Protein AF-A0A1F8MYM6-F1 (afdb_monomer)

Mean predicted aligned error: 10.09 Å

Secondary structure (DSSP, 8-state):
--EEETTTTEEESSSEETTTEEPEE-TT---S--EEPPHHHHHHHHTT-SSEEE-SSB-EEEE-TTSSEEEEESSSEEEEEEEETTEEEEEESS-EEE--B-HHHHHHHHHHHHHHHHHHHHHHHHHHHHT-SSEEEE--SSHHHHHHHHHTGGGTPEEEEEE-S-S-HHHHHHHHHHHTTS--EEEEE-SS-HHHHHHHH-S-BTTB-HHHIIIIIHHHHHHHHHHHTT--EEEE----GGG-GGGTT--SEEE-TT-TTEEEE-TTTT--HHHHHHHHHHHT----GGGGT-S--S-TT-TTS-HHHHHHHHHH-HHHHHHHHHTTSSTTS-----------PPPEEEETTEEEEHHHHH---EETTEETTT-PBPPPPP----------

Foldseek 3Di:
DWFADPVLLAIAPVQAFPVPGGGHDPVVCPAFQKAWQFLVNQVVLQLQDDQEHEADAIWIWDAPPVNQWIFIDRNHTAWIWGQDPLDIHIGGPDGDYDHYHHLVSHLNRHVVVLVVLLVQLLVLVVVVVVVFPAEAEAAQLALLSLLNCVSCVVVLHAYEHQALVQFDPLSVVSLVVVVVPVRRYHYQAQPDDPLVVCVVPNDAAVPRPVSCVRRPQVSVLVVCCVVPVLAAYEYEYSAELSVDVVLVPPDQWDQDPRRNSYIYGHSNHHPTNSSSVSSCVVVVGDHRCVSSQDSITDRLLPLPDDVVSLSSCVQQAVPVNVVSVVRCSPPVDDDDDDDDDDDDDADWDDDPNDTDGPCVVGNFHDDPQARPGGRHGDDDDDPDPDDDDDDD

Structure (mmCIF, N/CA/C/O backbone):
data_AF-A0A1F8MYM6-F1
#
_entry.id   AF-A0A1F8MYM6-F1
#
loop_
_atom_site.group_PDB
_atom_site.id
_atom_site.type_symbol
_atom_site.label_atom_id
_atom_site.label_alt_id
_atom_site.label_comp_id
_atom_site.label_asym_id
_atom_site.label_entity_id
_atom_site.label_seq_id
_atom_site.pdbx_PDB_ins_code
_atom_site.Cartn_x
_atom_site.Cartn_y
_atom_site.Cartn_z
_atom_site.occupancy
_atom_site.B_iso_or_equiv
_atom_site.auth_seq_id
_atom_site.auth_comp_id
_atom_site.auth_asym_id
_atom_site.auth_atom_id
_atom_site.pdbx_PDB_model_num
ATOM 1 N N . MET A 1 1 ? 20.315 1.506 2.733 1.00 75.31 1 MET A N 1
ATOM 2 C CA . MET A 1 1 ? 20.373 1.992 1.331 1.00 75.31 1 MET A CA 1
ATOM 3 C C . MET A 1 1 ? 20.250 0.749 0.480 1.00 75.31 1 MET A C 1
ATOM 5 O O . MET A 1 1 ? 20.964 -0.191 0.798 1.00 75.31 1 MET A O 1
ATOM 9 N N . LEU A 1 2 ? 19.362 0.705 -0.521 1.00 90.25 2 LEU A N 1
ATOM 10 C CA . LEU A 1 2 ? 19.255 -0.499 -1.353 1.00 90.25 2 LEU A CA 1
ATOM 11 C C . LEU A 1 2 ? 20.619 -0.822 -1.973 1.00 90.25 2 LEU A C 1
ATOM 13 O O . LEU A 1 2 ? 21.355 0.090 -2.362 1.00 90.25 2 LEU A O 1
ATOM 17 N N . GLY A 1 3 ? 20.932 -2.103 -2.109 1.00 93.56 3 GLY A N 1
ATOM 18 C CA . GLY A 1 3 ? 22.144 -2.535 -2.784 1.00 93.56 3 GLY A CA 1
ATOM 19 C C . GLY A 1 3 ? 21.934 -3.772 -3.643 1.00 93.56 3 GLY A C 1
ATOM 20 O O . GLY A 1 3 ? 20.914 -4.448 -3.561 1.00 93.56 3 GLY A O 1
ATOM 21 N N . TRP A 1 4 ? 22.885 -4.034 -4.525 1.00 96.12 4 TRP A N 1
ATOM 22 C CA . TRP A 1 4 ? 22.866 -5.123 -5.484 1.00 96.12 4 TRP A CA 1
ATOM 23 C C . TRP A 1 4 ? 23.930 -6.155 -5.141 1.00 96.12 4 TRP A C 1
ATOM 25 O O . TRP A 1 4 ? 25.125 -5.854 -5.053 1.00 96.12 4 TRP A O 1
ATOM 35 N N . CYS A 1 5 ? 23.487 -7.390 -4.930 1.00 96.94 5 CYS A N 1
ATOM 36 C CA . CYS A 1 5 ? 24.378 -8.520 -4.757 1.00 96.94 5 CYS A CA 1
ATOM 37 C C . CYS A 1 5 ? 24.694 -9.124 -6.128 1.00 96.94 5 CYS A C 1
ATOM 39 O O . CYS A 1 5 ? 23.855 -9.821 -6.691 1.00 96.94 5 CYS A O 1
ATOM 41 N N . GLU A 1 6 ? 25.911 -8.922 -6.639 1.00 95.25 6 GLU A N 1
ATOM 42 C CA . GLU A 1 6 ? 26.328 -9.463 -7.948 1.00 95.25 6 GLU A CA 1
ATOM 43 C C . GLU A 1 6 ? 26.249 -10.996 -8.007 1.00 95.25 6 GLU A C 1
ATOM 45 O O . GLU A 1 6 ? 25.847 -11.569 -9.016 1.00 95.25 6 GLU A O 1
ATOM 50 N N . LYS A 1 7 ? 26.577 -11.671 -6.897 1.00 95.69 7 LYS A N 1
ATOM 51 C CA . LYS A 1 7 ? 26.561 -13.139 -6.809 1.00 95.69 7 LYS A CA 1
ATOM 52 C C . LYS A 1 7 ? 25.142 -13.711 -6.822 1.00 95.69 7 LYS A C 1
ATOM 54 O O . LYS A 1 7 ? 24.885 -14.677 -7.528 1.00 95.69 7 LYS A O 1
ATOM 59 N N . CYS A 1 8 ? 24.223 -13.115 -6.058 1.00 95.69 8 CYS A N 1
ATOM 60 C CA . CYS A 1 8 ? 22.819 -13.541 -6.030 1.00 95.69 8 CYS A CA 1
ATOM 61 C C . CYS A 1 8 ? 21.988 -12.943 -7.171 1.00 95.69 8 CYS A C 1
ATOM 63 O O . CYS A 1 8 ? 20.858 -13.369 -7.372 1.00 95.69 8 CYS A O 1
ATOM 65 N N . ARG A 1 9 ? 22.515 -11.935 -7.879 1.00 96.31 9 ARG A N 1
ATOM 66 C CA . ARG A 1 9 ? 21.809 -11.149 -8.901 1.00 96.31 9 ARG A CA 1
ATOM 67 C C . ARG A 1 9 ? 20.459 -10.623 -8.404 1.00 96.31 9 ARG A C 1
ATOM 69 O O . ARG A 1 9 ? 19.441 -10.732 -9.090 1.00 96.31 9 ARG A O 1
ATOM 76 N N . ALA A 1 10 ? 20.458 -10.082 -7.189 1.00 96.69 10 ALA A N 1
ATOM 77 C CA . ALA A 1 10 ? 19.254 -9.626 -6.511 1.00 96.69 10 ALA A CA 1
ATOM 78 C C . ALA A 1 10 ? 19.520 -8.408 -5.621 1.00 96.69 10 ALA A C 1
ATOM 80 O O . ALA A 1 10 ? 20.651 -8.140 -5.199 1.00 96.69 10 ALA A O 1
ATOM 81 N N . VAL A 1 11 ? 18.442 -7.676 -5.344 1.00 95.88 11 VAL A N 1
ATOM 82 C CA . VAL A 1 11 ? 18.456 -6.468 -4.515 1.00 95.88 11 VAL A CA 1
ATOM 83 C C . VAL A 1 11 ? 18.400 -6.839 -3.033 1.00 95.88 11 VAL A C 1
ATOM 85 O O . VAL A 1 11 ? 17.511 -7.575 -2.617 1.00 95.88 11 VAL A O 1
ATOM 88 N N . ALA A 1 12 ? 19.320 -6.289 -2.245 1.00 95.44 12 ALA A N 1
ATOM 89 C CA . ALA A 1 12 ? 19.298 -6.260 -0.786 1.00 95.44 12 ALA A CA 1
ATOM 90 C C . ALA A 1 12 ? 18.653 -4.954 -0.296 1.00 95.44 12 ALA A C 1
ATOM 92 O O . ALA A 1 12 ? 19.081 -3.866 -0.693 1.00 95.44 12 ALA A O 1
ATOM 93 N N . ILE A 1 13 ? 17.634 -5.046 0.559 1.00 93.44 13 ILE A N 1
ATOM 94 C CA . ILE A 1 13 ? 16.816 -3.904 0.994 1.00 93.44 13 ILE A CA 1
ATOM 95 C C . ILE A 1 13 ? 17.589 -2.987 1.953 1.00 93.44 13 ILE A C 1
ATOM 97 O O . ILE A 1 13 ? 17.593 -1.762 1.808 1.00 93.44 13 ILE A O 1
ATOM 101 N N . ASP A 1 14 ? 18.306 -3.559 2.910 1.00 89.50 14 ASP A N 1
ATOM 102 C CA . ASP A 1 14 ? 19.131 -2.809 3.861 1.00 89.50 14 ASP A CA 1
ATOM 103 C C . ASP A 1 14 ? 20.554 -2.531 3.334 1.00 89.50 14 ASP A C 1
ATOM 105 O O . ASP A 1 14 ? 21.279 -1.713 3.906 1.00 89.50 14 ASP A O 1
ATOM 109 N N . GLY A 1 15 ? 20.915 -3.123 2.190 1.00 92.25 15 GLY A N 1
ATOM 110 C CA . GLY A 1 15 ? 22.250 -3.061 1.594 1.00 92.25 15 GLY A CA 1
ATOM 111 C C . GLY A 1 15 ? 23.157 -4.225 2.007 1.00 92.25 15 GLY A C 1
ATOM 112 O O . GLY A 1 15 ? 24.332 -4.246 1.623 1.00 92.25 15 GLY A O 1
ATOM 113 N N . MET A 1 16 ? 22.629 -5.214 2.730 1.00 93.50 16 MET A N 1
ATOM 114 C CA . MET A 1 16 ? 23.339 -6.422 3.131 1.00 93.50 16 MET A CA 1
ATOM 115 C C . MET A 1 16 ? 22.700 -7.668 2.519 1.00 93.50 16 MET A C 1
ATOM 117 O O . MET A 1 16 ? 21.502 -7.900 2.596 1.00 93.50 16 MET A O 1
ATOM 121 N N . CYS A 1 17 ? 23.526 -8.510 1.909 1.00 94.44 17 CYS A N 1
ATOM 122 C CA . CYS A 1 17 ? 23.132 -9.843 1.497 1.00 94.44 17 CYS A CA 1
ATOM 123 C C . CYS A 1 17 ? 23.411 -10.818 2.635 1.00 94.44 17 CYS A C 1
ATOM 125 O O . CYS A 1 17 ? 24.563 -10.967 3.044 1.00 94.44 17 CYS A O 1
ATOM 127 N N . SER A 1 18 ? 22.384 -11.548 3.068 1.00 92.44 18 SER A N 1
ATOM 128 C CA . SER A 1 18 ? 22.493 -12.611 4.080 1.00 92.44 18 SER A CA 1
ATOM 129 C C . SER A 1 18 ? 23.605 -13.637 3.796 1.00 92.44 18 SER A C 1
ATOM 131 O O . SER A 1 18 ? 24.190 -14.189 4.722 1.00 92.44 18 SER A O 1
ATOM 133 N N . ARG A 1 19 ? 23.935 -13.872 2.516 1.00 92.69 19 ARG A N 1
ATOM 134 C CA . ARG A 1 19 ? 24.943 -14.853 2.067 1.00 92.69 19 ARG A CA 1
ATOM 135 C C . ARG A 1 19 ? 26.320 -14.262 1.772 1.00 92.69 19 ARG A C 1
ATOM 137 O O . ARG A 1 19 ? 27.319 -14.969 1.850 1.00 92.69 19 ARG A O 1
ATOM 144 N N . HIS A 1 20 ? 26.379 -12.998 1.358 1.00 94.88 20 HIS A N 1
ATOM 145 C CA . HIS A 1 20 ? 27.586 -12.409 0.762 1.00 94.88 20 HIS A CA 1
ATOM 146 C C . HIS A 1 20 ? 28.029 -11.096 1.415 1.00 94.88 20 HIS A C 1
ATOM 148 O O . HIS A 1 20 ? 28.998 -10.496 0.956 1.00 94.88 20 HIS A O 1
ATOM 154 N N . GLY A 1 21 ? 27.350 -10.658 2.476 1.00 93.56 21 GLY A N 1
ATOM 155 C CA . GLY A 1 21 ? 27.679 -9.435 3.199 1.00 93.56 21 GLY A CA 1
ATOM 156 C C . GLY A 1 21 ? 27.318 -8.175 2.416 1.00 93.56 21 GLY A C 1
ATOM 157 O O . GLY A 1 21 ? 26.287 -8.117 1.743 1.00 93.56 21 GLY A O 1
ATOM 158 N N . THR A 1 22 ? 28.149 -7.143 2.532 1.00 94.19 22 THR A N 1
ATOM 159 C CA . THR A 1 22 ? 27.901 -5.820 1.944 1.00 94.19 22 THR A CA 1
ATOM 160 C C . THR A 1 22 ? 27.694 -5.889 0.433 1.00 94.19 22 THR A C 1
ATOM 162 O O . THR A 1 22 ? 28.476 -6.496 -0.299 1.00 94.19 22 THR A O 1
ATOM 165 N N . THR A 1 23 ? 26.640 -5.232 -0.042 1.00 95.62 23 THR A N 1
ATOM 166 C CA . THR A 1 23 ? 26.287 -5.185 -1.466 1.00 95.62 23 THR A CA 1
ATOM 167 C C . THR A 1 23 ? 26.712 -3.874 -2.124 1.00 95.62 23 THR A C 1
ATOM 169 O O . THR A 1 23 ? 27.001 -2.883 -1.449 1.00 95.62 23 THR A O 1
ATOM 172 N N . LYS A 1 24 ? 26.755 -3.852 -3.462 1.00 94.94 24 LYS A N 1
ATOM 173 C CA . LYS A 1 24 ? 27.042 -2.634 -4.229 1.00 94.94 24 LYS A CA 1
ATOM 174 C C . LYS A 1 24 ? 25.864 -1.662 -4.089 1.00 94.94 24 LYS A C 1
ATOM 176 O O . LYS A 1 24 ? 24.759 -2.034 -4.474 1.00 94.94 24 LYS A O 1
ATOM 181 N N . PRO A 1 25 ? 26.047 -0.427 -3.599 1.00 92.06 25 PRO A N 1
ATOM 182 C CA . PRO A 1 25 ? 24.929 0.493 -3.416 1.00 92.06 25 PRO A CA 1
ATOM 183 C C . PRO A 1 25 ? 24.202 0.831 -4.726 1.00 92.06 25 PRO A C 1
ATOM 185 O O . PRO A 1 25 ? 24.839 1.124 -5.739 1.00 92.06 25 PRO A O 1
ATOM 188 N N . LEU A 1 26 ? 22.868 0.877 -4.685 1.00 89.62 26 LEU A N 1
ATOM 189 C CA . LEU A 1 26 ? 22.031 1.395 -5.772 1.00 89.62 26 LEU A CA 1
ATOM 190 C C . LEU A 1 26 ? 21.825 2.901 -5.591 1.00 89.62 26 LEU A C 1
ATOM 192 O O . LEU A 1 26 ? 20.748 3.369 -5.226 1.00 89.62 26 LEU A O 1
ATOM 196 N N . SER A 1 27 ? 22.888 3.669 -5.831 1.00 83.81 27 SER A N 1
ATOM 197 C CA . SER A 1 27 ? 22.938 5.119 -5.583 1.00 83.81 27 SER A CA 1
ATOM 198 C C . SER A 1 27 ? 21.929 5.936 -6.402 1.00 83.81 27 SER A C 1
ATOM 200 O O . SER A 1 27 ? 21.544 7.032 -5.990 1.00 83.81 27 SER A O 1
ATOM 202 N N . HIS A 1 28 ? 21.451 5.409 -7.533 1.00 80.56 28 HIS A N 1
ATOM 203 C CA . HIS A 1 28 ? 20.391 6.028 -8.338 1.00 80.56 28 HIS A CA 1
ATOM 204 C C . HIS A 1 28 ? 19.008 5.940 -7.684 1.00 80.56 28 HIS A C 1
ATOM 206 O O . HIS A 1 28 ? 18.121 6.741 -8.003 1.00 80.56 28 HIS A O 1
ATOM 212 N N . VAL A 1 29 ? 18.816 4.999 -6.755 1.00 80.81 29 VAL A N 1
ATOM 213 C CA . VAL A 1 29 ? 17.580 4.861 -5.989 1.00 80.81 29 VAL A CA 1
ATOM 214 C C . VAL A 1 29 ? 17.664 5.756 -4.759 1.00 80.81 29 VAL A C 1
ATOM 216 O O . VAL A 1 29 ? 18.061 5.358 -3.669 1.00 80.81 29 VAL A O 1
ATOM 219 N N . SER A 1 30 ? 17.273 7.012 -4.949 1.00 67.31 30 SER A N 1
ATOM 220 C CA . SER A 1 30 ? 17.172 7.993 -3.860 1.00 67.31 30 SER A CA 1
ATOM 221 C C . SER A 1 30 ? 15.774 8.067 -3.234 1.00 67.31 30 SER A C 1
ATOM 223 O O . SER A 1 30 ? 15.524 8.933 -2.394 1.00 67.31 30 SER A O 1
ATOM 225 N N . ALA A 1 31 ? 14.865 7.194 -3.676 1.00 63.59 31 ALA A N 1
ATOM 226 C CA . ALA A 1 31 ? 13.475 7.139 -3.260 1.00 63.59 31 ALA A CA 1
ATOM 227 C C . ALA A 1 31 ? 13.203 5.890 -2.420 1.00 63.59 31 ALA A C 1
ATOM 229 O O . ALA A 1 31 ? 13.862 4.865 -2.534 1.00 63.59 31 ALA A O 1
ATOM 230 N N . VAL A 1 32 ? 12.201 6.018 -1.572 1.00 62.44 32 VAL A N 1
ATOM 231 C CA . VAL A 1 32 ? 11.916 5.135 -0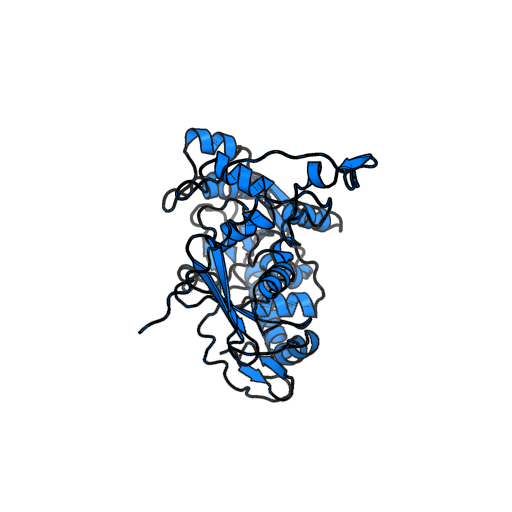.436 1.00 62.44 32 VAL A CA 1
ATOM 232 C C . VAL A 1 32 ? 10.629 4.330 -0.594 1.00 62.44 32 VAL A C 1
ATOM 234 O O . VAL A 1 32 ? 10.408 3.369 0.136 1.00 62.44 32 VAL A O 1
ATOM 237 N N . ASP A 1 33 ? 9.819 4.663 -1.601 1.00 76.25 33 ASP A N 1
ATOM 238 C CA . ASP A 1 33 ? 8.645 3.883 -2.010 1.00 76.25 33 ASP A CA 1
ATOM 239 C C . ASP A 1 33 ? 8.970 3.090 -3.285 1.00 76.25 33 ASP A C 1
ATOM 241 O O . ASP A 1 33 ? 8.369 3.264 -4.344 1.00 76.25 33 ASP A O 1
ATOM 245 N N . VAL A 1 34 ? 10.021 2.274 -3.196 1.00 89.00 34 VAL A N 1
ATOM 246 C CA . VAL A 1 34 ? 10.410 1.328 -4.248 1.00 89.00 34 VAL A CA 1
ATOM 247 C C . VAL A 1 34 ? 9.505 0.116 -4.120 1.00 89.00 34 VAL A C 1
ATOM 249 O O . VAL A 1 34 ? 9.355 -0.433 -3.028 1.00 89.00 34 VAL A O 1
ATOM 252 N N . HIS A 1 35 ? 8.899 -0.312 -5.218 1.00 91.50 35 HIS A N 1
ATOM 253 C CA . HIS A 1 35 ? 7.995 -1.453 -5.208 1.00 91.50 35 HIS A CA 1
ATOM 254 C C . HIS A 1 35 ? 8.174 -2.309 -6.468 1.00 91.50 35 HIS A C 1
ATOM 256 O O . HIS A 1 35 ? 8.794 -1.867 -7.438 1.00 91.50 35 HIS A O 1
ATOM 262 N N . PRO A 1 36 ? 7.655 -3.543 -6.475 1.00 94.50 36 PRO A N 1
ATOM 263 C CA . PRO A 1 36 ? 7.664 -4.396 -7.652 1.00 94.50 36 PRO A CA 1
ATOM 264 C C . PRO A 1 36 ? 6.886 -3.753 -8.800 1.00 94.50 36 PRO A C 1
ATOM 266 O O . PRO A 1 36 ? 5.859 -3.103 -8.582 1.00 94.50 36 PRO A O 1
ATOM 269 N N . LEU A 1 37 ? 7.371 -3.950 -10.021 1.00 94.19 37 LEU A N 1
ATOM 270 C CA . LEU A 1 37 ? 6.629 -3.632 -11.232 1.00 94.19 37 LEU A CA 1
ATOM 271 C C . LEU A 1 37 ? 5.475 -4.629 -11.388 1.00 94.19 37 LEU A C 1
ATOM 273 O O . LEU A 1 37 ? 5.714 -5.836 -11.466 1.00 94.19 37 LEU A O 1
ATOM 277 N N . SER A 1 38 ? 4.239 -4.129 -11.440 1.00 91.81 38 SER A N 1
ATOM 278 C CA . SER A 1 38 ? 3.055 -4.980 -11.597 1.00 91.81 38 SER A CA 1
ATOM 279 C C . SER A 1 38 ? 3.033 -5.689 -12.956 1.00 91.81 38 SER A C 1
ATOM 281 O O . SER A 1 38 ? 3.662 -5.250 -13.926 1.00 91.81 38 SER A O 1
ATOM 283 N N . SER A 1 39 ? 2.292 -6.796 -13.040 1.00 89.06 39 SER A N 1
ATOM 284 C CA . SER A 1 39 ? 2.121 -7.563 -14.280 1.00 89.06 39 SER A CA 1
ATOM 285 C C . SER A 1 39 ? 1.495 -6.710 -15.389 1.00 89.06 39 SER A C 1
ATOM 287 O O . SER A 1 39 ? 1.985 -6.722 -16.521 1.00 89.06 39 SER A O 1
ATOM 289 N N . PHE A 1 40 ? 0.481 -5.902 -15.054 1.00 91.00 40 PHE A N 1
ATOM 290 C CA . PHE A 1 40 ? -0.128 -4.961 -15.988 1.00 91.00 40 PHE A CA 1
ATOM 291 C C . PHE A 1 40 ? 0.857 -3.885 -16.441 1.00 91.00 40 PHE A C 1
ATOM 293 O O . PHE A 1 40 ? 1.003 -3.682 -17.643 1.00 91.00 40 PHE A O 1
ATOM 300 N N . GLU A 1 41 ? 1.550 -3.202 -15.520 1.00 92.00 41 GLU A N 1
ATOM 301 C CA . GLU A 1 41 ? 2.500 -2.148 -15.901 1.00 92.00 41 GLU A CA 1
ATOM 302 C C . GLU A 1 41 ? 3.638 -2.710 -16.761 1.00 92.00 41 GLU A C 1
ATOM 304 O O . GLU A 1 41 ? 4.019 -2.080 -17.743 1.00 92.00 41 GLU A O 1
ATOM 309 N N . LYS A 1 42 ? 4.139 -3.916 -16.461 1.00 93.50 42 LYS A N 1
ATOM 310 C CA . LYS A 1 42 ? 5.158 -4.584 -17.281 1.00 93.50 42 LYS A CA 1
ATOM 311 C C . LYS A 1 42 ? 4.684 -4.785 -18.723 1.00 93.50 42 LYS A C 1
ATOM 313 O O . LYS A 1 42 ? 5.404 -4.408 -19.646 1.00 93.50 42 LYS A O 1
ATOM 318 N N . ALA A 1 43 ? 3.491 -5.348 -18.921 1.00 92.06 43 ALA A N 1
ATOM 319 C CA . ALA A 1 43 ? 2.915 -5.526 -20.255 1.00 92.06 43 ALA A CA 1
ATOM 320 C C . ALA A 1 43 ? 2.688 -4.171 -20.943 1.00 92.06 43 ALA A C 1
ATOM 322 O O . ALA A 1 43 ? 3.151 -3.943 -22.057 1.00 92.06 43 ALA A O 1
ATOM 323 N N . PHE A 1 44 ? 2.080 -3.230 -20.220 1.00 90.06 44 PHE A N 1
ATOM 324 C CA . PHE A 1 44 ? 1.782 -1.887 -20.701 1.00 90.06 44 PHE A CA 1
ATOM 325 C C . PHE A 1 44 ? 3.036 -1.115 -21.146 1.00 90.06 44 PHE A C 1
ATOM 327 O O . PHE A 1 44 ? 2.981 -0.350 -22.113 1.00 90.06 44 PHE A O 1
ATOM 334 N N . PHE A 1 45 ? 4.164 -1.292 -20.454 1.00 93.38 45 PHE A N 1
ATOM 335 C CA . PHE A 1 45 ? 5.438 -0.681 -20.823 1.00 93.38 45 PHE A CA 1
ATOM 336 C C . PHE A 1 45 ? 6.137 -1.420 -21.959 1.00 93.38 45 PHE A C 1
ATOM 338 O O . PHE A 1 45 ? 6.673 -0.754 -22.837 1.00 93.38 45 PHE A O 1
ATOM 345 N N . ASN A 1 46 ? 6.103 -2.755 -21.992 1.00 94.50 46 ASN A N 1
ATOM 346 C CA . ASN A 1 46 ? 6.661 -3.531 -23.104 1.00 94.50 46 ASN A CA 1
ATOM 347 C C . ASN A 1 46 ? 6.013 -3.171 -24.449 1.00 94.50 46 ASN A C 1
ATOM 349 O O . ASN A 1 46 ? 6.724 -3.099 -25.444 1.00 94.50 46 ASN A O 1
ATOM 353 N N . ASP A 1 47 ? 4.718 -2.849 -24.470 1.00 90.31 47 ASP A N 1
ATOM 354 C CA . ASP A 1 47 ? 4.022 -2.373 -25.679 1.00 90.31 47 ASP A CA 1
ATOM 355 C C . ASP A 1 47 ? 4.505 -0.991 -26.169 1.00 90.31 47 ASP A C 1
ATOM 357 O O . ASP A 1 47 ? 4.152 -0.555 -27.263 1.00 90.31 47 ASP A O 1
ATOM 361 N N . ARG A 1 48 ? 5.265 -0.259 -25.342 1.00 91.56 48 ARG A N 1
ATOM 362 C CA . ARG A 1 48 ? 5.721 1.122 -25.591 1.00 91.56 48 ARG A CA 1
ATOM 363 C C . ARG A 1 48 ? 7.239 1.269 -25.624 1.00 91.56 48 ARG A C 1
ATOM 365 O O . ARG A 1 48 ? 7.731 2.347 -25.948 1.00 91.56 48 ARG A O 1
ATOM 372 N N . LEU A 1 49 ? 7.975 0.224 -25.261 1.00 90.62 49 LEU A N 1
ATOM 373 C CA . LEU A 1 49 ? 9.426 0.193 -25.345 1.00 90.62 49 LEU A CA 1
ATOM 374 C C . LEU A 1 49 ? 9.837 -0.132 -26.781 1.00 90.62 49 LEU A C 1
ATOM 376 O O . LEU A 1 49 ? 9.379 -1.107 -27.371 1.00 90.62 49 LEU A O 1
ATOM 380 N N . VAL A 1 50 ? 10.734 0.682 -27.327 1.00 90.25 50 VAL A N 1
ATOM 381 C CA . VAL A 1 50 ? 11.387 0.438 -28.618 1.00 90.25 50 VAL A CA 1
ATOM 382 C C . VAL A 1 50 ? 12.802 -0.063 -28.329 1.00 90.25 50 VAL A C 1
ATOM 384 O O . VAL A 1 50 ? 13.454 0.451 -27.426 1.00 90.25 50 VAL A O 1
ATOM 387 N N . ASP A 1 51 ? 13.274 -1.089 -29.039 1.00 91.12 51 ASP A N 1
ATOM 388 C CA . ASP A 1 51 ? 14.623 -1.678 -28.891 1.00 91.12 51 ASP A CA 1
ATOM 389 C C . ASP A 1 51 ? 14.979 -2.255 -27.502 1.00 91.12 51 ASP A C 1
ATOM 391 O O . ASP A 1 51 ? 16.136 -2.600 -27.235 1.00 91.12 51 ASP A O 1
ATOM 395 N N . MET A 1 52 ? 13.993 -2.412 -26.616 1.00 95.56 52 MET A N 1
ATOM 396 C CA . MET A 1 52 ? 14.150 -2.971 -25.274 1.00 95.56 52 MET A CA 1
ATOM 397 C C . MET A 1 52 ? 12.918 -3.796 -24.890 1.00 95.56 52 MET A C 1
ATOM 399 O O . MET A 1 52 ? 11.794 -3.428 -25.219 1.00 95.56 52 MET A O 1
ATOM 403 N N . ARG A 1 53 ? 13.112 -4.891 -24.146 1.00 96.19 53 ARG A N 1
ATOM 404 C CA . ARG A 1 53 ? 12.010 -5.688 -23.587 1.00 96.19 53 ARG A CA 1
ATOM 405 C C . ARG A 1 53 ? 12.319 -6.162 -22.171 1.00 96.19 53 ARG A C 1
ATOM 407 O O . ARG A 1 53 ? 13.394 -6.699 -21.907 1.00 96.19 53 ARG A O 1
ATOM 414 N N . LEU A 1 54 ? 11.350 -6.007 -21.276 1.00 97.25 54 LEU A N 1
ATOM 415 C CA . LEU A 1 54 ? 11.356 -6.587 -19.936 1.00 97.25 54 LEU A CA 1
ATOM 416 C C . LEU A 1 54 ? 10.847 -8.032 -20.008 1.00 97.25 54 LEU A C 1
ATOM 418 O O . LEU A 1 54 ? 9.757 -8.283 -20.524 1.00 97.25 54 LEU A O 1
ATOM 422 N N . GLY A 1 55 ? 11.640 -8.971 -19.502 1.00 96.25 55 GLY A N 1
ATOM 423 C CA . GLY A 1 55 ? 11.305 -10.389 -19.409 1.00 96.25 55 GLY A CA 1
ATOM 424 C C . GLY A 1 55 ? 10.406 -10.729 -18.218 1.00 96.25 55 GLY A C 1
ATOM 425 O O . GLY A 1 55 ? 9.770 -9.869 -17.600 1.00 96.25 55 GLY A O 1
ATOM 426 N N . ASP A 1 56 ? 10.365 -12.010 -17.871 1.00 94.00 56 ASP A N 1
ATOM 427 C CA . ASP A 1 56 ? 9.389 -12.533 -16.908 1.00 94.00 56 ASP A CA 1
ATOM 428 C C . ASP A 1 56 ? 9.795 -12.343 -15.442 1.00 94.00 56 ASP A C 1
ATOM 430 O O . ASP A 1 56 ? 8.941 -12.401 -14.560 1.00 94.00 56 ASP A O 1
ATOM 434 N N . GLY A 1 57 ? 11.060 -12.013 -15.172 1.00 95.31 57 G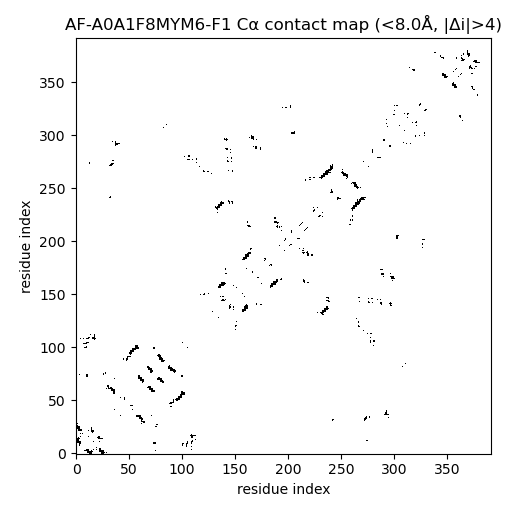LY A N 1
ATOM 435 C CA . GLY A 1 57 ? 11.579 -11.816 -13.822 1.00 95.31 57 GLY A CA 1
ATOM 436 C C . GLY A 1 57 ? 11.016 -10.594 -13.094 1.00 95.31 57 GLY A C 1
ATOM 437 O O . GLY A 1 57 ? 10.241 -9.789 -13.623 1.00 95.31 57 GLY A O 1
ATOM 438 N N . LEU A 1 58 ? 11.427 -10.453 -11.840 1.00 96.62 58 LEU A N 1
ATOM 439 C CA . LEU A 1 58 ? 11.087 -9.331 -10.983 1.00 96.62 58 LEU A CA 1
ATOM 440 C C . LEU A 1 58 ? 11.885 -8.085 -11.396 1.00 96.62 58 LEU A C 1
ATOM 442 O O . LEU A 1 58 ? 13.105 -8.120 -11.566 1.00 96.62 58 LEU A O 1
ATOM 446 N N . PHE A 1 59 ? 11.171 -6.970 -11.518 1.00 96.81 59 PHE A N 1
ATOM 447 C CA . PHE A 1 59 ? 11.726 -5.634 -11.709 1.00 96.81 59 PHE A CA 1
ATOM 448 C C . PHE A 1 59 ? 11.195 -4.726 -10.620 1.00 96.81 59 PHE A C 1
ATOM 450 O O . PHE A 1 59 ? 10.066 -4.901 -10.157 1.00 96.81 59 PHE A O 1
ATOM 457 N N . LEU A 1 60 ? 11.996 -3.738 -10.246 1.00 94.50 60 LEU A N 1
ATOM 458 C CA . LEU A 1 60 ? 11.576 -2.718 -9.304 1.00 94.50 60 LEU A CA 1
ATOM 459 C C . LEU A 1 60 ? 11.265 -1.430 -10.049 1.00 94.50 60 LEU A C 1
ATOM 461 O O . LEU A 1 60 ? 11.838 -1.135 -11.098 1.00 94.50 60 LEU A O 1
ATOM 465 N N . ILE A 1 61 ? 10.357 -0.649 -9.489 1.00 92.12 61 ILE A N 1
ATOM 466 C CA . ILE A 1 61 ? 10.019 0.675 -9.977 1.00 92.12 61 ILE A CA 1
ATOM 467 C C . ILE A 1 61 ? 9.990 1.645 -8.801 1.00 92.12 61 ILE A C 1
ATOM 469 O O . ILE A 1 61 ? 9.579 1.304 -7.691 1.00 92.12 61 ILE A O 1
ATOM 473 N N . TYR A 1 62 ? 10.463 2.862 -9.043 1.00 87.25 62 TYR A N 1
ATOM 474 C CA . TYR A 1 62 ? 10.428 3.948 -8.072 1.00 87.25 62 TYR A CA 1
ATOM 475 C C . TYR A 1 62 ? 10.103 5.266 -8.766 1.00 87.25 62 TYR A C 1
ATOM 477 O O . TYR A 1 62 ? 10.342 5.425 -9.962 1.00 87.25 62 TYR A O 1
ATOM 485 N N . SER A 1 63 ? 9.540 6.218 -8.027 1.00 79.00 63 SER A N 1
ATOM 486 C CA . SER A 1 63 ? 9.327 7.579 -8.531 1.00 79.00 63 SER A CA 1
ATOM 487 C C . SER A 1 63 ? 10.518 8.466 -8.182 1.00 79.00 63 SER A C 1
ATOM 489 O O . SER A 1 63 ? 11.130 8.289 -7.128 1.00 79.00 63 SER A O 1
ATOM 491 N N . ASP A 1 64 ? 10.845 9.440 -9.033 1.00 68.75 64 ASP A N 1
ATOM 492 C CA . ASP A 1 64 ? 11.800 10.480 -8.642 1.00 68.75 64 ASP A CA 1
ATOM 493 C C . ASP A 1 64 ? 11.268 11.329 -7.469 1.00 68.75 64 ASP A C 1
ATOM 495 O O . ASP A 1 64 ? 10.088 11.275 -7.113 1.00 68.75 64 ASP A O 1
ATOM 499 N N . ARG A 1 65 ? 12.139 12.141 -6.856 1.00 54.47 65 ARG A N 1
ATOM 500 C CA . ARG A 1 65 ? 11.802 12.952 -5.668 1.00 54.47 65 ARG A CA 1
ATOM 501 C C . ARG A 1 65 ? 10.644 13.936 -5.879 1.00 54.47 65 ARG A C 1
ATOM 503 O O . ARG A 1 65 ? 10.079 14.415 -4.902 1.00 54.47 65 ARG A O 1
ATOM 510 N N . ASN A 1 66 ? 10.300 14.242 -7.128 1.00 54.94 66 ASN A N 1
ATOM 511 C CA . ASN A 1 66 ? 9.228 15.166 -7.480 1.00 54.94 66 ASN A CA 1
ATOM 512 C C . ASN A 1 66 ? 7.985 14.442 -8.030 1.00 54.94 66 ASN A C 1
ATOM 514 O O . ASN A 1 66 ? 7.071 15.113 -8.506 1.00 54.94 66 ASN A O 1
ATOM 518 N N . PHE A 1 67 ? 7.959 13.102 -8.000 1.00 61.84 67 PHE A N 1
ATOM 519 C CA . PHE A 1 67 ? 6.927 12.248 -8.599 1.00 61.84 67 PHE A CA 1
ATOM 520 C C . PHE A 1 67 ? 6.645 12.563 -10.079 1.00 61.84 67 PHE A C 1
ATOM 522 O O . PHE A 1 67 ? 5.549 12.312 -10.579 1.00 61.84 67 PHE A O 1
ATOM 529 N N . ARG A 1 68 ? 7.629 13.128 -10.791 1.00 66.38 68 ARG A N 1
ATOM 530 C CA . ARG A 1 68 ? 7.475 13.574 -12.188 1.00 66.38 68 ARG A CA 1
ATOM 531 C C . ARG A 1 68 ? 7.638 12.428 -13.175 1.00 66.38 68 ARG A C 1
ATOM 533 O O . ARG A 1 68 ? 7.074 12.464 -14.266 1.00 66.38 68 ARG A O 1
ATOM 540 N N . LYS A 1 69 ? 8.439 11.433 -12.804 1.00 78.44 69 LYS A N 1
ATOM 541 C CA . LYS A 1 69 ? 8.749 10.265 -13.626 1.00 78.44 69 LYS A CA 1
ATOM 542 C C . LYS A 1 69 ? 8.919 9.033 -12.747 1.00 78.44 69 LYS A C 1
ATOM 544 O O . LYS A 1 69 ? 9.417 9.144 -11.624 1.00 78.44 69 LYS A O 1
ATOM 549 N N . LYS A 1 70 ? 8.529 7.872 -13.268 1.00 87.62 70 LYS A N 1
ATOM 550 C CA . LYS A 1 70 ? 8.897 6.579 -12.692 1.00 87.62 70 LYS A CA 1
ATOM 551 C C . LYS A 1 70 ? 10.142 6.040 -13.396 1.00 87.62 70 LYS A C 1
ATOM 553 O O . LYS A 1 70 ? 10.340 6.290 -14.580 1.00 87.62 70 LYS A O 1
ATOM 558 N N . VAL A 1 71 ? 10.972 5.302 -12.676 1.00 89.25 71 VAL A N 1
ATOM 559 C CA . VAL A 1 71 ? 12.185 4.667 -13.194 1.00 89.25 71 VAL A CA 1
ATOM 560 C C . VAL A 1 71 ? 12.115 3.179 -12.888 1.00 89.25 71 VAL A C 1
ATOM 562 O O . VAL A 1 71 ? 11.951 2.792 -11.731 1.00 89.25 71 VAL A O 1
ATOM 565 N N . ILE A 1 72 ? 12.219 2.357 -13.930 1.00 93.94 72 ILE A N 1
ATOM 566 C CA . ILE A 1 72 ? 12.298 0.897 -13.825 1.00 93.94 72 ILE A CA 1
ATOM 567 C C . ILE A 1 72 ? 13.760 0.528 -13.618 1.00 93.94 72 ILE A C 1
ATOM 569 O O . ILE A 1 72 ? 14.632 1.049 -14.316 1.00 93.94 72 ILE A O 1
ATOM 573 N N . THR A 1 73 ? 14.045 -0.354 -12.668 1.00 92.56 73 THR A N 1
ATOM 574 C CA . THR A 1 73 ? 15.416 -0.675 -12.283 1.00 92.56 73 THR A CA 1
ATOM 575 C C . THR A 1 73 ? 15.605 -2.131 -11.867 1.00 92.56 73 THR A C 1
ATOM 577 O O . THR A 1 73 ? 14.659 -2.825 -11.481 1.00 92.56 73 THR A O 1
ATOM 580 N N . LEU A 1 74 ? 16.861 -2.562 -11.962 1.00 92.56 74 LEU A N 1
ATOM 581 C CA . LEU A 1 74 ? 17.391 -3.806 -11.424 1.00 92.56 74 LEU A CA 1
ATOM 582 C C . LEU A 1 74 ? 18.672 -3.484 -10.628 1.00 92.56 74 LEU A C 1
ATOM 584 O O . LEU A 1 74 ? 18.593 -2.994 -9.506 1.00 92.56 74 LEU A O 1
ATOM 588 N N . ASP A 1 75 ? 19.836 -3.669 -11.245 1.00 92.75 75 ASP A N 1
ATOM 589 C CA . ASP A 1 75 ? 21.156 -3.210 -10.802 1.00 92.75 75 ASP A CA 1
ATOM 590 C C . ASP A 1 75 ? 21.490 -1.790 -11.296 1.00 92.75 75 ASP A C 1
ATOM 592 O O . ASP A 1 75 ? 22.325 -1.090 -10.723 1.00 92.75 75 ASP A O 1
ATOM 596 N N . CYS A 1 76 ? 20.805 -1.343 -12.348 1.00 92.75 76 CYS A N 1
ATOM 597 C CA . CYS A 1 76 ? 20.906 -0.014 -12.934 1.00 92.75 76 CYS A CA 1
ATOM 598 C C . CYS A 1 76 ? 19.523 0.496 -13.396 1.00 92.75 76 CYS A C 1
ATOM 600 O O . CYS A 1 76 ? 18.545 -0.268 -13.412 1.00 92.75 76 CYS A O 1
ATOM 602 N N . PRO A 1 77 ? 19.373 1.794 -13.716 1.00 93.31 77 PRO A N 1
ATOM 603 C CA . PRO A 1 77 ? 18.185 2.309 -14.394 1.00 93.31 77 PRO A CA 1
ATOM 604 C C . PRO A 1 77 ? 18.019 1.669 -15.779 1.00 93.31 77 PRO A C 1
ATOM 606 O O . PRO A 1 77 ? 18.932 1.712 -16.596 1.00 93.31 77 PRO A O 1
ATOM 609 N N . LEU A 1 78 ? 16.843 1.104 -16.051 1.00 95.50 78 LEU A N 1
ATOM 610 C CA . LEU A 1 78 ? 16.556 0.386 -17.296 1.00 95.50 78 LEU A CA 1
ATOM 611 C C . LEU A 1 78 ? 15.669 1.194 -18.242 1.00 95.50 78 LEU A C 1
ATOM 613 O O . LEU A 1 78 ? 15.891 1.206 -19.448 1.00 95.50 78 LEU A O 1
ATOM 617 N N . ALA A 1 79 ? 14.657 1.866 -17.699 1.00 94.94 79 ALA A N 1
ATOM 618 C CA . ALA A 1 79 ? 13.740 2.689 -18.472 1.00 94.94 79 ALA A CA 1
ATOM 619 C C . ALA A 1 79 ? 13.172 3.823 -17.618 1.00 94.94 79 ALA A C 1
ATOM 621 O O . ALA A 1 79 ? 13.006 3.692 -16.402 1.00 94.94 79 ALA A O 1
ATOM 622 N N . GLU A 1 80 ? 12.836 4.923 -18.277 1.00 93.19 80 GLU A N 1
ATOM 623 C CA . GLU A 1 80 ? 12.201 6.089 -17.682 1.00 93.19 80 GLU A CA 1
ATOM 624 C C . GLU A 1 80 ? 10.769 6.235 -18.205 1.00 93.19 80 GLU A C 1
ATOM 626 O O . GLU A 1 80 ? 10.532 6.234 -19.407 1.00 93.19 80 GLU A O 1
ATOM 631 N N . VAL A 1 81 ? 9.806 6.377 -17.299 1.00 91.19 81 VAL A N 1
ATOM 632 C CA . VAL A 1 81 ? 8.378 6.498 -17.599 1.00 91.19 81 VAL A CA 1
ATOM 633 C C . VAL A 1 81 ? 7.909 7.889 -17.192 1.00 91.19 81 VAL A C 1
ATOM 635 O O . VAL A 1 81 ? 7.994 8.262 -16.019 1.00 91.19 81 VAL A O 1
ATOM 638 N N . LYS A 1 82 ? 7.378 8.659 -18.139 1.00 89.44 82 LYS A N 1
ATOM 639 C CA . LYS A 1 82 ? 6.855 10.012 -17.908 1.00 89.44 82 LYS A CA 1
ATOM 640 C C . LYS A 1 82 ? 5.402 10.113 -18.337 1.00 89.44 82 LYS A C 1
ATOM 642 O O . LYS A 1 82 ? 5.028 9.588 -19.380 1.00 89.44 82 LYS A O 1
ATOM 647 N N . LEU A 1 83 ? 4.608 10.852 -17.565 1.00 82.94 83 LEU A N 1
ATOM 648 C CA . LEU A 1 83 ? 3.284 11.297 -17.988 1.00 82.94 83 LEU A CA 1
ATOM 649 C C . LEU A 1 83 ? 3.423 12.682 -18.639 1.00 82.94 83 LEU A C 1
ATOM 651 O O . LEU A 1 83 ? 3.682 13.668 -17.952 1.00 82.94 83 LEU A O 1
ATOM 655 N N . VAL A 1 84 ? 3.277 12.762 -19.961 1.00 82.06 84 VAL A N 1
ATOM 656 C CA . VAL A 1 84 ? 3.391 14.003 -20.744 1.00 82.06 84 VAL A CA 1
ATOM 657 C C . VAL A 1 84 ? 2.086 14.221 -21.497 1.00 82.06 84 VAL A C 1
ATOM 659 O O . VAL A 1 84 ? 1.667 13.356 -22.250 1.00 82.06 84 VAL A O 1
ATOM 662 N N . ARG A 1 85 ? 1.424 15.370 -21.296 1.00 79.00 85 ARG A N 1
ATOM 663 C CA . ARG A 1 85 ? 0.170 15.733 -21.998 1.00 79.00 85 ARG A CA 1
ATOM 664 C C . ARG A 1 85 ? -0.903 14.621 -21.976 1.00 79.00 85 ARG A C 1
ATOM 666 O O . ARG A 1 85 ? -1.594 14.414 -22.964 1.00 79.00 85 ARG A O 1
ATOM 673 N N . ASN A 1 86 ? -1.073 13.942 -20.837 1.00 75.38 86 ASN A N 1
ATOM 674 C CA . ASN A 1 86 ? -1.971 12.787 -20.669 1.00 75.38 86 ASN A CA 1
ATOM 675 C C . ASN A 1 86 ? -1.603 11.552 -21.507 1.00 75.38 86 ASN A C 1
ATOM 677 O O . ASN A 1 86 ? -2.488 10.758 -21.820 1.00 75.38 86 ASN A O 1
ATOM 681 N N . GLU A 1 87 ? -0.326 11.361 -21.820 1.00 81.94 87 GLU A N 1
ATOM 682 C CA . GLU A 1 87 ? 0.209 10.144 -22.426 1.00 81.94 87 GLU A CA 1
ATOM 683 C C . GLU A 1 87 ? 1.394 9.624 -21.618 1.00 81.94 87 GLU A C 1
ATOM 685 O O . GLU A 1 87 ? 2.178 10.400 -21.066 1.00 81.94 87 GLU A O 1
ATOM 690 N N . ILE A 1 88 ? 1.517 8.299 -21.527 1.00 86.25 88 ILE A N 1
ATOM 691 C CA . ILE A 1 88 ? 2.694 7.669 -20.933 1.00 86.25 88 ILE A CA 1
ATOM 692 C C . ILE A 1 88 ? 3.740 7.476 -22.025 1.00 86.25 88 ILE A C 1
ATOM 694 O O . ILE A 1 88 ? 3.534 6.695 -22.953 1.00 86.25 88 ILE A O 1
ATOM 698 N N . VAL A 1 89 ? 4.873 8.151 -21.858 1.00 89.56 89 VAL A N 1
ATOM 699 C CA . VAL A 1 89 ? 6.077 7.974 -22.667 1.00 89.56 89 VAL A CA 1
ATOM 700 C C . VAL A 1 89 ? 7.045 7.097 -21.886 1.00 89.56 89 VAL A C 1
ATOM 702 O O . VAL A 1 89 ? 7.365 7.407 -20.735 1.00 89.56 89 VAL A O 1
ATOM 705 N N . VAL A 1 90 ? 7.505 6.011 -22.508 1.00 93.00 90 VAL A N 1
ATOM 706 C CA . VAL A 1 90 ? 8.505 5.105 -21.936 1.00 93.00 90 VAL A CA 1
ATOM 707 C C . VAL A 1 90 ? 9.787 5.228 -22.751 1.00 93.00 90 VAL A C 1
ATOM 709 O O . VAL A 1 90 ? 9.803 4.939 -23.942 1.00 93.00 90 VAL A O 1
ATOM 712 N N . THR A 1 91 ? 10.861 5.684 -22.117 1.00 94.75 91 THR A N 1
ATOM 713 C CA . THR A 1 91 ? 12.171 5.866 -22.742 1.00 94.75 91 THR A CA 1
ATOM 714 C C . THR A 1 91 ? 13.118 4.763 -22.265 1.00 94.75 91 THR A C 1
ATOM 716 O O . THR A 1 91 ? 13.437 4.730 -21.072 1.00 94.75 91 THR A O 1
ATOM 719 N N . PRO A 1 92 ? 13.570 3.857 -23.150 1.00 95.88 92 PRO A N 1
ATOM 720 C CA . PRO A 1 92 ? 14.568 2.853 -22.799 1.00 95.88 92 PRO A CA 1
ATOM 721 C C . PRO A 1 92 ? 15.914 3.528 -22.503 1.00 95.88 92 PRO A C 1
ATOM 723 O O . PRO A 1 92 ? 16.322 4.456 -23.200 1.00 95.88 92 PRO A O 1
ATOM 726 N N . LEU A 1 93 ? 16.607 3.063 -21.465 1.00 95.38 93 LEU A N 1
ATOM 727 C CA . LEU A 1 93 ? 17.967 3.498 -21.112 1.00 95.38 93 LEU A CA 1
ATOM 728 C C . LEU A 1 93 ? 19.015 2.430 -21.450 1.00 95.38 93 LEU A C 1
ATOM 730 O O . LEU A 1 93 ? 20.211 2.706 -21.469 1.00 95.38 93 LEU A O 1
ATOM 734 N N . VAL A 1 94 ? 18.552 1.216 -21.737 1.00 95.19 94 VAL A N 1
ATOM 735 C CA . VAL A 1 94 ? 19.348 0.067 -22.164 1.00 95.19 94 VAL A CA 1
ATOM 736 C C . VAL A 1 94 ? 18.704 -0.566 -23.399 1.00 95.19 94 VAL A C 1
ATOM 738 O O . VAL A 1 94 ? 17.564 -0.250 -23.736 1.00 95.19 94 VAL A O 1
ATOM 741 N N . LYS A 1 95 ? 19.424 -1.464 -24.079 1.00 95.44 95 LYS A N 1
ATOM 742 C CA . LYS A 1 95 ? 18.934 -2.178 -25.269 1.00 95.44 95 LYS A CA 1
ATOM 743 C C . LYS A 1 95 ? 18.820 -3.678 -25.021 1.00 95.44 95 LYS A C 1
ATOM 745 O O . LYS A 1 95 ? 19.546 -4.238 -24.202 1.00 95.44 95 LYS A O 1
ATOM 750 N N . GLY A 1 96 ? 17.952 -4.330 -25.790 1.00 95.81 96 GLY A N 1
ATOM 751 C CA . GLY A 1 96 ? 17.783 -5.781 -25.789 1.00 95.81 96 GLY A CA 1
ATOM 752 C C . GLY A 1 96 ? 16.805 -6.297 -24.731 1.00 95.81 96 GLY A C 1
ATOM 753 O O . GLY A 1 96 ? 15.985 -5.559 -24.182 1.00 95.81 96 GLY A O 1
ATOM 754 N N . ILE A 1 97 ? 16.861 -7.607 -24.482 1.00 96.25 97 ILE A N 1
ATOM 755 C CA . ILE A 1 97 ? 15.950 -8.298 -23.563 1.00 96.25 97 ILE A CA 1
ATOM 756 C C . ILE A 1 97 ? 16.610 -8.412 -22.189 1.00 96.25 97 ILE A C 1
ATOM 758 O O . ILE A 1 97 ? 17.613 -9.107 -22.029 1.00 96.25 97 ILE A O 1
ATOM 762 N N . VAL A 1 98 ? 16.013 -7.780 -21.180 1.00 97.00 98 VAL A N 1
ATOM 763 C CA . VAL A 1 98 ? 16.453 -7.885 -19.782 1.00 97.00 98 VAL A CA 1
ATOM 764 C C . VAL A 1 98 ? 15.559 -8.897 -19.080 1.00 97.00 98 VAL A C 1
ATOM 766 O O . VAL A 1 98 ? 14.347 -8.728 -19.077 1.00 97.00 98 VAL A O 1
ATOM 769 N N . LYS A 1 99 ? 16.116 -9.957 -18.480 1.00 95.19 99 LYS A N 1
ATOM 770 C CA . LYS A 1 99 ? 15.305 -11.037 -17.881 1.00 95.19 99 LYS A CA 1
ATOM 771 C C . LYS A 1 99 ? 14.622 -10.659 -16.559 1.00 95.19 99 LYS A C 1
ATOM 773 O O . LYS A 1 99 ? 13.522 -11.140 -16.316 1.00 95.19 99 LYS A O 1
ATOM 778 N N . GLY A 1 100 ? 15.227 -9.788 -15.750 1.00 95.81 100 GLY A N 1
ATOM 779 C CA . GLY A 1 100 ? 14.784 -9.491 -14.377 1.00 95.81 100 GLY A CA 1
ATOM 780 C C . GLY A 1 100 ? 15.454 -10.396 -13.335 1.00 95.81 100 GLY A C 1
ATOM 781 O O . GLY A 1 100 ? 16.190 -11.311 -13.706 1.00 95.81 100 GLY A O 1
ATOM 782 N N . MET A 1 101 ? 15.228 -10.131 -12.043 1.00 96.50 101 MET A N 1
ATOM 783 C CA . MET A 1 101 ? 15.731 -10.981 -10.949 1.00 96.50 101 MET A CA 1
ATOM 784 C C . MET A 1 101 ? 14.743 -12.108 -10.640 1.00 96.50 101 MET A C 1
ATOM 786 O O . MET A 1 101 ? 13.537 -11.957 -10.838 1.00 96.50 101 MET A O 1
ATOM 790 N N . GLU A 1 102 ? 15.224 -13.232 -10.124 1.00 96.81 102 GLU A N 1
ATOM 791 C CA . GLU A 1 102 ? 14.333 -14.274 -9.617 1.00 96.81 102 GLU A CA 1
ATOM 792 C C . GLU A 1 102 ? 13.774 -13.868 -8.251 1.00 96.81 102 GLU A C 1
ATOM 794 O O . GLU A 1 102 ? 14.498 -13.351 -7.396 1.00 96.81 102 GLU A O 1
ATOM 799 N N . VAL A 1 103 ? 12.484 -14.131 -8.024 1.00 96.50 103 VAL A N 1
ATOM 800 C CA . VAL A 1 103 ? 11.845 -13.851 -6.727 1.00 96.50 103 VAL A CA 1
ATOM 801 C C . VAL A 1 103 ? 12.547 -14.625 -5.613 1.00 96.50 103 VAL A C 1
ATOM 803 O O . VAL A 1 103 ? 12.805 -14.055 -4.559 1.00 96.50 103 VAL A O 1
ATOM 806 N N . GLN A 1 104 ? 12.939 -15.880 -5.856 1.00 96.69 104 GLN A N 1
ATOM 807 C CA . GLN A 1 104 ? 13.648 -16.675 -4.855 1.00 96.69 104 GLN A CA 1
ATOM 808 C C . GLN A 1 104 ? 14.997 -16.054 -4.476 1.00 96.69 104 GLN A C 1
ATOM 810 O O . GLN A 1 104 ? 15.303 -15.954 -3.293 1.00 96.69 104 GLN A O 1
ATOM 815 N N . SER A 1 105 ? 15.772 -15.553 -5.443 1.00 96.62 105 SER A N 1
ATOM 816 C CA . SER A 1 105 ? 17.029 -14.854 -5.148 1.00 96.62 105 SER A CA 1
ATOM 817 C C . SER A 1 105 ? 16.805 -13.583 -4.328 1.00 96.62 105 SER A C 1
ATOM 819 O O . SER A 1 105 ? 17.600 -13.278 -3.442 1.00 96.62 105 SER A O 1
ATOM 821 N N . PHE A 1 106 ? 15.720 -12.848 -4.590 1.00 97.06 106 PHE A N 1
ATOM 822 C CA . PHE A 1 106 ? 15.342 -11.684 -3.789 1.00 97.06 106 PHE A CA 1
ATOM 823 C C . PHE A 1 106 ? 14.976 -12.070 -2.350 1.00 97.06 106 PHE A C 1
ATOM 825 O O . PHE A 1 106 ? 15.454 -11.433 -1.415 1.00 97.06 106 PHE A O 1
ATOM 832 N N . LEU A 1 107 ? 14.192 -13.131 -2.155 1.00 96.88 107 LEU A N 1
ATOM 833 C CA . LEU A 1 107 ? 13.850 -13.637 -0.821 1.00 96.88 107 LEU A CA 1
ATOM 834 C C . LEU A 1 107 ? 15.093 -14.093 -0.052 1.00 96.88 107 LEU A C 1
ATOM 836 O O . LEU A 1 107 ? 15.303 -13.696 1.092 1.00 96.88 107 LEU A O 1
ATOM 840 N N . ASP A 1 108 ? 15.946 -14.871 -0.709 1.00 95.56 108 ASP A N 1
ATOM 841 C CA . ASP A 1 108 ? 17.166 -15.425 -0.135 1.00 95.56 108 ASP A CA 1
ATOM 842 C C . ASP A 1 108 ? 18.105 -14.339 0.396 1.00 95.56 108 ASP A C 1
ATOM 844 O O . ASP A 1 108 ? 18.678 -14.491 1.471 1.00 95.56 108 ASP A O 1
ATOM 848 N N . VAL A 1 109 ? 18.262 -13.241 -0.351 1.00 96.75 109 VAL A N 1
ATOM 849 C CA . VAL A 1 109 ? 19.132 -12.116 0.022 1.00 96.75 109 VAL A CA 1
ATOM 850 C C . VAL A 1 109 ? 18.611 -11.363 1.251 1.00 96.75 109 VAL A C 1
ATOM 852 O O . VAL A 1 109 ? 19.431 -10.849 2.010 1.00 96.75 109 VAL A O 1
ATOM 855 N N . ASN A 1 110 ? 17.289 -11.315 1.450 1.00 96.38 110 ASN A N 1
ATOM 856 C CA . ASN A 1 110 ? 16.623 -10.440 2.424 1.00 96.38 110 ASN A CA 1
ATOM 857 C C . ASN A 1 110 ? 16.029 -11.170 3.642 1.00 96.38 110 ASN A C 1
ATOM 859 O O . ASN A 1 110 ? 15.433 -10.518 4.499 1.00 96.38 110 ASN A O 1
ATOM 863 N N . ASN A 1 111 ? 16.180 -12.492 3.750 1.00 94.31 111 ASN A N 1
ATOM 864 C CA . ASN A 1 111 ? 15.563 -13.292 4.814 1.00 94.31 111 ASN A CA 1
ATOM 865 C C . ASN A 1 111 ? 15.926 -12.815 6.235 1.00 94.31 111 ASN A C 1
ATOM 867 O O . ASN A 1 111 ? 15.032 -12.515 7.014 1.00 94.31 111 ASN A O 1
ATOM 871 N N . SER A 1 112 ? 17.213 -12.641 6.553 1.00 93.88 112 SER A N 1
ATOM 872 C CA . SER A 1 112 ? 17.652 -12.229 7.895 1.00 93.88 112 SER A CA 1
ATOM 873 C C . SER A 1 112 ? 17.182 -10.822 8.274 1.00 93.88 112 SER A C 1
ATOM 875 O O . SER A 1 112 ? 16.925 -10.543 9.444 1.00 93.88 112 SER A O 1
ATOM 877 N N . HIS A 1 113 ? 17.070 -9.925 7.290 1.00 94.31 113 HIS A N 1
ATOM 878 C CA . HIS A 1 113 ? 16.492 -8.592 7.480 1.00 94.31 113 HIS A CA 1
ATOM 879 C C . HIS A 1 113 ? 14.997 -8.694 7.805 1.00 94.31 113 HIS A C 1
ATOM 881 O O . HIS A 1 113 ? 14.523 -8.086 8.766 1.00 94.31 113 HIS A O 1
ATOM 887 N N . LEU A 1 114 ? 14.272 -9.527 7.056 1.00 95.81 114 LEU A N 1
ATOM 888 C CA . LEU A 1 114 ? 12.844 -9.747 7.251 1.00 95.81 114 LEU A CA 1
ATOM 889 C C . LEU A 1 114 ? 12.519 -10.417 8.595 1.00 95.81 114 LEU A C 1
ATOM 891 O O . LEU A 1 114 ? 11.554 -10.018 9.253 1.00 95.81 114 LEU A O 1
ATOM 895 N N . ASP A 1 115 ? 13.326 -11.392 9.019 1.00 95.56 115 ASP A N 1
ATOM 896 C CA . ASP A 1 115 ? 13.180 -12.072 10.311 1.00 95.56 115 ASP A CA 1
ATOM 897 C C . ASP A 1 115 ? 13.294 -11.064 11.460 1.00 95.56 115 ASP A C 1
ATOM 899 O O . ASP A 1 115 ? 12.407 -10.986 12.311 1.00 95.56 115 ASP A O 1
ATOM 903 N N . ARG A 1 116 ? 14.320 -10.202 11.419 1.00 96.06 116 ARG A N 1
ATOM 904 C CA . ARG A 1 116 ? 14.527 -9.144 12.418 1.00 96.06 116 ARG A CA 1
ATOM 905 C C . ARG A 1 116 ? 13.361 -8.158 12.463 1.00 96.06 116 ARG A C 1
ATOM 907 O O . ARG A 1 116 ? 12.896 -7.810 13.546 1.00 96.06 116 ARG A O 1
ATOM 914 N N . LEU A 1 117 ? 12.889 -7.688 11.306 1.00 96.62 117 LEU A N 1
ATOM 915 C CA . LEU A 1 117 ? 11.740 -6.780 11.253 1.00 96.62 117 LEU A CA 1
ATOM 916 C C . LEU A 1 117 ? 10.489 -7.430 11.851 1.00 96.62 117 LEU A C 1
ATOM 918 O O . LEU A 1 117 ? 9.768 -6.791 12.614 1.00 96.62 117 LEU A O 1
ATOM 922 N N . THR A 1 118 ? 10.253 -8.704 11.536 1.00 97.62 118 THR A N 1
ATOM 923 C CA . THR A 1 118 ? 9.106 -9.462 12.046 1.00 97.62 118 THR A CA 1
ATOM 924 C C . THR A 1 118 ? 9.179 -9.630 13.562 1.00 97.62 118 THR A C 1
ATOM 926 O O . THR A 1 118 ? 8.182 -9.396 14.243 1.00 97.62 118 THR A O 1
ATOM 929 N N . GLU A 1 119 ? 10.351 -9.973 14.101 1.00 97.38 119 GLU A N 1
ATOM 930 C CA . GLU A 1 119 ? 10.587 -10.108 15.542 1.00 97.38 119 GLU A CA 1
ATOM 931 C C . GLU A 1 119 ? 10.334 -8.789 16.285 1.00 97.38 119 GLU A C 1
ATOM 933 O O . GLU A 1 119 ? 9.562 -8.760 17.244 1.00 97.38 119 GLU A O 1
ATOM 938 N N . ILE A 1 120 ? 10.893 -7.675 15.794 1.00 97.06 120 ILE A N 1
ATOM 939 C CA . ILE A 1 120 ? 10.685 -6.339 16.378 1.00 97.06 120 ILE A CA 1
ATOM 940 C C . ILE A 1 120 ? 9.201 -5.957 16.349 1.00 97.06 120 ILE A C 1
ATOM 942 O O . ILE A 1 120 ? 8.657 -5.482 17.347 1.00 97.06 120 ILE A O 1
ATOM 946 N N . THR A 1 121 ? 8.529 -6.176 15.216 1.00 97.75 121 THR A N 1
ATOM 947 C CA . THR A 1 121 ? 7.103 -5.879 15.057 1.00 97.75 121 THR A CA 1
ATOM 948 C C . THR A 1 121 ? 6.244 -6.693 16.028 1.00 97.75 121 THR A C 1
ATOM 950 O O . THR A 1 121 ? 5.331 -6.128 16.633 1.00 97.75 121 THR A O 1
ATOM 953 N N . LYS A 1 122 ? 6.539 -7.987 16.217 1.00 97.56 122 LYS A N 1
ATOM 954 C CA . LYS A 1 122 ? 5.838 -8.843 17.186 1.00 97.56 122 LYS A CA 1
ATOM 955 C C . LYS A 1 122 ? 6.082 -8.399 18.623 1.00 97.56 122 LYS A C 1
ATOM 957 O O . LYS A 1 122 ? 5.117 -8.209 19.355 1.00 97.56 122 LYS A O 1
ATOM 962 N N . ALA A 1 123 ? 7.337 -8.176 19.011 1.00 97.75 123 ALA A N 1
ATOM 963 C CA . ALA A 1 123 ? 7.685 -7.733 20.360 1.00 97.75 123 ALA A CA 1
ATOM 964 C C . ALA A 1 123 ? 6.998 -6.404 20.716 1.00 97.75 123 ALA A C 1
ATOM 966 O O . ALA A 1 123 ? 6.425 -6.262 21.796 1.00 97.75 123 ALA A O 1
ATOM 967 N N . PHE A 1 124 ? 6.976 -5.452 19.777 1.00 97.88 124 PHE A N 1
ATOM 968 C CA . PHE A 1 124 ? 6.249 -4.197 19.954 1.00 97.88 124 PHE A CA 1
ATOM 969 C C . PHE A 1 124 ? 4.737 -4.418 20.099 1.00 97.88 124 PHE A C 1
ATOM 971 O O . PHE A 1 124 ? 4.107 -3.795 20.949 1.00 97.88 124 PHE A O 1
ATOM 978 N N . ALA A 1 125 ? 4.143 -5.316 19.309 1.00 97.81 125 ALA A N 1
ATOM 979 C CA . ALA A 1 125 ? 2.719 -5.612 19.418 1.00 97.81 125 ALA A CA 1
ATOM 980 C C . ALA A 1 125 ? 2.343 -6.287 20.746 1.00 97.81 125 ALA A C 1
ATOM 982 O O . ALA A 1 125 ? 1.325 -5.912 21.321 1.00 97.81 125 ALA A O 1
ATOM 983 N N . VAL A 1 126 ? 3.166 -7.211 21.257 1.00 98.25 126 VAL A N 1
ATOM 984 C CA . VAL A 1 126 ? 2.982 -7.826 22.587 1.00 98.25 126 VAL A CA 1
ATOM 985 C C . VAL A 1 126 ? 2.944 -6.746 23.664 1.00 98.25 126 VAL A C 1
ATOM 987 O O . VAL A 1 126 ? 1.966 -6.654 24.402 1.00 98.25 126 VAL A O 1
ATOM 990 N N . TRP A 1 127 ? 3.949 -5.865 23.680 1.00 97.88 127 TRP A N 1
ATOM 991 C CA . TRP A 1 127 ? 4.012 -4.755 24.631 1.00 97.88 127 TRP A CA 1
ATOM 992 C C . TRP A 1 127 ? 2.767 -3.863 24.566 1.00 97.88 127 TRP A C 1
ATOM 994 O O . TRP A 1 127 ? 2.202 -3.472 25.584 1.00 97.88 127 TRP A O 1
ATOM 1004 N N . GLU A 1 128 ? 2.306 -3.533 23.360 1.00 97.88 128 GLU A N 1
ATOM 1005 C CA . GLU A 1 128 ? 1.109 -2.716 23.163 1.00 97.88 128 GLU A CA 1
ATOM 1006 C C . GLU A 1 128 ? -0.163 -3.417 23.665 1.00 97.88 128 GLU A C 1
ATOM 1008 O O . GLU A 1 128 ? -1.017 -2.764 24.270 1.00 97.88 128 GLU A O 1
ATOM 1013 N N . LEU A 1 129 ? -0.285 -4.729 23.455 1.00 97.81 129 LEU A N 1
ATOM 1014 C CA . LEU A 1 129 ? -1.436 -5.528 23.880 1.00 97.81 129 LEU A CA 1
ATOM 1015 C C . LEU A 1 129 ? -1.513 -5.697 25.401 1.00 97.81 129 LEU A C 1
ATOM 1017 O O . LEU A 1 129 ? -2.602 -5.559 25.950 1.00 97.81 129 LEU A O 1
ATOM 1021 N N . GLU A 1 130 ? -0.386 -5.888 26.091 1.00 97.19 130 GLU A N 1
ATOM 1022 C CA . GLU A 1 130 ? -0.328 -5.952 27.566 1.00 97.19 130 GLU A CA 1
ATOM 1023 C C . GLU A 1 130 ? -0.869 -4.679 28.242 1.00 97.19 130 GLU A C 1
ATOM 1025 O O . GLU A 1 130 ? -1.377 -4.720 29.361 1.00 97.19 130 GLU A O 1
ATOM 1030 N N . HIS A 1 131 ? -0.803 -3.546 27.538 1.00 95.31 131 HIS A N 1
ATOM 1031 C CA . HIS A 1 131 ? -1.251 -2.237 28.017 1.00 95.31 131 HIS A CA 1
ATOM 1032 C C . HIS A 1 131 ? -2.561 -1.768 27.364 1.00 95.31 131 HIS A C 1
ATOM 1034 O O . HIS A 1 131 ? -2.937 -0.600 27.496 1.00 95.31 131 HIS A O 1
ATOM 1040 N N . SER A 1 132 ? -3.255 -2.646 26.637 1.00 95.56 132 SER A N 1
ATOM 1041 C CA . SER A 1 132 ? -4.490 -2.321 25.925 1.00 95.56 132 SER A CA 1
ATOM 1042 C C . SER A 1 132 ? -5.658 -3.130 26.468 1.00 95.56 132 SER A C 1
ATOM 1044 O O . SER A 1 132 ? -5.658 -4.352 26.410 1.00 95.56 132 SER A O 1
ATOM 1046 N N . LYS A 1 133 ? -6.713 -2.445 26.919 1.00 95.44 133 LYS A N 1
ATOM 1047 C CA . LYS A 1 133 ? -7.961 -3.116 27.313 1.00 95.44 133 LYS A CA 1
ATOM 1048 C C . LYS A 1 133 ? -8.706 -3.701 26.108 1.00 95.44 133 LYS A C 1
ATOM 1050 O O . LYS A 1 133 ? -9.224 -4.807 26.177 1.00 95.44 133 LYS A O 1
ATOM 1055 N N . ASN A 1 134 ? -8.757 -2.944 25.012 1.00 97.94 134 ASN A N 1
ATOM 1056 C CA . ASN A 1 134 ? -9.428 -3.318 23.772 1.00 97.94 134 ASN A CA 1
ATOM 1057 C C . ASN A 1 134 ? -8.458 -3.136 22.602 1.00 97.94 134 ASN A C 1
ATOM 1059 O O . ASN A 1 134 ? -7.796 -2.098 22.509 1.00 97.94 134 ASN A O 1
ATOM 1063 N N . ALA A 1 135 ? -8.408 -4.100 21.684 1.00 98.12 135 ALA A N 1
ATOM 1064 C CA . ALA A 1 135 ? -7.549 -4.029 20.509 1.00 98.12 135 ALA A CA 1
ATOM 1065 C C . ALA A 1 135 ? -8.217 -4.613 19.260 1.00 98.12 135 ALA A C 1
ATOM 1067 O O . ALA A 1 135 ? -8.938 -5.608 19.325 1.00 98.12 135 ALA A O 1
ATOM 1068 N N . VAL A 1 136 ? -7.961 -3.983 18.112 1.00 98.31 136 VAL A N 1
ATOM 1069 C CA . VAL A 1 136 ? -8.426 -4.430 16.789 1.00 98.31 136 VAL A CA 1
ATOM 1070 C C . VAL A 1 136 ? -7.371 -4.152 15.722 1.00 98.31 136 VAL A C 1
ATOM 1072 O O . VAL A 1 136 ? -6.520 -3.276 15.883 1.00 98.31 136 VAL A O 1
ATOM 1075 N N . ILE A 1 137 ? -7.469 -4.840 14.585 1.00 98.31 137 ILE A N 1
ATOM 1076 C CA . ILE A 1 137 ? -6.646 -4.575 13.398 1.00 98.31 137 ILE A CA 1
ATOM 1077 C C . ILE A 1 137 ? -7.487 -3.812 12.374 1.00 98.31 137 ILE A C 1
ATOM 1079 O O . ILE A 1 137 ? -8.528 -4.294 11.929 1.00 98.31 137 ILE A O 1
ATOM 1083 N N . SER A 1 138 ? -7.028 -2.635 11.942 1.00 97.75 138 SER A N 1
ATOM 1084 C CA . SER A 1 138 ? -7.621 -1.948 10.790 1.00 97.75 138 SER A CA 1
ATOM 1085 C C . SER A 1 138 ? -7.215 -2.674 9.506 1.00 97.75 138 SER A C 1
ATOM 1087 O O . SER A 1 138 ? -6.080 -2.562 9.037 1.00 97.75 138 SER A O 1
ATOM 1089 N N . PHE A 1 139 ? -8.144 -3.443 8.939 1.00 97.25 139 PHE A N 1
ATOM 1090 C CA . PHE A 1 139 ? -7.881 -4.360 7.836 1.00 97.25 139 PHE A CA 1
ATOM 1091 C C . PHE A 1 139 ? -8.508 -3.839 6.543 1.00 97.25 139 PHE A C 1
ATOM 1093 O O . PHE A 1 139 ? -9.703 -3.991 6.321 1.00 97.25 139 PHE A O 1
ATOM 1100 N N . SER A 1 140 ? -7.711 -3.205 5.680 1.00 96.25 140 SER A N 1
ATOM 1101 C CA . SER A 1 140 ? -8.199 -2.609 4.425 1.00 96.25 140 SER A CA 1
ATOM 1102 C C . SER A 1 140 ? -8.234 -3.583 3.244 1.00 96.25 140 SER A C 1
ATOM 1104 O O . SER A 1 140 ? -8.738 -3.229 2.181 1.00 96.25 140 SER A O 1
ATOM 1106 N N . GLY A 1 141 ? -7.649 -4.776 3.394 1.00 95.00 141 GLY A N 1
ATOM 1107 C CA . GLY A 1 141 ? -7.375 -5.684 2.277 1.00 95.00 141 GLY A CA 1
ATOM 1108 C C . GLY A 1 141 ? -6.216 -5.219 1.386 1.00 95.00 141 GLY A C 1
ATOM 1109 O O . GLY A 1 141 ? -6.000 -5.767 0.308 1.00 95.00 141 GLY A O 1
ATOM 1110 N N . GLY A 1 142 ? -5.472 -4.189 1.804 1.00 96.25 142 GLY A N 1
ATOM 1111 C CA . GLY A 1 142 ? -4.211 -3.796 1.180 1.00 96.25 142 GLY A CA 1
ATOM 1112 C C . GLY A 1 142 ? -3.041 -4.647 1.679 1.00 96.25 142 GLY A C 1
ATOM 1113 O O . GLY A 1 142 ? -3.098 -5.193 2.784 1.00 96.25 142 GLY A O 1
ATOM 1114 N N . LYS A 1 143 ? -1.954 -4.695 0.898 1.00 96.81 143 LYS A N 1
ATOM 1115 C CA . LYS A 1 143 ? -0.742 -5.492 1.165 1.00 96.81 143 LYS A CA 1
ATOM 1116 C C . LYS A 1 143 ? -0.204 -5.302 2.590 1.00 96.81 143 LYS A C 1
ATOM 1118 O O . LYS A 1 143 ? 0.120 -6.268 3.265 1.00 96.81 143 LYS A O 1
ATOM 1123 N N . ASP A 1 144 ? -0.200 -4.062 3.077 1.00 97.50 144 ASP A N 1
ATOM 1124 C CA . ASP A 1 144 ? 0.352 -3.707 4.384 1.00 97.50 144 ASP A CA 1
ATOM 1125 C C . ASP A 1 144 ? -0.540 -4.236 5.523 1.00 97.50 144 ASP A C 1
ATOM 1127 O O . ASP A 1 144 ? -0.049 -4.781 6.506 1.00 97.50 144 ASP A O 1
ATOM 1131 N N . SER A 1 145 ? -1.868 -4.153 5.365 1.00 97.56 145 SER A N 1
ATOM 1132 C CA . SER A 1 145 ? -2.817 -4.709 6.341 1.00 97.56 145 SER A CA 1
ATOM 1133 C C . SER A 1 145 ? -2.862 -6.238 6.339 1.00 97.56 145 SER A C 1
ATOM 1135 O O . SER A 1 145 ? -3.141 -6.832 7.375 1.00 97.56 145 SER A O 1
ATOM 1137 N N . VAL A 1 146 ? -2.568 -6.871 5.196 1.00 97.44 146 VAL A N 1
ATOM 1138 C CA . VAL A 1 146 ? -2.441 -8.331 5.081 1.00 97.44 146 VAL A CA 1
ATOM 1139 C C . VAL A 1 146 ? -1.215 -8.816 5.845 1.00 97.44 146 VAL A C 1
ATOM 1141 O O . VAL A 1 146 ? -1.350 -9.712 6.671 1.00 97.44 146 VAL A O 1
ATOM 1144 N N . VAL A 1 147 ? -0.056 -8.181 5.645 1.00 98.25 147 VAL A N 1
ATOM 1145 C CA . VAL A 1 147 ? 1.164 -8.507 6.402 1.00 98.25 147 VAL A CA 1
ATOM 1146 C C . VAL A 1 147 ? 0.965 -8.277 7.897 1.00 98.25 147 VAL A C 1
ATOM 1148 O O . VAL A 1 147 ? 1.284 -9.153 8.691 1.00 98.25 147 VAL A O 1
ATOM 1151 N N . LEU A 1 148 ? 0.373 -7.145 8.292 1.00 98.38 148 LEU A N 1
ATOM 1152 C CA . LEU A 1 148 ? 0.091 -6.879 9.703 1.00 98.38 148 LEU A CA 1
ATOM 1153 C C . LEU A 1 148 ? -0.814 -7.954 10.322 1.00 98.38 148 LEU A C 1
ATOM 1155 O O . LEU A 1 148 ? -0.546 -8.417 11.425 1.00 98.38 148 LEU A O 1
ATOM 1159 N N . ALA A 1 149 ? -1.874 -8.358 9.618 1.00 96.94 149 ALA A N 1
ATOM 1160 C CA . ALA A 1 149 ? -2.788 -9.386 10.100 1.00 96.94 149 ALA A CA 1
ATOM 1161 C C . ALA A 1 149 ? -2.141 -10.777 10.188 1.00 96.94 149 ALA A C 1
ATOM 1163 O O . ALA A 1 149 ? -2.512 -11.533 11.078 1.00 96.94 149 ALA A O 1
ATOM 1164 N N . ASP A 1 150 ? -1.200 -11.111 9.298 1.00 97.19 150 ASP A N 1
ATOM 1165 C CA . ASP A 1 150 ? -0.451 -12.374 9.362 1.00 97.19 150 ASP A CA 1
ATOM 1166 C C . ASP A 1 150 ? 0.528 -12.393 10.542 1.00 97.19 150 ASP A C 1
ATOM 1168 O O . ASP A 1 150 ? 0.545 -13.344 11.319 1.00 97.19 150 ASP A O 1
ATOM 1172 N N . ILE A 1 151 ? 1.290 -11.308 10.734 1.00 98.00 151 ILE A N 1
ATOM 1173 C CA . ILE A 1 151 ? 2.241 -11.193 11.849 1.00 98.00 151 ILE A CA 1
ATOM 1174 C C . ILE A 1 151 ? 1.518 -11.291 13.198 1.00 98.00 151 ILE A C 1
ATOM 1176 O O . ILE A 1 151 ? 2.035 -11.916 14.122 1.00 98.00 151 ILE A O 1
ATOM 1180 N N . LEU A 1 152 ? 0.325 -10.697 13.302 1.00 96.94 152 LEU A N 1
ATOM 1181 C CA . LEU A 1 152 ? -0.475 -10.653 14.529 1.00 96.94 152 LEU A CA 1
ATOM 1182 C C . LEU A 1 152 ? -1.524 -11.770 14.633 1.00 96.94 152 LEU A C 1
ATOM 1184 O O . LEU A 1 152 ? -2.395 -11.701 15.500 1.00 96.94 152 LEU A O 1
ATOM 1188 N N . ALA A 1 153 ? -1.477 -12.780 13.760 1.00 94.69 153 ALA A N 1
ATOM 1189 C CA . ALA A 1 153 ? -2.507 -13.816 13.698 1.00 94.69 153 ALA A CA 1
ATOM 1190 C C . ALA A 1 153 ? -2.667 -14.583 15.024 1.00 94.69 153 ALA A C 1
ATOM 1192 O O . ALA A 1 153 ? -3.787 -14.919 15.395 1.00 94.69 153 ALA A O 1
ATOM 1193 N N . GLU A 1 154 ? -1.568 -14.797 15.756 1.00 93.38 154 GLU A N 1
ATOM 1194 C CA . GLU A 1 154 ? -1.544 -15.527 17.035 1.00 93.38 154 GLU A CA 1
ATOM 1195 C C . GLU A 1 154 ? -2.290 -14.823 18.179 1.00 93.38 154 GLU A C 1
ATOM 1197 O O . GLU A 1 154 ? -2.626 -15.464 19.168 1.00 93.38 154 GLU A O 1
ATOM 1202 N N . PHE A 1 155 ? -2.581 -13.526 18.041 1.00 94.38 155 PHE A N 1
ATOM 1203 C CA . PHE A 1 155 ? -3.319 -12.747 19.042 1.00 94.38 155 PHE A CA 1
ATOM 1204 C C . PHE A 1 155 ? -4.834 -12.728 18.797 1.00 94.38 155 PHE A C 1
ATOM 1206 O O . PHE A 1 155 ? -5.557 -12.078 19.547 1.00 94.38 155 PHE A O 1
ATOM 1213 N N . GLU A 1 156 ? -5.308 -13.359 17.715 1.00 92.62 156 GLU A N 1
ATOM 1214 C CA . GLU A 1 156 ? -6.733 -13.498 17.371 1.00 92.62 156 GLU A CA 1
ATOM 1215 C C . GLU A 1 156 ? -7.533 -12.178 17.396 1.00 92.62 156 GLU A C 1
ATOM 1217 O O . GLU A 1 156 ? -8.738 -12.145 17.649 1.00 92.62 156 GLU A O 1
ATOM 1222 N N . LEU A 1 157 ? -6.874 -11.052 17.101 1.00 95.12 157 LEU A N 1
ATOM 1223 C CA . LEU A 1 157 ? -7.512 -9.738 17.126 1.00 95.12 157 LEU A CA 1
ATOM 1224 C C . LEU A 1 157 ? -8.613 -9.635 16.065 1.00 95.12 157 LEU A C 1
ATOM 1226 O O . LEU A 1 157 ? -8.435 -10.036 14.910 1.00 95.12 157 LEU A O 1
ATOM 1230 N N . THR A 1 158 ? -9.736 -9.002 16.424 1.00 96.00 158 THR A N 1
ATOM 1231 C CA . THR A 1 158 ? -10.793 -8.693 15.454 1.00 96.00 158 THR A CA 1
ATOM 1232 C C . THR A 1 158 ? -10.238 -7.788 14.355 1.00 96.00 158 THR A C 1
ATOM 1234 O O . THR A 1 158 ? -9.730 -6.691 14.615 1.00 96.00 158 THR A O 1
ATOM 1237 N N . LYS A 1 159 ? -10.367 -8.228 13.104 1.00 97.38 159 LYS A N 1
ATOM 1238 C CA . LYS A 1 159 ? -10.071 -7.414 11.925 1.00 97.38 159 LYS A CA 1
ATOM 1239 C C . LYS A 1 159 ? -11.290 -6.548 11.639 1.00 97.38 159 LYS A C 1
ATOM 1241 O O . LYS A 1 159 ? -12.416 -7.027 11.720 1.00 97.38 159 LYS A O 1
ATOM 1246 N N . VAL A 1 160 ? -11.082 -5.289 11.273 1.00 97.88 160 VAL A N 1
ATOM 1247 C CA . VAL A 1 160 ? -12.178 -4.377 10.929 1.00 97.88 160 VAL A CA 1
ATOM 1248 C C . VAL A 1 160 ? -11.920 -3.747 9.571 1.00 97.88 160 VAL A C 1
ATOM 1250 O O . VAL A 1 160 ? -10.968 -2.978 9.401 1.00 97.88 160 VAL A O 1
ATOM 1253 N N . PHE A 1 161 ? -12.789 -4.053 8.611 1.00 97.44 161 PHE A N 1
ATOM 1254 C CA . PHE A 1 161 ? -12.812 -3.419 7.301 1.00 97.44 161 PHE A CA 1
ATOM 1255 C C . PHE A 1 161 ? -13.726 -2.196 7.324 1.00 97.44 161 PHE A C 1
ATOM 1257 O O . PHE A 1 161 ? -14.922 -2.288 7.603 1.00 97.44 161 PHE A O 1
ATOM 1264 N N . ILE A 1 162 ? -13.160 -1.029 7.017 1.00 96.94 162 ILE A N 1
ATOM 1265 C CA . ILE A 1 162 ? -13.930 0.209 6.895 1.00 96.94 162 ILE A CA 1
ATOM 1266 C C . ILE A 1 162 ? -14.439 0.304 5.456 1.00 96.94 162 ILE A C 1
ATOM 1268 O O . ILE A 1 162 ? -13.701 0.698 4.552 1.00 96.94 162 ILE A O 1
ATOM 1272 N N . ASP A 1 163 ? -15.698 -0.072 5.248 1.00 95.62 163 ASP A N 1
ATOM 1273 C CA . ASP A 1 163 ? -16.331 -0.066 3.934 1.00 95.62 163 ASP A CA 1
ATOM 1274 C C . ASP A 1 163 ? -16.764 1.355 3.556 1.00 95.62 163 ASP A C 1
ATOM 1276 O O . ASP A 1 163 ? -17.860 1.824 3.891 1.00 95.62 163 ASP A O 1
ATOM 1280 N N . THR A 1 164 ? -15.883 2.026 2.812 1.00 93.69 164 THR A N 1
ATOM 1281 C CA . THR A 1 164 ? -16.109 3.373 2.277 1.00 93.69 164 THR A CA 1
ATOM 1282 C C . THR A 1 164 ? -17.142 3.410 1.150 1.00 93.69 164 THR A C 1
ATOM 1284 O O . THR A 1 164 ? -17.481 4.496 0.688 1.00 93.69 164 THR A O 1
ATOM 1287 N N . ARG A 1 165 ? -17.622 2.253 0.662 1.00 92.88 165 ARG A N 1
ATOM 1288 C CA . ARG A 1 165 ? -18.419 2.094 -0.574 1.00 92.88 165 ARG A CA 1
ATOM 1289 C C . ARG A 1 165 ? -17.721 2.575 -1.852 1.00 92.88 165 ARG A C 1
ATOM 1291 O O . ARG A 1 165 ? -18.364 2.734 -2.891 1.00 92.88 165 ARG A O 1
ATOM 1298 N N . LEU A 1 166 ? -16.419 2.841 -1.774 1.00 94.12 166 LEU A N 1
ATOM 1299 C CA . LEU A 1 166 ? -15.611 3.442 -2.834 1.00 94.12 166 LEU A CA 1
ATOM 1300 C C . LEU A 1 166 ? -14.360 2.623 -3.149 1.00 94.12 166 LEU A C 1
ATOM 1302 O O . LEU A 1 166 ? -13.502 3.099 -3.890 1.00 94.12 166 LEU A O 1
ATOM 1306 N N . GLU A 1 167 ? -14.226 1.428 -2.581 1.00 95.00 167 GLU A N 1
ATOM 1307 C CA . GLU A 1 167 ? -13.102 0.541 -2.870 1.00 95.00 167 GLU A CA 1
ATOM 1308 C C . GLU A 1 167 ? -13.249 -0.103 -4.256 1.00 95.00 167 GLU A C 1
ATOM 1310 O O . GLU A 1 167 ? -14.320 -0.092 -4.872 1.00 95.00 167 GLU A O 1
ATOM 1315 N N . PHE A 1 168 ? -12.152 -0.649 -4.770 1.00 95.19 168 PHE A N 1
ATOM 1316 C CA . PHE A 1 168 ? -12.166 -1.402 -6.019 1.00 95.19 168 PHE A CA 1
ATOM 1317 C C . PHE A 1 168 ? -12.992 -2.699 -5.886 1.00 95.19 168 PHE A C 1
ATOM 1319 O O . PHE A 1 168 ? -13.029 -3.293 -4.802 1.00 95.19 168 PHE A O 1
ATOM 1326 N N . PRO A 1 169 ? -13.637 -3.180 -6.968 1.00 94.56 169 PRO A N 1
ATOM 1327 C CA . PRO A 1 169 ? -14.309 -4.483 -6.981 1.00 94.56 169 PRO A CA 1
ATOM 1328 C C . PRO A 1 169 ? -13.413 -5.636 -6.505 1.00 94.56 169 PRO A C 1
ATOM 1330 O O . PRO A 1 169 ? -13.872 -6.504 -5.762 1.00 94.56 169 PRO A O 1
ATOM 1333 N N . GLU A 1 170 ? -12.133 -5.603 -6.875 1.00 95.50 170 GLU A N 1
ATOM 1334 C CA . GLU A 1 170 ? -11.078 -6.532 -6.467 1.00 95.50 170 GLU A CA 1
ATOM 1335 C C . GLU A 1 170 ? -10.901 -6.528 -4.947 1.00 95.50 170 GLU A C 1
ATOM 1337 O O . GLU A 1 170 ? -10.836 -7.588 -4.328 1.00 95.50 170 GLU A O 1
ATOM 1342 N N . THR A 1 171 ? -10.922 -5.345 -4.325 1.00 95.94 171 THR A N 1
ATOM 1343 C CA . THR A 1 171 ? -10.861 -5.209 -2.866 1.00 95.94 171 THR A CA 1
ATOM 1344 C C . THR A 1 171 ? -12.079 -5.833 -2.207 1.00 95.94 171 THR A C 1
ATOM 1346 O O . THR A 1 171 ? -11.929 -6.599 -1.261 1.00 95.94 171 THR A O 1
ATOM 1349 N N . TYR A 1 172 ? -13.286 -5.592 -2.721 1.00 94.56 172 TYR A N 1
ATOM 1350 C CA . TYR A 1 172 ? -14.480 -6.243 -2.179 1.00 94.56 172 TYR A CA 1
ATOM 1351 C C . TYR A 1 172 ? -14.443 -7.766 -2.330 1.00 94.56 172 TYR A C 1
ATOM 1353 O O . TYR A 1 172 ? -14.857 -8.475 -1.414 1.00 94.56 172 TYR A O 1
ATOM 1361 N N . ALA A 1 173 ? -13.945 -8.278 -3.457 1.00 93.94 173 ALA A N 1
ATOM 1362 C CA . ALA A 1 173 ? -13.756 -9.712 -3.653 1.00 93.94 173 ALA A CA 1
ATOM 1363 C C . ALA A 1 173 ? -12.737 -10.288 -2.657 1.00 93.94 173 ALA A C 1
ATOM 1365 O O . ALA A 1 173 ? -13.015 -11.295 -2.009 1.00 93.94 173 ALA A O 1
ATOM 1366 N N . PHE A 1 174 ? -11.607 -9.604 -2.466 1.00 94.62 174 PHE A N 1
ATOM 1367 C CA . PHE A 1 174 ? -10.572 -9.996 -1.514 1.00 94.62 174 PHE A CA 1
ATOM 1368 C C . PHE A 1 174 ? -11.089 -10.033 -0.069 1.00 94.62 174 PHE A C 1
ATOM 1370 O O . PHE A 1 174 ? -10.856 -11.003 0.652 1.00 94.62 174 PHE A O 1
ATOM 1377 N N . ILE A 1 175 ? -11.836 -9.005 0.345 1.00 94.62 175 ILE A N 1
ATOM 1378 C CA . ILE A 1 175 ? -12.452 -8.930 1.674 1.00 94.62 175 ILE A CA 1
ATOM 1379 C C . ILE A 1 175 ? -13.450 -10.076 1.881 1.00 94.62 175 ILE A C 1
ATOM 1381 O O . ILE A 1 175 ? -13.361 -10.759 2.896 1.00 94.62 175 ILE A O 1
ATOM 1385 N N . ARG A 1 176 ? -14.334 -10.358 0.909 1.00 91.12 176 ARG A N 1
ATOM 1386 C CA . ARG A 1 176 ? -15.279 -11.490 1.000 1.00 91.12 176 ARG A CA 1
ATOM 1387 C C . ARG A 1 176 ? -14.566 -12.832 1.170 1.00 91.12 176 ARG A C 1
ATOM 1389 O O . ARG A 1 176 ? -14.948 -13.613 2.035 1.00 91.12 176 ARG A O 1
ATOM 1396 N N . ASN A 1 177 ? -13.513 -13.075 0.390 1.00 88.19 177 ASN A N 1
ATOM 1397 C CA . ASN A 1 177 ? -12.726 -14.306 0.496 1.00 88.19 177 ASN A CA 1
ATOM 1398 C C . ASN A 1 177 ? -11.984 -14.397 1.839 1.00 88.19 177 ASN A C 1
ATOM 1400 O O . ASN A 1 177 ? -11.826 -15.483 2.386 1.00 88.19 177 ASN A O 1
ATOM 1404 N N . SER A 1 178 ? -11.574 -13.255 2.398 1.00 84.81 178 SER A N 1
ATOM 1405 C CA . SER A 1 178 ? -10.925 -13.187 3.712 1.00 84.81 178 SER A CA 1
ATOM 1406 C C . SER A 1 178 ? -11.892 -13.471 4.870 1.00 84.81 178 SER A C 1
ATOM 1408 O O . SER A 1 178 ? -11.462 -13.989 5.897 1.00 84.81 178 SER A O 1
ATOM 1410 N N . SER A 1 179 ? -13.185 -13.165 4.711 1.00 73.38 179 SER A N 1
ATOM 1411 C CA . SER A 1 179 ? -14.243 -13.493 5.682 1.00 73.38 179 SER A CA 1
ATOM 1412 C C . SER A 1 179 ? -14.652 -14.969 5.666 1.00 73.38 179 SER A C 1
ATOM 1414 O O . SER A 1 179 ? -15.064 -15.496 6.693 1.00 73.38 179 SER A O 1
ATOM 1416 N N . GLY A 1 180 ? -14.557 -15.644 4.514 1.00 59.06 180 GLY A N 1
ATOM 1417 C CA . GLY A 1 180 ? -15.050 -17.017 4.331 1.00 59.06 180 GLY A CA 1
ATOM 1418 C C . GLY A 1 180 ? -14.270 -18.103 5.084 1.00 59.06 180 GLY A C 1
ATOM 1419 O O . GLY A 1 180 ? -14.787 -19.199 5.271 1.00 59.06 180 GLY A O 1
ATOM 1420 N N . ASN A 1 181 ? -13.059 -17.801 5.561 1.00 55.31 181 ASN A N 1
ATOM 1421 C CA . ASN A 1 181 ? -12.146 -18.775 6.172 1.00 55.31 181 ASN A CA 1
ATOM 1422 C C . ASN A 1 181 ? -12.232 -18.825 7.713 1.00 55.31 181 ASN A C 1
ATOM 1424 O O . ASN A 1 181 ? -11.242 -19.131 8.371 1.00 55.31 181 ASN A O 1
ATOM 1428 N N . GLY A 1 182 ? -13.378 -18.467 8.305 1.00 55.09 182 GLY A N 1
ATOM 1429 C CA . GLY A 1 182 ? -13.571 -18.478 9.766 1.00 55.09 182 GLY A CA 1
ATOM 1430 C C . GLY A 1 182 ? -12.868 -17.342 10.526 1.00 55.09 182 GLY A C 1
ATOM 1431 O O . GLY A 1 182 ? -12.818 -17.362 11.751 1.00 55.09 182 GLY A O 1
ATOM 1432 N N . ALA A 1 183 ? -12.329 -16.339 9.826 1.00 65.56 183 ALA A N 1
ATOM 1433 C CA . ALA A 1 183 ? -11.656 -15.204 10.452 1.00 65.56 183 ALA A CA 1
ATOM 1434 C C . ALA A 1 183 ? -12.657 -14.146 10.952 1.00 65.56 183 ALA A C 1
ATOM 1436 O O . ALA A 1 183 ? -13.554 -13.739 10.212 1.00 65.56 183 ALA A O 1
ATOM 1437 N N . MET A 1 184 ? -12.445 -13.626 12.169 1.00 80.06 184 MET A N 1
ATOM 1438 C CA . MET A 1 184 ? -13.197 -12.485 12.708 1.00 80.06 184 MET A CA 1
ATOM 1439 C C . MET A 1 184 ? -12.922 -11.215 11.889 1.00 80.06 184 MET A C 1
ATOM 1441 O O . MET A 1 184 ? -11.909 -10.541 12.102 1.00 80.06 184 MET A O 1
ATOM 1445 N N . LEU A 1 185 ? -13.809 -10.902 10.940 1.00 93.69 185 LEU A N 1
ATOM 1446 C CA . LEU A 1 185 ? -13.765 -9.686 10.129 1.00 93.69 185 LEU A CA 1
ATOM 1447 C C . LEU A 1 185 ? -15.078 -8.913 10.244 1.00 93.69 185 LEU A C 1
ATOM 1449 O O . LEU A 1 185 ? -16.069 -9.247 9.595 1.00 93.69 185 LEU A O 1
ATOM 1453 N N . ASP A 1 186 ? -15.039 -7.832 11.010 1.00 95.81 186 ASP A N 1
ATOM 1454 C CA . ASP A 1 186 ? -16.152 -6.904 11.143 1.00 95.81 186 ASP A CA 1
ATOM 1455 C C . ASP A 1 186 ? -16.115 -5.844 10.039 1.00 95.81 186 ASP A C 1
ATOM 1457 O O . ASP A 1 186 ? -15.057 -5.487 9.511 1.00 95.81 186 ASP A O 1
ATOM 1461 N N . VAL A 1 187 ? -17.288 -5.309 9.695 1.00 95.81 187 VAL A N 1
ATOM 1462 C CA . VAL A 1 187 ? -17.433 -4.274 8.666 1.00 95.81 187 VAL A CA 1
ATOM 1463 C C . VAL A 1 187 ? -18.039 -3.013 9.270 1.00 95.81 187 VAL A C 1
ATOM 1465 O O . VAL A 1 187 ? -19.207 -2.991 9.650 1.00 95.81 187 VAL A O 1
ATOM 1468 N N . ALA A 1 188 ? -17.262 -1.931 9.285 1.00 96.31 188 ALA A N 1
ATOM 1469 C CA . ALA A 1 188 ? -17.732 -0.591 9.622 1.00 96.31 188 ALA A CA 1
ATOM 1470 C C . ALA A 1 188 ? -18.083 0.153 8.326 1.00 96.31 188 ALA A C 1
ATOM 1472 O O . ALA A 1 188 ? -17.198 0.633 7.616 1.00 96.31 188 ALA A O 1
ATOM 1473 N N . ARG A 1 189 ? -19.371 0.211 7.975 1.00 94.25 189 ARG A N 1
ATOM 1474 C CA . ARG A 1 189 ? -19.835 0.720 6.675 1.00 94.25 189 ARG A CA 1
ATOM 1475 C C . ARG A 1 189 ? -20.412 2.125 6.769 1.00 94.25 189 ARG A C 1
ATOM 1477 O O .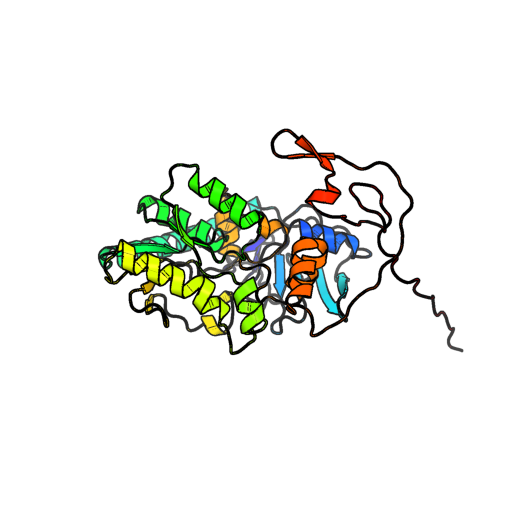 ARG A 1 189 ? -21.224 2.411 7.641 1.00 94.25 189 ARG A O 1
ATOM 1484 N N . ALA A 1 190 ? -20.083 2.966 5.791 1.00 85.38 190 ALA A N 1
ATOM 1485 C CA . ALA A 1 190 ? -20.718 4.270 5.638 1.00 85.38 190 ALA A CA 1
ATOM 1486 C C . ALA A 1 190 ? -22.236 4.161 5.404 1.00 85.38 190 ALA A C 1
ATOM 1488 O O . ALA A 1 190 ? -22.690 3.445 4.503 1.00 85.38 190 ALA A O 1
ATOM 1489 N N . GLU A 1 191 ? -23.030 4.897 6.184 1.00 83.81 191 GLU A N 1
ATOM 1490 C CA . GLU A 1 191 ? -24.486 4.987 5.996 1.00 83.81 191 GLU A CA 1
ATOM 1491 C C . GLU A 1 191 ? -24.849 5.890 4.812 1.00 83.81 191 GLU A C 1
ATOM 1493 O O . GLU A 1 191 ? -25.755 5.599 4.029 1.00 83.81 191 GLU A O 1
ATOM 1498 N N . SER A 1 192 ? -24.108 6.984 4.649 1.00 84.44 192 SER A N 1
ATOM 1499 C CA . SER A 1 192 ? -24.379 8.006 3.647 1.00 84.44 192 SER A CA 1
ATOM 1500 C C . SER A 1 192 ? -23.691 7.699 2.315 1.00 84.44 192 SER A C 1
ATOM 1502 O O . SER A 1 192 ? -22.500 7.404 2.243 1.00 84.44 192 SER A O 1
ATOM 1504 N N . SER A 1 193 ? -24.448 7.803 1.218 1.00 90.38 193 SER A N 1
ATOM 1505 C CA . SER A 1 193 ? -23.919 7.606 -0.136 1.00 90.38 193 SER A CA 1
ATOM 1506 C C . SER A 1 193 ? -22.972 8.740 -0.528 1.00 90.38 193 SER A C 1
ATOM 1508 O O . SER A 1 193 ? -23.402 9.893 -0.641 1.00 90.38 193 SER A O 1
ATOM 1510 N N . PHE A 1 194 ? -21.715 8.402 -0.839 1.00 92.81 194 PHE A N 1
ATOM 1511 C CA . PHE A 1 194 ? -20.746 9.345 -1.402 1.00 92.81 194 PHE A CA 1
ATOM 1512 C C . PHE A 1 194 ? -21.322 10.131 -2.585 1.00 92.81 194 PHE A C 1
ATOM 1514 O O . PHE A 1 194 ? -21.207 11.349 -2.626 1.00 92.81 194 PHE A O 1
ATOM 1521 N N . PHE A 1 195 ? -21.987 9.466 -3.534 1.00 92.06 195 PHE A N 1
ATOM 1522 C CA . PHE A 1 195 ? -22.516 10.126 -4.732 1.00 92.06 195 PHE A CA 1
ATOM 1523 C C . PHE A 1 195 ? -23.630 11.126 -4.418 1.00 92.06 195 PHE A C 1
ATOM 1525 O O . PHE A 1 195 ? -23.721 12.166 -5.069 1.00 92.06 195 PHE A O 1
ATOM 1532 N N . ARG A 1 196 ? -24.457 10.849 -3.402 1.00 91.88 196 ARG A N 1
ATOM 1533 C CA . ARG A 1 196 ? -25.463 11.804 -2.914 1.00 91.88 196 ARG A CA 1
ATOM 1534 C C . ARG A 1 196 ? -24.788 13.021 -2.286 1.00 91.88 196 ARG A C 1
ATOM 1536 O O . ARG A 1 196 ? -25.115 14.146 -2.651 1.00 91.88 196 ARG A O 1
ATOM 1543 N N . LEU A 1 197 ? -23.822 12.795 -1.398 1.00 92.00 197 LEU A N 1
ATOM 1544 C CA . LEU A 1 197 ? -23.068 13.866 -0.745 1.00 92.00 197 LEU A CA 1
ATOM 1545 C C . LEU A 1 197 ? -22.244 14.685 -1.747 1.00 92.00 197 LEU A C 1
ATOM 1547 O O . LEU A 1 197 ? -22.135 15.895 -1.597 1.00 92.00 197 LEU A O 1
ATOM 1551 N N . CYS A 1 198 ? -21.723 14.058 -2.800 1.00 91.88 198 CYS A N 1
ATOM 1552 C CA . CYS A 1 198 ? -20.973 14.719 -3.863 1.00 91.88 198 CYS A CA 1
ATOM 1553 C C . CYS A 1 198 ? -21.850 15.672 -4.688 1.00 91.88 198 CYS A C 1
ATOM 1555 O O . CYS A 1 198 ? -21.359 16.703 -5.136 1.00 91.88 198 CYS A O 1
ATOM 1557 N N . LYS A 1 199 ? -23.147 15.377 -4.867 1.00 90.25 199 LYS A N 1
ATOM 1558 C CA . LYS A 1 199 ? -24.091 16.317 -5.502 1.00 90.25 199 LYS A CA 1
ATOM 1559 C C . LYS A 1 199 ? -24.334 17.566 -4.650 1.00 90.25 199 LYS A C 1
ATOM 1561 O O . LYS A 1 199 ? -24.594 18.623 -5.203 1.00 90.25 199 LYS A O 1
ATOM 1566 N N . GLN A 1 200 ? -24.263 17.434 -3.325 1.00 90.50 200 GLN A N 1
ATOM 1567 C CA . GLN A 1 200 ? -24.516 18.523 -2.376 1.00 90.50 200 GLN A CA 1
ATOM 1568 C C . GLN A 1 200 ? -23.263 19.365 -2.114 1.00 90.50 200 GLN A C 1
ATOM 1570 O O . GLN A 1 200 ? -23.326 20.587 -2.102 1.00 90.50 200 GLN A O 1
ATOM 1575 N N . ASN A 1 201 ? -22.120 18.706 -1.920 1.00 88.69 201 ASN A N 1
ATOM 1576 C CA . ASN A 1 201 ? -20.875 19.332 -1.468 1.00 88.69 201 ASN A CA 1
ATOM 1577 C C . ASN A 1 201 ? -19.855 19.542 -2.600 1.00 88.69 201 ASN A C 1
ATOM 1579 O O . ASN A 1 201 ? -18.784 20.106 -2.373 1.00 88.69 201 ASN A O 1
ATOM 1583 N N . GLY A 1 202 ? -20.146 19.048 -3.806 1.00 89.50 202 GLY A N 1
ATOM 1584 C CA . GLY A 1 202 ? -19.167 18.918 -4.881 1.00 89.50 202 GLY A CA 1
ATOM 1585 C C . GLY A 1 202 ? -18.151 17.796 -4.634 1.00 89.50 202 GLY A C 1
ATOM 1586 O O . GLY A 1 202 ? -18.090 17.178 -3.564 1.00 89.50 202 GLY A O 1
ATOM 1587 N N . PHE A 1 203 ? -17.328 17.524 -5.650 1.00 89.56 203 PHE A N 1
ATOM 1588 C CA . PHE A 1 203 ? -16.246 16.545 -5.538 1.00 89.56 203 PHE A CA 1
ATOM 1589 C C . PHE A 1 203 ? -15.216 17.002 -4.487 1.00 89.56 203 PHE A C 1
ATOM 1591 O O . PHE A 1 203 ? -14.838 18.179 -4.502 1.00 89.56 203 PHE A O 1
ATOM 1598 N N . PRO A 1 204 ? -14.755 16.124 -3.570 1.00 87.31 204 PRO A N 1
ATOM 1599 C CA . PRO A 1 204 ? -13.823 16.532 -2.524 1.00 87.31 204 PRO A CA 1
ATOM 1600 C C . PRO A 1 204 ? -12.495 17.027 -3.114 1.00 87.31 204 PRO A C 1
ATOM 1602 O O . PRO A 1 204 ? -12.010 16.504 -4.115 1.00 87.31 204 PRO A O 1
ATOM 1605 N N . LYS A 1 205 ? -11.887 18.030 -2.472 1.00 81.50 205 LYS A N 1
ATOM 1606 C CA . LYS A 1 205 ? -10.639 18.674 -2.923 1.00 81.50 205 LYS A CA 1
ATOM 1607 C C . LYS A 1 205 ? -9.586 18.702 -1.816 1.00 81.50 205 LYS A C 1
ATOM 1609 O O . LYS A 1 205 ? -9.884 18.467 -0.640 1.00 81.50 205 LYS A O 1
ATOM 1614 N N . HIS A 1 206 ? -8.348 19.039 -2.182 1.00 65.62 206 HIS A N 1
ATOM 1615 C CA . HIS A 1 206 ? -7.295 19.375 -1.221 1.00 65.62 206 HIS A CA 1
ATOM 1616 C C . HIS A 1 206 ? -7.790 20.452 -0.238 1.00 65.62 206 HIS A C 1
ATOM 1618 O O . HIS A 1 206 ? -8.348 21.460 -0.653 1.00 65.62 206 HIS A O 1
ATOM 1624 N N . GLY A 1 207 ? -7.653 20.198 1.070 1.00 66.44 207 GLY A N 1
ATOM 1625 C CA . GLY A 1 207 ? -8.149 21.077 2.143 1.00 66.44 207 GLY A CA 1
ATOM 1626 C C . GLY A 1 207 ? -9.590 20.813 2.605 1.00 66.44 207 GLY A C 1
ATOM 1627 O O . GLY A 1 207 ? -9.898 21.080 3.760 1.00 66.44 207 GLY A O 1
ATOM 1628 N N . HIS A 1 208 ? -10.44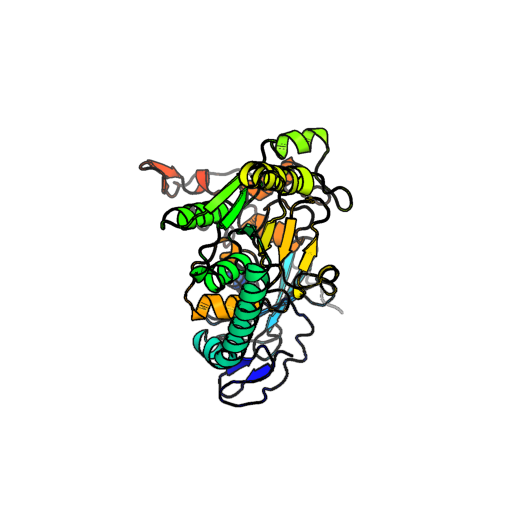2 20.194 1.778 1.00 75.25 208 HIS A N 1
ATOM 1629 C CA . HIS A 1 208 ? -11.843 19.904 2.118 1.00 75.25 208 HIS A CA 1
ATOM 1630 C C . HIS A 1 208 ? -12.180 18.420 1.883 1.00 75.25 208 HIS A C 1
ATOM 1632 O O . HIS A 1 208 ? -12.910 18.038 0.967 1.00 75.25 208 HIS A O 1
ATOM 1638 N N . ARG A 1 209 ? -11.617 17.557 2.740 1.00 80.88 209 ARG A N 1
ATOM 1639 C CA . ARG A 1 209 ? -11.728 16.087 2.667 1.00 80.88 209 ARG A CA 1
ATOM 1640 C C . ARG A 1 209 ? -12.989 15.547 3.346 1.00 80.88 209 ARG A C 1
ATOM 1642 O O . ARG A 1 209 ? -12.901 14.650 4.187 1.00 80.88 209 ARG A O 1
ATOM 1649 N N . TRP A 1 210 ? -14.160 16.074 2.990 1.00 90.25 210 TRP A N 1
ATOM 1650 C CA . TRP A 1 210 ? -15.428 15.646 3.598 1.00 90.25 210 TRP A CA 1
ATOM 1651 C C . TRP A 1 210 ? -15.673 14.132 3.442 1.00 90.25 210 TRP A C 1
ATOM 1653 O O . TRP A 1 210 ? -16.282 13.504 4.310 1.00 90.25 210 TRP A O 1
ATOM 1663 N N . CYS A 1 211 ? -15.129 13.513 2.385 1.00 92.38 211 CYS A N 1
ATOM 1664 C CA . CYS A 1 211 ? -15.239 12.074 2.149 1.00 92.38 211 CYS A CA 1
ATOM 1665 C C . CYS A 1 211 ? -14.529 11.232 3.218 1.00 92.38 211 CYS A C 1
ATOM 1667 O O . CYS A 1 211 ? -15.065 10.209 3.617 1.00 92.38 211 CYS A O 1
ATOM 1669 N N . CYS A 1 212 ? -13.368 11.651 3.743 1.00 91.62 212 CYS A N 1
ATOM 1670 C CA . CYS A 1 212 ? -12.699 10.899 4.812 1.00 91.62 212 CYS A CA 1
ATOM 1671 C C . CYS A 1 212 ? -13.536 10.907 6.093 1.00 91.62 212 CYS A C 1
ATOM 1673 O O . CYS A 1 212 ? -13.655 9.882 6.755 1.00 91.62 212 CYS A O 1
ATOM 1675 N N . LYS A 1 213 ? -14.141 12.055 6.422 1.00 91.94 213 LYS A N 1
ATOM 1676 C CA . LYS A 1 213 ? -15.009 12.182 7.594 1.00 91.94 213 LYS A CA 1
ATOM 1677 C C . LYS A 1 213 ? -16.216 11.248 7.475 1.00 91.94 213 LYS A C 1
ATOM 1679 O O . LYS A 1 213 ? -16.368 10.356 8.299 1.00 91.94 213 LYS A O 1
ATOM 1684 N N . THR A 1 214 ? -16.984 11.402 6.399 1.00 93.75 214 THR A N 1
ATOM 1685 C CA . THR A 1 214 ? -18.273 10.713 6.210 1.00 93.75 214 THR A CA 1
ATOM 1686 C C . THR A 1 214 ? -18.146 9.237 5.840 1.00 93.75 214 THR A C 1
ATOM 1688 O O . THR A 1 214 ? -18.965 8.429 6.258 1.00 93.75 214 THR A O 1
ATOM 1691 N N . GLN A 1 215 ? -17.132 8.865 5.051 1.00 95.00 215 GLN A N 1
ATOM 1692 C CA . GLN A 1 215 ? -16.995 7.498 4.536 1.00 95.00 215 GLN A CA 1
ATOM 1693 C C . GLN A 1 215 ? -16.033 6.631 5.356 1.00 95.00 215 GLN A C 1
ATOM 1695 O O . GLN A 1 215 ? -16.070 5.414 5.217 1.00 95.00 215 GLN A O 1
ATOM 1700 N N . LYS A 1 216 ? -15.159 7.226 6.185 1.00 94.44 216 LYS A N 1
ATOM 1701 C CA . LYS A 1 216 ? -14.143 6.479 6.947 1.00 94.44 216 LYS A CA 1
ATOM 1702 C C . LYS A 1 216 ? -14.212 6.721 8.451 1.00 94.44 216 LYS A C 1
ATOM 1704 O O . LYS A 1 216 ? -14.275 5.762 9.209 1.00 94.44 216 LYS A O 1
ATOM 1709 N N . PHE A 1 217 ? -14.169 7.978 8.890 1.00 95.31 217 PHE A N 1
ATOM 1710 C CA . PHE A 1 217 ? -14.011 8.282 10.313 1.00 95.31 217 PHE A CA 1
ATOM 1711 C C . PHE A 1 217 ? -15.303 8.093 11.105 1.00 95.31 217 PHE A C 1
ATOM 1713 O O . PHE A 1 217 ? -15.276 7.408 12.119 1.00 95.31 217 PHE A O 1
ATOM 1720 N N . GLU A 1 218 ? -16.421 8.653 10.642 1.00 95.44 218 GLU A N 1
ATOM 1721 C CA . GLU A 1 218 ? -17.719 8.521 11.318 1.00 95.44 218 GLU A CA 1
ATOM 1722 C C . GLU A 1 218 ? -18.182 7.056 11.416 1.00 95.44 218 GLU A C 1
ATOM 1724 O O . GLU A 1 218 ? -18.508 6.632 12.526 1.00 95.44 218 GLU A O 1
ATOM 1729 N N . PRO A 1 219 ? -18.134 6.236 10.343 1.00 96.06 219 PRO A N 1
ATOM 1730 C CA . PRO A 1 219 ? -18.556 4.837 10.431 1.00 96.06 219 PRO A CA 1
ATOM 1731 C C . PRO A 1 219 ? -17.685 4.015 11.378 1.00 96.06 219 PRO A C 1
ATOM 1733 O O . PRO A 1 219 ? -18.189 3.190 12.137 1.00 96.06 219 PRO A O 1
ATOM 1736 N N . PHE A 1 220 ? -16.370 4.254 11.364 1.00 97.69 220 PHE A N 1
ATOM 1737 C CA . PHE A 1 220 ? -15.453 3.533 12.238 1.00 97.69 220 PHE A CA 1
ATOM 1738 C C . PHE A 1 220 ? -15.592 3.971 13.700 1.00 97.69 220 PHE A C 1
ATOM 1740 O O . PHE A 1 220 ? -15.601 3.120 14.583 1.00 97.69 220 PHE A O 1
ATOM 1747 N N . ALA A 1 221 ? -15.790 5.266 13.964 1.00 97.38 221 ALA A N 1
ATOM 1748 C CA . ALA A 1 221 ? -16.096 5.762 15.305 1.00 97.38 221 ALA A CA 1
ATOM 1749 C C . ALA A 1 221 ? -17.399 5.161 15.850 1.00 97.38 221 ALA A C 1
ATOM 1751 O O . ALA A 1 221 ? -17.434 4.731 17.000 1.00 97.38 221 ALA A O 1
ATOM 1752 N N . GLY A 1 222 ? -18.446 5.093 15.020 1.00 96.88 222 GLY A N 1
ATOM 1753 C CA . GLY A 1 222 ? -19.716 4.458 15.375 1.00 96.88 222 GLY A CA 1
ATOM 1754 C C . GLY A 1 222 ? -19.544 2.984 15.740 1.00 96.88 222 GLY A C 1
ATOM 1755 O O . GLY A 1 222 ? -20.034 2.554 16.781 1.00 96.88 222 GLY A O 1
ATOM 1756 N N . TYR A 1 223 ? -18.773 2.236 14.943 1.00 97.69 223 TYR A N 1
ATOM 1757 C CA . TYR A 1 223 ? -18.426 0.844 15.243 1.00 97.69 223 TYR A CA 1
ATOM 1758 C C . TYR A 1 223 ? -17.677 0.704 16.579 1.00 97.69 223 TYR A C 1
ATOM 1760 O O . TYR A 1 223 ? -18.085 -0.094 17.423 1.00 97.69 223 TYR A O 1
ATOM 1768 N N . LEU A 1 224 ? -16.618 1.493 16.803 1.00 97.88 224 LEU A N 1
ATOM 1769 C CA . LEU A 1 224 ? -15.829 1.411 18.037 1.00 97.88 224 LEU A CA 1
ATOM 1770 C C . LEU A 1 224 ? -16.675 1.754 19.268 1.00 97.88 224 LEU A C 1
ATOM 1772 O O . LEU A 1 224 ? -16.649 1.025 20.255 1.00 97.88 224 LEU A O 1
ATOM 1776 N N . ASN A 1 225 ? -17.467 2.825 19.200 1.00 96.69 225 ASN A N 1
ATOM 1777 C CA . ASN A 1 225 ? -18.317 3.243 20.312 1.00 96.69 225 ASN A CA 1
ATOM 1778 C C . ASN A 1 225 ? -19.427 2.225 20.600 1.00 96.69 225 ASN A C 1
ATOM 1780 O O . ASN A 1 225 ? -19.689 1.936 21.764 1.00 96.69 225 ASN A O 1
ATOM 1784 N N . GLY A 1 226 ? -20.054 1.667 19.561 1.00 96.88 226 GLY A N 1
ATOM 1785 C CA . GLY A 1 226 ? -21.104 0.662 19.714 1.00 96.88 226 GLY A CA 1
ATOM 1786 C C . GLY A 1 226 ? -20.591 -0.656 20.297 1.00 96.88 226 GLY A C 1
ATOM 1787 O O . GLY A 1 226 ? -21.268 -1.252 21.127 1.00 96.88 226 GLY A O 1
ATOM 1788 N N . LYS A 1 227 ? -19.389 -1.097 19.900 1.00 96.88 227 LYS A N 1
ATOM 1789 C CA . LYS A 1 227 ? -18.811 -2.372 20.353 1.00 96.88 227 LYS A CA 1
ATOM 1790 C C . LYS A 1 227 ? -18.102 -2.282 21.705 1.00 96.88 227 LYS A C 1
ATOM 1792 O O . LYS A 1 227 ? -18.150 -3.239 22.468 1.00 96.88 227 LYS A O 1
ATOM 1797 N N . TYR A 1 228 ? -17.458 -1.153 22.001 1.00 97.44 228 TYR A N 1
ATOM 1798 C CA . TYR A 1 228 ? -16.596 -0.993 23.180 1.00 97.44 228 TYR A CA 1
ATOM 1799 C C . TYR A 1 228 ? -17.097 0.070 24.166 1.00 97.44 228 TYR A C 1
ATOM 1801 O O . TYR A 1 228 ? -16.341 0.518 25.019 1.00 97.44 228 TYR A O 1
ATOM 1809 N N . GLY A 1 229 ? -18.350 0.525 24.054 1.00 94.69 229 GLY A N 1
ATOM 1810 C CA . GLY A 1 229 ? -18.979 1.397 25.056 1.00 94.69 229 GLY A CA 1
ATOM 1811 C C . GLY A 1 229 ? -18.293 2.753 25.261 1.00 94.69 229 GLY 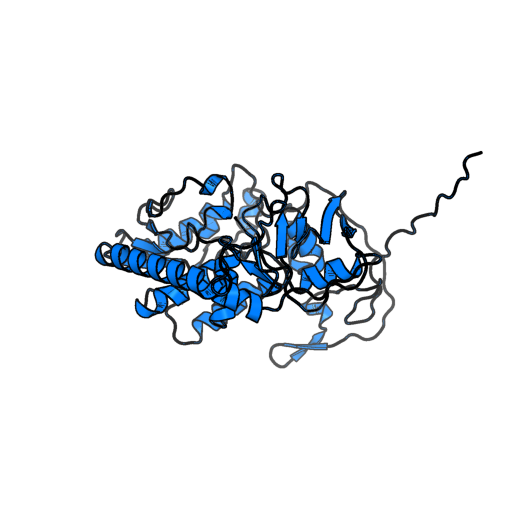A C 1
ATOM 1812 O O . GLY A 1 229 ? -18.380 3.328 26.341 1.00 94.69 229 GLY A O 1
ATOM 1813 N N . GLY A 1 230 ? -17.584 3.260 24.246 1.00 92.94 230 GLY A N 1
ATOM 1814 C CA . GLY A 1 230 ? -16.815 4.507 24.340 1.00 92.94 230 GLY A CA 1
ATOM 1815 C C . GLY A 1 230 ? -15.460 4.375 25.048 1.00 92.94 230 GLY A C 1
ATOM 1816 O O . GLY A 1 230 ? -14.797 5.384 25.287 1.00 92.94 230 GLY A O 1
ATOM 1817 N N . GLU A 1 231 ? -15.026 3.157 25.368 1.00 97.06 231 GLU A N 1
ATOM 1818 C CA . GLU A 1 231 ? -13.692 2.904 25.904 1.00 97.06 231 GLU A CA 1
ATOM 1819 C C . GLU A 1 231 ? -12.598 3.126 24.856 1.00 97.06 231 GLU A C 1
ATOM 1821 O O . GLU A 1 231 ? -12.833 3.116 23.645 1.00 97.06 231 GLU A O 1
ATOM 1826 N N . GLN A 1 232 ? -11.367 3.314 25.330 1.00 97.81 232 GLN A N 1
ATOM 1827 C CA . GLN A 1 232 ? -10.214 3.408 24.446 1.00 97.81 232 GLN A CA 1
ATOM 1828 C C . GLN A 1 232 ? -9.943 2.058 23.758 1.00 97.81 232 GLN A C 1
ATOM 1830 O O . GLN A 1 232 ? -9.979 1.005 24.398 1.00 97.81 232 GLN A O 1
ATOM 1835 N N . VAL A 1 233 ? -9.633 2.107 22.461 1.00 98.62 233 VAL A N 1
ATOM 1836 C CA . VAL A 1 233 ? -9.299 0.955 21.619 1.00 98.62 233 VAL A CA 1
ATOM 1837 C C . VAL A 1 233 ? -7.969 1.200 20.910 1.00 98.62 233 VAL A C 1
ATOM 1839 O O . VAL A 1 233 ? -7.799 2.199 20.202 1.00 98.62 233 VAL A O 1
ATOM 1842 N N . SER A 1 234 ? -7.043 0.257 21.060 1.00 98.69 234 SER A N 1
ATOM 1843 C CA . SER A 1 234 ? -5.795 0.202 20.302 1.00 98.69 234 SER A CA 1
ATOM 1844 C C . SER A 1 234 ? -6.060 -0.371 18.912 1.00 98.69 234 SER A C 1
ATOM 1846 O O . SER A 1 234 ? -6.370 -1.548 18.735 1.00 98.69 234 SER A O 1
ATOM 1848 N N . VAL A 1 235 ? -5.970 0.483 17.899 1.00 98.62 235 VAL A N 1
ATOM 1849 C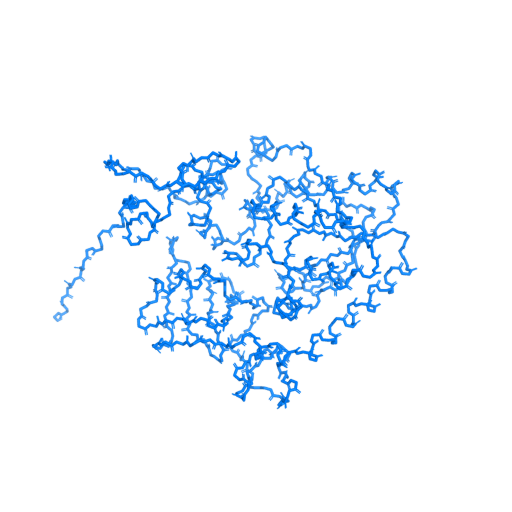 CA . VAL A 1 235 ? -6.185 0.140 16.494 1.00 98.62 235 VAL A CA 1
ATOM 1850 C C . VAL A 1 235 ? -4.830 -0.039 15.822 1.00 98.62 235 VAL A C 1
ATOM 1852 O O . VAL A 1 235 ? -4.155 0.935 15.475 1.00 98.62 235 VAL A O 1
ATOM 1855 N N . PHE A 1 236 ? -4.454 -1.296 15.615 1.00 98.69 236 PHE A N 1
ATOM 1856 C CA . PHE A 1 236 ? -3.260 -1.689 14.878 1.00 98.69 236 PHE A CA 1
ATOM 1857 C C . PHE A 1 236 ? -3.440 -1.381 13.388 1.00 98.69 236 PHE A C 1
ATOM 1859 O O . PHE A 1 236 ? -4.435 -1.773 12.773 1.00 98.69 236 PHE A O 1
ATOM 1866 N N . SER A 1 237 ? -2.493 -0.647 12.803 1.00 97.44 237 SER A N 1
ATOM 1867 C CA . SER A 1 237 ? -2.590 -0.122 11.440 1.00 97.44 237 SER A CA 1
ATOM 1868 C C . SER A 1 237 ? -1.293 -0.300 10.651 1.00 97.44 237 SER A C 1
ATOM 1870 O O . SER A 1 237 ? -0.200 -0.046 11.156 1.00 97.44 237 SER A O 1
ATOM 1872 N N . GLY A 1 238 ? -1.419 -0.688 9.380 1.00 95.94 238 GLY A N 1
ATOM 1873 C CA . GLY A 1 238 ? -0.296 -0.921 8.461 1.00 95.94 238 GLY A CA 1
ATOM 1874 C C . GLY A 1 238 ? 0.284 0.349 7.823 1.00 95.94 238 GLY A C 1
ATOM 1875 O O . GLY A 1 238 ? 0.696 0.314 6.669 1.00 95.94 238 GLY A O 1
ATOM 1876 N N . GLU A 1 239 ? 0.254 1.495 8.513 1.00 93.94 239 GLU A N 1
ATOM 1877 C CA . GLU A 1 239 ? 0.824 2.748 7.989 1.00 93.94 239 GLU A CA 1
ATOM 1878 C C . GLU A 1 239 ? 2.358 2.709 8.016 1.00 93.94 239 GLU A C 1
ATOM 1880 O O . GLU A 1 239 ? 2.928 2.300 9.024 1.00 93.94 239 GLU A O 1
ATOM 1885 N N . ARG A 1 240 ? 3.018 3.223 6.965 1.00 92.44 240 ARG A N 1
ATOM 1886 C CA . ARG A 1 240 ? 4.493 3.295 6.864 1.00 92.44 240 ARG A CA 1
ATOM 1887 C C . ARG A 1 240 ? 4.976 4.730 6.627 1.00 92.44 240 ARG A C 1
ATOM 1889 O O . ARG A 1 240 ? 4.282 5.514 5.974 1.00 92.44 240 ARG A O 1
ATOM 1896 N N . ARG A 1 241 ? 6.176 5.094 7.099 1.00 86.62 241 ARG A N 1
ATOM 1897 C CA . ARG A 1 241 ? 6.761 6.444 6.920 1.00 86.62 241 ARG A CA 1
ATOM 1898 C C . ARG A 1 241 ? 6.956 6.760 5.448 1.00 86.62 241 ARG A C 1
ATOM 1900 O O . ARG A 1 241 ? 6.608 7.834 4.967 1.00 86.62 241 ARG A O 1
ATOM 1907 N N . TRP A 1 242 ? 7.456 5.769 4.724 1.00 79.81 242 TRP A N 1
ATOM 1908 C CA . TRP A 1 242 ? 7.876 5.890 3.338 1.00 79.81 242 TRP A CA 1
ATOM 1909 C C . TRP A 1 242 ? 6.723 5.935 2.327 1.00 79.81 242 TRP A C 1
ATOM 1911 O O . TRP A 1 242 ? 6.957 5.999 1.129 1.00 79.81 242 TRP A O 1
ATOM 1921 N N . GLU A 1 243 ? 5.474 5.989 2.797 1.00 80.62 243 GLU A N 1
ATOM 1922 C CA . GLU A 1 243 ? 4.295 6.256 1.967 1.00 80.62 243 GLU A CA 1
ATOM 1923 C C . GLU A 1 243 ? 4.098 7.734 1.607 1.00 80.62 243 GLU A C 1
ATOM 1925 O O . GLU A 1 243 ? 3.252 8.044 0.762 1.00 80.62 243 GLU A O 1
ATOM 1930 N N . GLY A 1 244 ? 4.789 8.651 2.292 1.00 74.00 244 GLY A N 1
ATOM 1931 C CA . GLY A 1 244 ? 4.704 10.082 2.021 1.00 74.00 244 GLY A CA 1
ATOM 1932 C C . GLY A 1 244 ? 5.423 10.941 3.060 1.00 74.00 244 GLY A C 1
ATOM 1933 O O . GLY A 1 244 ? 5.459 10.612 4.241 1.00 74.00 244 GLY A O 1
ATOM 1934 N N . LEU A 1 245 ? 5.934 12.100 2.632 1.00 71.19 245 LEU A N 1
ATOM 1935 C CA . LEU A 1 245 ? 6.761 12.992 3.462 1.00 71.19 245 LEU A CA 1
ATOM 1936 C C . LEU A 1 245 ? 6.105 13.392 4.794 1.00 71.19 245 LEU A C 1
ATOM 1938 O O . LEU A 1 245 ? 6.777 13.465 5.817 1.00 71.19 245 LEU A O 1
ATOM 1942 N N . TYR A 1 246 ? 4.782 13.583 4.810 1.00 74.69 246 TYR A N 1
ATOM 1943 C CA . TYR A 1 246 ? 4.036 13.955 6.020 1.00 74.69 246 TYR A CA 1
ATOM 1944 C C . TYR A 1 246 ? 3.997 12.851 7.091 1.00 74.69 246 TYR A C 1
ATOM 1946 O O . TYR A 1 246 ? 3.562 13.105 8.214 1.00 74.69 246 TYR A O 1
ATOM 1954 N N . ARG A 1 247 ? 4.398 11.617 6.755 1.00 80.31 247 ARG A N 1
ATOM 1955 C CA . ARG A 1 247 ? 4.461 10.492 7.694 1.00 80.31 247 ARG A CA 1
ATOM 1956 C C . ARG A 1 247 ? 5.841 10.305 8.321 1.00 80.31 247 ARG A C 1
ATOM 1958 O O . ARG A 1 247 ? 5.948 9.571 9.297 1.00 80.31 247 ARG A O 1
ATOM 1965 N N . MET A 1 248 ? 6.873 10.989 7.822 1.00 79.50 248 MET A N 1
ATOM 1966 C CA . MET A 1 248 ? 8.258 10.809 8.277 1.00 79.50 248 MET A CA 1
ATOM 1967 C C . MET A 1 248 ? 8.454 11.080 9.768 1.00 79.50 248 MET A C 1
ATOM 1969 O O . MET A 1 248 ? 9.316 10.461 10.377 1.00 79.50 248 MET A O 1
ATOM 1973 N N . THR A 1 249 ? 7.636 11.944 10.370 1.00 82.81 249 THR A N 1
ATOM 1974 C CA . THR A 1 249 ? 7.697 12.298 11.797 1.00 82.81 249 THR A CA 1
ATOM 1975 C C . THR A 1 249 ? 6.624 11.611 12.643 1.00 82.81 249 THR A C 1
ATOM 1977 O O . THR A 1 249 ? 6.463 11.939 13.815 1.00 82.81 249 THR A O 1
ATOM 1980 N N . GLN A 1 250 ? 5.862 10.664 12.082 1.00 87.50 250 GLN A N 1
ATOM 1981 C CA . GLN A 1 250 ? 4.807 9.994 12.845 1.00 87.50 250 GLN A CA 1
ATOM 1982 C C . GLN A 1 250 ? 5.394 9.154 13.991 1.00 87.50 250 GLN A C 1
ATOM 1984 O O . GLN A 1 250 ? 6.398 8.473 13.794 1.00 87.50 250 GLN A O 1
ATOM 1989 N N . PRO A 1 251 ? 4.806 9.178 15.191 1.00 93.31 251 PRO A N 1
ATOM 1990 C CA . PRO A 1 251 ? 5.193 8.253 16.251 1.00 93.31 251 PRO A CA 1
ATOM 1991 C C . PRO A 1 251 ? 4.608 6.854 15.990 1.00 93.31 251 PRO A C 1
ATOM 1993 O O . PRO A 1 251 ? 3.627 6.714 15.257 1.00 93.31 251 PRO A O 1
ATOM 1996 N N . LEU A 1 252 ? 5.183 5.825 16.623 1.00 93.88 252 LEU A N 1
ATOM 1997 C CA . LEU A 1 252 ? 4.666 4.445 16.577 1.00 93.88 252 LEU A CA 1
ATOM 1998 C C . LEU A 1 252 ? 3.276 4.308 17.226 1.00 93.88 252 LEU A C 1
ATOM 2000 O O . LEU A 1 252 ? 2.517 3.408 16.874 1.00 93.88 252 LEU A O 1
ATOM 2004 N N . ARG A 1 253 ? 2.932 5.230 18.132 1.00 95.88 253 ARG A N 1
ATOM 2005 C CA . ARG A 1 253 ? 1.638 5.338 18.812 1.00 95.88 253 ARG A CA 1
ATOM 2006 C C . ARG A 1 253 ? 1.131 6.777 18.737 1.00 95.88 253 ARG A C 1
ATOM 2008 O O . ARG A 1 253 ? 1.877 7.706 19.042 1.00 95.88 253 ARG A O 1
ATOM 2015 N N . LYS A 1 254 ? -0.138 6.978 18.369 1.00 95.88 254 LYS A N 1
ATOM 2016 C CA . LYS A 1 254 ? -0.791 8.303 18.378 1.00 95.88 254 LYS A CA 1
ATOM 2017 C C . LYS A 1 254 ? -2.289 8.228 18.652 1.00 95.88 254 LYS A C 1
ATOM 2019 O O . LYS A 1 254 ? -2.976 7.369 18.103 1.00 95.88 254 LYS A O 1
ATOM 2024 N N . ALA A 1 255 ? -2.820 9.217 19.366 1.00 96.88 255 ALA A N 1
ATOM 2025 C CA . ALA A 1 255 ? -4.261 9.441 19.425 1.00 96.88 255 ALA A CA 1
ATOM 2026 C C . ALA A 1 255 ? -4.806 9.800 18.031 1.00 96.88 255 ALA A C 1
ATOM 2028 O O . ALA A 1 255 ? -4.196 10.580 17.287 1.00 96.88 255 ALA A O 1
ATOM 2029 N N . HIS A 1 256 ? -5.957 9.243 17.650 1.00 95.94 256 HIS A N 1
ATOM 2030 C CA . HIS A 1 256 ? -6.569 9.577 16.369 1.00 95.94 256 HIS A CA 1
ATOM 2031 C C . HIS A 1 256 ? -7.258 10.946 16.428 1.00 95.94 256 HIS A C 1
ATOM 2033 O O . HIS A 1 256 ? -8.156 11.182 17.230 1.00 95.94 256 HIS A O 1
ATOM 2039 N N . LYS A 1 257 ? -6.898 11.846 15.504 1.00 92.56 257 LYS A N 1
ATOM 2040 C CA . LYS A 1 257 ? -7.370 13.244 15.487 1.00 92.56 257 LYS A CA 1
ATOM 2041 C C . LYS A 1 257 ? -8.899 13.408 15.488 1.00 92.56 257 LYS A C 1
ATOM 2043 O O . LYS A 1 257 ? -9.401 14.409 15.982 1.00 92.56 257 LYS A O 1
ATOM 2048 N N . HIS A 1 258 ? -9.626 12.470 14.880 1.00 93.62 258 HIS A N 1
ATOM 2049 C CA . HIS A 1 258 ? -11.080 12.564 14.686 1.00 93.62 258 HIS A CA 1
ATOM 2050 C C . HIS A 1 258 ? -11.885 11.512 15.455 1.00 93.62 258 HIS A C 1
ATOM 2052 O O . HIS A 1 258 ? -13.107 11.535 15.386 1.00 93.62 258 HIS A O 1
ATOM 2058 N N . ILE A 1 259 ? -11.220 10.571 16.129 1.00 96.94 259 ILE A N 1
ATOM 2059 C CA . ILE A 1 259 ? -11.873 9.449 16.816 1.00 96.94 259 ILE A CA 1
ATOM 2060 C C . ILE A 1 259 ? -11.238 9.373 18.207 1.00 96.94 259 ILE A C 1
ATOM 2062 O O . ILE A 1 259 ? -10.194 8.741 18.347 1.00 96.94 259 ILE A O 1
ATOM 2066 N N . PRO A 1 260 ? -11.804 10.061 19.216 1.00 95.81 260 PRO A N 1
ATOM 2067 C CA . PRO A 1 260 ? -11.179 10.193 20.536 1.00 95.81 260 PRO A CA 1
ATOM 2068 C C . PRO A 1 260 ? -10.897 8.858 21.235 1.00 95.81 260 PRO A C 1
ATOM 2070 O O . PRO A 1 260 ? -9.924 8.739 21.973 1.00 95.81 260 PRO A O 1
ATOM 2073 N N . THR A 1 261 ? -11.723 7.846 20.968 1.00 97.19 261 THR A N 1
ATOM 2074 C CA . THR A 1 261 ? -11.591 6.494 21.523 1.00 97.19 261 THR A CA 1
ATOM 2075 C C . THR A 1 261 ? -10.486 5.674 20.862 1.00 97.19 261 THR A C 1
ATOM 2077 O O . THR A 1 261 ? -10.093 4.645 21.394 1.00 97.19 261 THR A O 1
ATOM 2080 N N . GLN A 1 262 ? -9.922 6.114 19.735 1.00 97.94 262 GLN A N 1
ATOM 2081 C CA . GLN A 1 262 ? -8.895 5.364 19.017 1.00 97.94 262 GLN A CA 1
ATOM 2082 C C . GLN A 1 262 ? -7.477 5.818 19.389 1.00 97.94 262 GLN A C 1
ATOM 2084 O O . GLN A 1 262 ? -7.080 6.960 19.132 1.00 97.94 262 GLN A O 1
ATOM 2089 N N . GLN A 1 263 ? -6.661 4.863 19.838 1.00 98.25 263 GLN A N 1
ATOM 2090 C CA . GLN A 1 263 ? -5.200 4.945 19.800 1.00 98.25 263 GLN A CA 1
ATOM 2091 C C . GLN A 1 263 ? -4.694 4.172 18.585 1.00 98.25 263 GLN A C 1
ATOM 2093 O O . GLN A 1 263 ? -4.952 2.988 18.437 1.00 98.25 263 GLN A O 1
ATOM 2098 N N . THR A 1 264 ? -4.003 4.842 17.670 1.00 98.19 264 THR A N 1
ATOM 2099 C CA . THR A 1 264 ? -3.423 4.195 16.488 1.00 98.19 264 THR A CA 1
ATOM 2100 C C . THR A 1 264 ? -2.050 3.651 16.834 1.00 98.19 264 THR A C 1
ATOM 2102 O O . THR A 1 264 ? -1.173 4.429 17.215 1.00 98.19 264 THR A O 1
ATOM 2105 N N . ILE A 1 265 ? -1.869 2.347 16.643 1.00 98.50 265 ILE A N 1
ATOM 2106 C CA . ILE A 1 265 ? -0.603 1.638 16.825 1.00 98.50 265 ILE A CA 1
ATOM 2107 C C . ILE A 1 265 ? -0.059 1.287 15.438 1.00 98.50 265 ILE A C 1
ATOM 2109 O O . ILE A 1 265 ? -0.802 0.781 14.594 1.00 98.50 265 ILE A O 1
ATOM 2113 N N . GLN A 1 266 ? 1.213 1.579 15.165 1.00 97.44 266 GLN A N 1
ATOM 2114 C CA . GLN A 1 266 ? 1.812 1.475 13.827 1.00 97.44 266 GLN A CA 1
ATOM 2115 C C . GLN A 1 266 ? 3.036 0.536 13.810 1.00 97.44 266 GLN A C 1
ATOM 2117 O O . GLN A 1 266 ? 4.158 1.009 13.642 1.00 97.44 266 GLN A O 1
ATOM 2122 N N . PRO A 1 267 ? 2.867 -0.793 13.948 1.00 97.44 267 PRO A N 1
ATOM 2123 C CA . PRO A 1 267 ? 4.005 -1.716 14.055 1.00 97.44 267 PRO A CA 1
ATOM 2124 C C . PRO A 1 267 ? 4.855 -1.846 12.786 1.00 97.44 267 PRO A C 1
ATOM 2126 O O . PRO A 1 267 ? 5.998 -2.289 12.853 1.00 97.44 267 PRO A O 1
ATOM 2129 N N . LEU A 1 268 ? 4.292 -1.481 11.628 1.00 97.31 268 LEU A N 1
ATOM 2130 C CA . LEU A 1 268 ? 4.974 -1.526 10.331 1.00 97.31 268 LEU A CA 1
ATOM 2131 C C . LEU A 1 268 ? 5.579 -0.172 9.933 1.00 97.31 268 LEU A C 1
ATOM 2133 O O . LEU A 1 268 ? 5.983 -0.002 8.787 1.00 97.31 268 LEU A O 1
ATOM 2137 N N . LEU A 1 269 ? 5.625 0.812 10.840 1.00 93.94 269 LEU A N 1
ATOM 2138 C CA . LEU A 1 269 ? 5.928 2.202 10.490 1.00 93.94 269 LEU A CA 1
ATOM 2139 C C . LEU A 1 269 ? 7.245 2.372 9.724 1.00 93.94 269 LEU A C 1
ATOM 2141 O O . LEU A 1 269 ? 7.293 3.145 8.765 1.00 93.94 269 LEU A O 1
ATOM 2145 N N . ASP A 1 270 ? 8.274 1.622 10.105 1.00 91.19 270 ASP A N 1
ATOM 2146 C CA . ASP A 1 270 ? 9.609 1.706 9.510 1.00 91.19 270 ASP A CA 1
ATOM 2147 C C . ASP A 1 270 ? 9.860 0.677 8.394 1.00 91.19 270 ASP A C 1
ATOM 2149 O O . ASP A 1 270 ? 10.938 0.668 7.804 1.00 91.19 270 ASP A O 1
ATOM 2153 N N . TRP A 1 271 ? 8.859 -0.137 8.042 1.00 94.62 271 TRP A N 1
ATOM 2154 C CA . TRP A 1 271 ? 8.959 -1.079 6.927 1.00 94.62 271 TRP A CA 1
ATOM 2155 C C . TRP A 1 271 ? 8.928 -0.341 5.576 1.00 94.62 271 TRP A C 1
ATOM 2157 O O . TRP A 1 271 ? 8.155 0.602 5.347 1.00 94.62 271 TRP A O 1
ATOM 2167 N N . PHE A 1 272 ? 9.735 -0.800 4.626 1.00 92.06 272 PHE A N 1
ATOM 2168 C CA . PHE A 1 272 ? 9.682 -0.398 3.225 1.00 92.06 272 PHE A CA 1
ATOM 2169 C C . PHE A 1 272 ? 8.593 -1.161 2.470 1.00 92.06 272 PHE A C 1
ATOM 2171 O O . PHE A 1 272 ? 8.153 -2.236 2.870 1.00 92.06 272 PHE A O 1
ATOM 2178 N N . ALA A 1 273 ? 8.170 -0.638 1.315 1.00 93.19 273 ALA A N 1
ATOM 2179 C CA . ALA A 1 273 ? 7.231 -1.367 0.462 1.00 93.19 273 ALA A CA 1
ATOM 2180 C C . ALA A 1 273 ? 7.824 -2.708 -0.012 1.00 93.19 273 ALA A C 1
ATOM 2182 O O . ALA A 1 273 ? 7.090 -3.688 -0.116 1.00 93.19 273 ALA A O 1
ATOM 2183 N N . LEU A 1 274 ? 9.142 -2.771 -0.239 1.00 94.44 274 LEU A N 1
ATOM 2184 C CA . LEU A 1 274 ? 9.839 -4.017 -0.557 1.00 94.44 274 LEU A CA 1
ATOM 2185 C C . LEU A 1 274 ? 9.818 -5.033 0.588 1.00 94.44 274 LEU A C 1
ATOM 2187 O O . LEU A 1 274 ? 9.678 -6.213 0.291 1.00 94.44 274 LEU A O 1
ATOM 2191 N N . ASP A 1 275 ? 9.887 -4.608 1.854 1.00 96.31 275 ASP A N 1
ATOM 2192 C CA . ASP A 1 275 ? 9.794 -5.529 3.000 1.00 96.31 275 ASP A CA 1
ATOM 2193 C C . ASP A 1 275 ? 8.436 -6.230 3.014 1.00 96.31 275 ASP A C 1
ATOM 2195 O O . ASP A 1 275 ? 8.345 -7.446 3.156 1.00 96.31 275 ASP A O 1
ATOM 2199 N N . ILE A 1 276 ? 7.375 -5.457 2.768 1.00 97.44 276 ILE A N 1
ATOM 2200 C CA . ILE A 1 276 ? 5.999 -5.955 2.689 1.00 97.44 276 ILE A CA 1
ATOM 2201 C C . ILE A 1 276 ? 5.850 -6.987 1.565 1.00 97.44 276 ILE A C 1
ATOM 2203 O O . ILE A 1 276 ? 5.271 -8.051 1.772 1.00 97.44 276 ILE A O 1
ATOM 2207 N N . TRP A 1 277 ? 6.396 -6.708 0.380 1.00 97.19 277 TRP A N 1
ATOM 2208 C CA . TRP A 1 277 ? 6.357 -7.653 -0.740 1.00 97.19 277 TRP A CA 1
ATOM 2209 C C . TRP A 1 277 ? 7.234 -8.887 -0.510 1.00 97.19 277 TRP A C 1
ATOM 2211 O O . TRP A 1 277 ? 6.800 -9.998 -0.809 1.00 97.19 277 TRP A O 1
ATOM 2221 N N . CYS A 1 278 ? 8.420 -8.710 0.078 1.00 97.25 278 CYS A N 1
ATOM 2222 C CA . CYS A 1 278 ? 9.297 -9.804 0.489 1.00 97.25 278 CYS A CA 1
ATOM 2223 C C . CYS A 1 278 ? 8.565 -10.751 1.450 1.00 97.25 278 CYS A C 1
ATOM 2225 O O . CYS A 1 278 ? 8.569 -11.962 1.238 1.00 97.25 278 CYS A O 1
ATOM 2227 N N . TYR A 1 279 ? 7.863 -10.198 2.446 1.00 98.31 279 TYR A N 1
ATOM 2228 C CA . TYR A 1 279 ? 7.042 -10.965 3.382 1.00 98.31 279 TYR A CA 1
ATOM 2229 C C . TYR A 1 279 ? 5.944 -11.756 2.674 1.00 98.31 279 TYR A C 1
ATOM 2231 O O . TYR A 1 279 ? 5.835 -12.969 2.847 1.00 98.31 279 TYR A O 1
ATOM 2239 N N . ILE A 1 280 ? 5.155 -11.077 1.837 1.00 98.00 280 ILE A N 1
ATOM 2240 C CA . ILE A 1 280 ? 4.044 -11.679 1.095 1.00 98.00 280 ILE A CA 1
ATOM 2241 C C . ILE A 1 280 ? 4.517 -12.860 0.251 1.00 98.00 280 ILE A C 1
ATOM 2243 O O . ILE A 1 280 ? 3.902 -13.923 0.299 1.00 98.00 280 ILE A O 1
ATOM 2247 N N . TRP A 1 281 ? 5.600 -12.698 -0.511 1.00 97.50 281 TRP A N 1
ATOM 2248 C CA . TRP A 1 281 ? 6.104 -13.761 -1.378 1.00 97.50 281 TRP A CA 1
ATOM 2249 C C . TRP A 1 281 ? 6.730 -14.908 -0.590 1.00 97.50 281 TRP A C 1
ATOM 2251 O O . TRP A 1 281 ? 6.458 -16.066 -0.903 1.00 97.50 281 TRP A O 1
ATOM 2261 N N . GLY A 1 282 ? 7.510 -14.606 0.453 1.00 97.06 282 GLY A N 1
ATOM 2262 C CA . GLY A 1 282 ? 8.127 -15.625 1.305 1.00 97.06 282 GLY A CA 1
ATOM 2263 C C . GLY A 1 282 ? 7.095 -16.487 2.034 1.00 97.06 282 GLY A C 1
ATOM 2264 O O . GLY A 1 282 ? 7.265 -17.699 2.149 1.00 97.06 282 GLY A O 1
ATOM 2265 N N . ARG A 1 283 ? 5.986 -15.878 2.465 1.00 96.94 283 ARG A N 1
ATOM 2266 C CA . ARG A 1 283 ? 4.894 -16.541 3.199 1.00 96.94 283 ARG A CA 1
ATOM 2267 C C . ARG A 1 283 ? 3.752 -17.008 2.291 1.00 96.94 283 ARG A C 1
ATOM 2269 O O . ARG A 1 283 ? 2.822 -17.647 2.771 1.00 96.94 283 ARG A O 1
ATOM 2276 N N . LYS A 1 284 ? 3.824 -16.716 0.986 1.00 96.81 284 LYS A N 1
ATOM 2277 C CA . LYS A 1 284 ? 2.793 -17.015 -0.025 1.00 96.81 284 LYS A CA 1
ATOM 2278 C C . LYS A 1 284 ? 1.403 -16.505 0.378 1.00 96.81 284 LYS A C 1
ATOM 2280 O O . LYS A 1 284 ? 0.401 -17.194 0.195 1.00 96.81 284 LYS A O 1
ATOM 2285 N N . LEU A 1 285 ? 1.349 -15.298 0.943 1.00 96.38 285 LEU A N 1
ATOM 2286 C CA . LEU A 1 285 ? 0.093 -14.705 1.401 1.00 96.38 285 LEU A CA 1
ATOM 2287 C C . LEU A 1 285 ? -0.820 -14.355 0.220 1.00 96.38 285 LEU A C 1
ATOM 2289 O O . LEU A 1 285 ? -0.325 -13.954 -0.838 1.00 96.38 285 LEU A O 1
ATOM 2293 N N . PRO A 1 286 ? -2.152 -14.438 0.392 1.00 94.56 286 PRO A N 1
ATOM 2294 C CA . PRO A 1 286 ? -3.084 -13.972 -0.621 1.00 94.56 286 PRO A CA 1
ATOM 2295 C C . PRO A 1 286 ? -2.938 -12.459 -0.812 1.00 94.56 286 PRO A C 1
ATOM 2297 O O . PRO A 1 286 ? -2.851 -11.692 0.149 1.00 94.56 286 PRO A O 1
ATOM 2300 N N . VAL A 1 287 ? -2.954 -12.019 -2.069 1.00 94.31 287 VAL A N 1
ATOM 2301 C CA . VAL A 1 287 ? -2.809 -10.609 -2.441 1.00 94.31 287 VAL A CA 1
ATOM 2302 C C . VAL A 1 287 ? -4.074 -10.133 -3.134 1.00 94.31 287 VAL A C 1
ATOM 2304 O O . VAL A 1 287 ? -4.661 -10.831 -3.955 1.00 94.31 287 VAL A O 1
ATOM 2307 N N . ASN A 1 288 ? -4.494 -8.918 -2.804 1.00 95.75 288 ASN A N 1
ATOM 2308 C CA . ASN A 1 288 ? -5.584 -8.254 -3.496 1.00 95.75 288 ASN A CA 1
ATOM 2309 C C . ASN A 1 288 ? -5.188 -7.946 -4.951 1.00 95.75 288 ASN A C 1
ATOM 2311 O O . ASN A 1 288 ? -4.209 -7.239 -5.191 1.00 95.75 288 ASN A O 1
ATOM 2315 N N . HIS A 1 289 ? -5.988 -8.416 -5.909 1.00 95.38 289 HIS A N 1
ATOM 2316 C CA . HIS A 1 289 ? -5.761 -8.233 -7.347 1.00 95.38 289 HIS A CA 1
ATOM 2317 C C . HIS A 1 289 ? -5.681 -6.770 -7.801 1.00 95.38 289 HIS A C 1
ATOM 2319 O O . HIS A 1 289 ? -5.182 -6.490 -8.885 1.00 95.38 289 HIS A O 1
ATOM 2325 N N . VAL A 1 290 ? -6.069 -5.800 -6.966 1.00 94.69 290 VAL A N 1
ATOM 2326 C CA . VAL A 1 290 ? -5.777 -4.383 -7.231 1.00 94.69 290 VAL A CA 1
ATOM 2327 C C . VAL A 1 290 ? -4.278 -4.132 -7.482 1.00 94.69 290 VAL A C 1
ATOM 2329 O O . VAL A 1 290 ? -3.933 -3.233 -8.250 1.00 94.69 290 VAL A O 1
ATOM 2332 N N . TYR A 1 291 ? -3.388 -4.939 -6.888 1.00 95.38 291 TYR A N 1
ATOM 2333 C CA . TYR A 1 291 ? -1.938 -4.830 -7.068 1.00 95.38 291 TYR A CA 1
ATOM 2334 C C . TYR A 1 291 ? -1.415 -5.384 -8.398 1.00 95.38 291 TYR A C 1
ATOM 2336 O O . TYR A 1 291 ? -0.267 -5.116 -8.752 1.00 95.38 291 TYR A O 1
ATOM 2344 N N . ASP A 1 292 ? -2.259 -6.066 -9.175 1.00 92.75 292 ASP A N 1
ATOM 2345 C CA . ASP A 1 292 ? -1.940 -6.394 -10.565 1.00 92.75 292 ASP A CA 1
ATOM 2346 C C . ASP A 1 292 ? -1.923 -5.133 -11.439 1.00 92.75 292 ASP A C 1
ATOM 2348 O O . ASP A 1 292 ? -1.310 -5.143 -12.502 1.00 92.75 292 ASP A O 1
ATOM 2352 N N . PHE A 1 293 ? -2.552 -4.042 -10.978 1.00 89.88 293 PHE A N 1
ATOM 2353 C CA . PHE A 1 293 ? -2.770 -2.806 -11.737 1.00 89.88 293 PHE A CA 1
ATOM 2354 C C . PHE A 1 293 ? -2.190 -1.549 -11.080 1.00 89.88 293 PHE A C 1
ATOM 2356 O O . PHE A 1 293 ? -1.831 -0.598 -11.777 1.00 89.88 293 PHE A O 1
ATOM 2363 N N . PHE A 1 294 ? -2.158 -1.500 -9.746 1.00 89.75 294 PHE A N 1
ATOM 2364 C CA . PHE A 1 294 ? -1.820 -0.305 -8.977 1.00 89.75 294 PHE A CA 1
ATOM 2365 C C . PHE A 1 294 ? -0.821 -0.611 -7.862 1.00 89.75 294 PHE A C 1
ATOM 2367 O O . PHE A 1 294 ? -0.815 -1.672 -7.257 1.00 89.75 294 PHE A O 1
ATOM 2374 N N . ASP A 1 295 ? -0.023 0.382 -7.492 1.00 87.25 295 ASP A N 1
ATOM 2375 C CA . ASP A 1 295 ? 0.945 0.305 -6.394 1.00 87.25 295 ASP A CA 1
ATOM 2376 C C . ASP A 1 295 ? 0.303 0.444 -4.997 1.00 87.25 295 ASP A C 1
ATOM 2378 O O . ASP A 1 295 ? 0.940 0.210 -3.964 1.00 87.25 295 ASP A O 1
ATOM 2382 N N . ARG A 1 296 ? -0.980 0.825 -4.939 1.00 87.25 296 ARG A N 1
ATOM 2383 C CA . ARG A 1 296 ? -1.720 1.047 -3.691 1.00 87.25 296 ARG A CA 1
ATOM 2384 C C . ARG A 1 296 ? -3.200 0.683 -3.819 1.00 87.25 296 ARG A C 1
ATOM 2386 O O . ARG A 1 296 ? -3.864 1.106 -4.759 1.00 87.25 296 ARG A O 1
ATOM 2393 N N . CYS A 1 297 ? -3.716 0.014 -2.788 1.00 88.38 297 CYS A N 1
ATOM 2394 C CA . CYS A 1 297 ? -5.141 -0.214 -2.553 1.00 88.38 297 CYS A CA 1
ATOM 2395 C C . CYS A 1 297 ? -5.798 0.979 -1.827 1.00 88.38 297 CYS A C 1
ATOM 2397 O O . CYS A 1 297 ? -5.206 1.559 -0.913 1.00 88.38 297 CYS A O 1
ATOM 2399 N N . GLY A 1 298 ? -7.028 1.329 -2.204 1.00 88.00 298 GLY A N 1
ATOM 2400 C CA . GLY A 1 298 ? -7.862 2.340 -1.546 1.00 88.00 298 GLY A CA 1
ATOM 2401 C C . GLY A 1 298 ? -9.014 2.794 -2.445 1.00 88.00 298 GLY A C 1
ATOM 2402 O O . GLY A 1 298 ? -9.249 2.196 -3.496 1.00 88.00 298 GLY A O 1
ATOM 2403 N N . CYS A 1 299 ? -9.681 3.898 -2.082 1.00 92.62 299 CYS A N 1
ATOM 2404 C CA . CYS A 1 299 ? -10.795 4.420 -2.873 1.00 92.62 299 CYS A CA 1
ATOM 2405 C C . CYS A 1 299 ? -10.386 4.700 -4.331 1.00 92.62 299 CYS A C 1
ATOM 2407 O O . CYS A 1 299 ? -9.490 5.517 -4.574 1.00 92.62 299 CYS A O 1
ATOM 2409 N N . TRP A 1 300 ? -11.092 4.116 -5.304 1.00 93.25 300 TRP A N 1
ATOM 2410 C CA . TRP A 1 300 ? -10.751 4.249 -6.731 1.00 93.25 300 TRP A CA 1
ATOM 2411 C C . TRP A 1 300 ? -10.890 5.684 -7.262 1.00 93.25 300 TRP A C 1
ATOM 2413 O O . TRP A 1 300 ? -10.237 6.053 -8.237 1.00 93.25 300 TRP A O 1
ATOM 2423 N N . LEU A 1 301 ? -11.712 6.508 -6.603 1.00 90.62 301 LEU A N 1
ATOM 2424 C CA . LEU A 1 301 ? -11.940 7.919 -6.934 1.00 90.62 301 LEU A CA 1
ATOM 2425 C C . LEU A 1 301 ? -11.185 8.908 -6.045 1.00 90.62 301 LEU A C 1
ATOM 2427 O O . LEU A 1 301 ? -11.551 10.078 -5.998 1.00 90.62 301 LEU A O 1
ATOM 2431 N N . CYS A 1 302 ? -10.180 8.465 -5.286 1.00 88.94 302 CYS A N 1
ATOM 2432 C CA . CYS A 1 302 ? -9.519 9.332 -4.314 1.00 88.94 302 CYS A CA 1
ATOM 2433 C C . CYS A 1 302 ? -9.003 10.633 -4.972 1.00 88.94 302 CYS A C 1
ATOM 2435 O O . CYS A 1 302 ? -8.124 10.557 -5.833 1.00 88.94 302 CYS A O 1
ATOM 2437 N N . PRO A 1 303 ? -9.450 11.829 -4.531 1.00 80.88 303 PRO A N 1
ATOM 2438 C CA . PRO A 1 303 ? -8.979 13.107 -5.085 1.00 80.88 303 PRO A CA 1
ATOM 2439 C C . PRO A 1 303 ? -7.492 13.381 -4.827 1.00 80.88 303 PRO A C 1
ATOM 2441 O O . PRO A 1 303 ? -6.933 14.322 -5.372 1.00 80.88 303 PRO A O 1
ATOM 2444 N N . PHE A 1 304 ? -6.862 12.567 -3.978 1.00 77.50 304 PHE A N 1
ATOM 2445 C CA . PHE A 1 304 ? -5.440 12.614 -3.640 1.00 77.50 304 PHE A CA 1
ATOM 2446 C C . PHE A 1 304 ? -4.655 11.472 -4.295 1.00 77.50 304 PHE A C 1
ATOM 2448 O O . PHE A 1 304 ? -3.503 11.226 -3.939 1.00 77.50 304 PHE A O 1
ATOM 2455 N N . GLY A 1 305 ? -5.294 10.715 -5.191 1.00 77.88 305 GLY A N 1
ATOM 2456 C CA . GLY A 1 305 ? -4.617 9.735 -6.021 1.00 77.88 305 GLY A CA 1
ATOM 2457 C C . GLY A 1 305 ? -3.652 10.424 -6.982 1.00 77.88 305 GLY A C 1
ATOM 2458 O O . GLY A 1 305 ? -3.897 11.539 -7.435 1.00 77.88 305 GLY A O 1
ATOM 2459 N N . LEU A 1 306 ? -2.547 9.752 -7.300 1.00 79.44 306 LEU A N 1
ATOM 2460 C CA . LEU A 1 306 ? -1.616 10.238 -8.314 1.00 79.44 306 LEU A CA 1
ATOM 2461 C C . LEU A 1 306 ? -2.330 10.332 -9.668 1.00 79.44 306 LEU A C 1
ATOM 2463 O O . LEU A 1 306 ? -3.065 9.410 -10.035 1.00 79.44 306 LEU A O 1
ATOM 2467 N N . GLU A 1 307 ? -2.047 11.382 -10.444 1.00 79.81 307 GLU A N 1
ATOM 2468 C CA . GLU A 1 307 ? -2.553 11.524 -11.821 1.00 79.81 307 GLU A CA 1
ATOM 2469 C C . GLU A 1 307 ? -2.249 10.275 -12.657 1.00 79.81 307 GLU A C 1
ATOM 2471 O O . GLU A 1 307 ? -3.088 9.813 -13.424 1.00 79.81 307 GLU A O 1
ATOM 2476 N N . TYR A 1 308 ? -1.085 9.663 -12.426 1.00 84.12 308 TYR A N 1
ATOM 2477 C CA . TYR A 1 308 ? -0.701 8.388 -13.020 1.00 84.12 308 TYR A CA 1
ATOM 2478 C C . TYR A 1 308 ? -1.723 7.266 -12.761 1.00 84.12 308 TYR A C 1
ATOM 2480 O O . TYR A 1 308 ? -2.093 6.554 -13.688 1.00 84.12 308 TYR A O 1
ATOM 2488 N N . ARG A 1 309 ? -2.242 7.121 -11.532 1.00 86.06 309 ARG A N 1
ATOM 2489 C CA . ARG A 1 309 ? -3.259 6.098 -11.218 1.00 86.06 309 ARG A CA 1
ATOM 2490 C C . ARG A 1 309 ? -4.584 6.402 -11.914 1.00 86.06 309 ARG A C 1
ATOM 2492 O O . ARG A 1 309 ? -5.223 5.486 -12.415 1.00 86.06 309 ARG A O 1
ATOM 2499 N N . ILE A 1 310 ? -4.970 7.678 -12.000 1.00 85.62 310 ILE A N 1
ATOM 2500 C CA . ILE A 1 310 ? -6.158 8.106 -12.758 1.00 85.62 310 ILE A CA 1
ATOM 2501 C C . ILE A 1 310 ? -5.977 7.801 -14.251 1.00 85.62 310 ILE A C 1
ATOM 2503 O O . ILE A 1 310 ? -6.916 7.352 -14.907 1.00 85.62 310 ILE A O 1
ATOM 2507 N N . PHE A 1 311 ? -4.772 8.003 -14.788 1.00 85.75 311 PHE A N 1
ATOM 2508 C CA . PHE A 1 311 ? -4.447 7.631 -16.158 1.00 85.75 311 PHE A CA 1
ATOM 2509 C C . PHE A 1 311 ? -4.568 6.116 -16.361 1.00 85.75 311 PHE A C 1
ATOM 2511 O O . PHE A 1 311 ? -5.265 5.702 -17.284 1.00 85.75 311 PHE A O 1
ATOM 2518 N N . LEU A 1 312 ? -3.978 5.292 -15.485 1.00 87.38 312 LEU A N 1
ATOM 2519 C CA . LEU A 1 312 ? -4.106 3.831 -15.564 1.00 87.38 312 LEU A CA 1
ATOM 2520 C C . LEU A 1 312 ? -5.567 3.369 -15.459 1.00 87.38 312 LEU A C 1
ATOM 2522 O O . LEU A 1 312 ? -5.968 2.463 -16.185 1.00 87.38 312 LEU A O 1
ATOM 2526 N N . LEU A 1 313 ? -6.388 4.034 -14.635 1.00 89.81 313 LEU A N 1
ATOM 2527 C CA . LEU A 1 313 ? -7.815 3.732 -14.464 1.00 89.81 313 LEU A CA 1
ATOM 2528 C C . LEU A 1 313 ? -8.591 3.758 -15.793 1.00 89.81 313 LEU A C 1
ATOM 2530 O O . LEU A 1 313 ? -9.545 3.000 -15.952 1.00 89.81 313 LEU A O 1
ATOM 2534 N N . ARG A 1 314 ? -8.167 4.580 -16.768 1.00 87.88 314 ARG A N 1
ATOM 2535 C CA . ARG A 1 314 ? -8.751 4.624 -18.125 1.00 87.88 314 ARG A CA 1
ATOM 2536 C C . ARG A 1 314 ? -8.663 3.281 -18.843 1.00 87.88 314 ARG A C 1
ATOM 2538 O O . ARG A 1 314 ? -9.550 2.958 -19.627 1.00 87.88 314 ARG A O 1
ATOM 2545 N N . PHE A 1 315 ? -7.588 2.541 -18.589 1.00 85.94 315 PHE A N 1
ATOM 2546 C CA . PHE A 1 315 ? -7.268 1.282 -19.255 1.00 85.94 315 PHE A CA 1
ATOM 2547 C C . PHE A 1 315 ? -7.695 0.081 -18.417 1.00 85.94 315 PHE A C 1
ATOM 2549 O O . PHE A 1 315 ? -8.170 -0.905 -18.970 1.00 85.94 315 PHE A O 1
ATOM 2556 N N . THR A 1 316 ? -7.557 0.170 -17.093 1.00 88.38 316 THR A N 1
ATOM 2557 C CA . THR A 1 316 ? -7.830 -0.952 -16.190 1.00 88.38 316 THR A CA 1
ATOM 2558 C C . THR A 1 316 ? -9.301 -1.019 -15.777 1.00 88.38 316 THR A C 1
ATOM 2560 O O . THR A 1 316 ? -9.851 -2.109 -15.675 1.00 88.38 316 THR A O 1
ATOM 2563 N N . HIS A 1 317 ? -9.972 0.128 -15.588 1.00 92.12 317 HIS A N 1
ATOM 2564 C CA . HIS A 1 317 ? -11.356 0.199 -15.095 1.00 92.12 317 HIS A CA 1
ATOM 2565 C C . HIS A 1 317 ? -12.174 1.311 -15.790 1.00 92.12 317 HIS A C 1
ATOM 2567 O O . HIS A 1 317 ? -12.601 2.279 -15.145 1.00 92.12 317 HIS A O 1
ATOM 2573 N N . PRO A 1 318 ? -12.471 1.192 -17.098 1.00 89.00 318 PRO A N 1
ATOM 2574 C CA . PRO A 1 318 ? -13.104 2.262 -17.877 1.00 89.00 318 PRO A CA 1
ATOM 2575 C C . PRO A 1 318 ? -14.474 2.707 -17.334 1.00 89.00 318 PRO A C 1
ATOM 2577 O O . PRO A 1 318 ? -14.818 3.885 -17.427 1.00 89.00 318 PRO A O 1
ATOM 2580 N N . LYS A 1 319 ? -15.252 1.810 -16.706 1.00 89.81 319 LYS A N 1
ATOM 2581 C CA . LYS A 1 319 ? -16.537 2.161 -16.063 1.00 89.81 319 LYS A CA 1
ATOM 2582 C C . LYS A 1 319 ? -16.359 3.012 -14.799 1.00 89.81 319 LYS A C 1
ATOM 2584 O O . LYS A 1 319 ? -17.123 3.958 -14.585 1.00 89.81 319 LYS A O 1
ATOM 2589 N N . LEU A 1 320 ? -15.346 2.710 -13.982 1.00 93.31 320 LEU A N 1
ATOM 2590 C CA . LEU A 1 320 ? -14.991 3.534 -12.823 1.00 93.31 320 LEU A CA 1
ATOM 2591 C C . LEU A 1 320 ? -14.460 4.890 -13.291 1.00 93.31 320 LEU A C 1
ATOM 2593 O O . LEU A 1 320 ? -14.909 5.922 -12.804 1.00 93.31 320 LEU A O 1
ATOM 2597 N N . TYR A 1 321 ? -13.610 4.911 -14.321 1.00 90.75 321 TYR A N 1
ATOM 2598 C CA . TYR A 1 321 ? -13.132 6.156 -14.923 1.00 90.75 321 TYR A CA 1
ATOM 2599 C C . TYR A 1 321 ? -14.275 7.022 -15.488 1.00 90.75 321 TYR A C 1
ATOM 2601 O O . TYR A 1 321 ? -14.348 8.219 -15.211 1.00 90.75 321 TYR A O 1
ATOM 2609 N N . ALA A 1 322 ? -15.230 6.428 -16.209 1.00 89.12 322 ALA A N 1
ATOM 2610 C CA . ALA A 1 322 ? -16.425 7.130 -16.681 1.00 89.12 322 ALA A CA 1
ATOM 2611 C C . ALA A 1 322 ? -17.277 7.677 -15.523 1.00 89.12 322 ALA A C 1
ATOM 2613 O O . ALA A 1 322 ? -17.840 8.768 -15.619 1.00 89.12 322 ALA A O 1
ATOM 2614 N N . SER A 1 323 ? -17.355 6.946 -14.410 1.00 91.00 323 SER A N 1
ATOM 2615 C CA . SER A 1 323 ? -18.036 7.417 -13.201 1.00 91.00 323 SER A CA 1
ATOM 2616 C C . SER A 1 323 ? -17.291 8.588 -12.558 1.00 91.00 323 SER A C 1
ATOM 2618 O O . SER A 1 323 ? -17.928 9.570 -12.181 1.00 91.00 323 SER A O 1
ATOM 2620 N N . LEU A 1 324 ? -15.954 8.538 -12.520 1.00 90.75 324 LEU A N 1
ATOM 2621 C CA . LEU A 1 324 ? -15.097 9.629 -12.049 1.00 90.75 324 LEU A CA 1
ATOM 2622 C C . LEU A 1 324 ? -15.310 10.909 -12.871 1.00 90.75 324 LEU A C 1
ATOM 2624 O O . LEU A 1 324 ? -15.435 11.993 -12.305 1.00 90.75 324 LEU A O 1
ATOM 2628 N N . LEU A 1 325 ? -15.403 10.781 -14.201 1.00 87.81 325 LEU A N 1
ATOM 2629 C CA . LEU A 1 325 ? -15.705 11.891 -15.110 1.00 87.81 325 LEU A CA 1
ATOM 2630 C C . LEU A 1 325 ? -17.056 12.541 -14.784 1.00 87.81 325 LEU A C 1
ATOM 2632 O O . LEU A 1 325 ? -17.140 13.764 -14.689 1.00 87.81 325 LEU A O 1
ATOM 2636 N N . LYS A 1 326 ? -18.103 11.733 -14.570 1.00 88.44 326 LYS A N 1
ATOM 2637 C CA . LYS A 1 326 ? -19.462 12.219 -14.270 1.00 88.44 326 LYS A CA 1
ATOM 2638 C C . LYS A 1 326 ? -19.546 13.006 -12.964 1.00 88.44 326 LYS A C 1
ATOM 2640 O O . LYS A 1 326 ? -20.317 13.955 -12.884 1.00 88.44 326 LYS A O 1
ATOM 2645 N N . VAL A 1 327 ? -18.773 12.617 -11.951 1.00 87.62 327 VAL A N 1
ATOM 2646 C CA . VAL A 1 327 ? -18.759 13.300 -10.643 1.00 87.62 327 VAL A CA 1
ATOM 2647 C C . VAL A 1 327 ? -17.760 14.453 -10.577 1.00 87.62 327 VAL A C 1
ATOM 2649 O O . VAL A 1 327 ? -17.544 15.015 -9.509 1.00 87.62 327 VAL A O 1
ATOM 2652 N N . GLY A 1 328 ? -17.140 14.806 -11.704 1.00 82.38 328 GLY A N 1
ATOM 2653 C CA . GLY A 1 328 ? -16.195 15.912 -11.795 1.00 82.38 328 GLY A CA 1
ATOM 2654 C C . GLY A 1 328 ? -14.811 15.622 -11.210 1.00 82.38 328 GLY A C 1
ATOM 2655 O O . GLY A 1 328 ? -14.032 16.549 -11.007 1.00 82.38 328 GLY A O 1
ATOM 2656 N N . GLY A 1 329 ? -14.479 14.351 -10.961 1.00 78.44 329 GLY A N 1
ATOM 2657 C CA . GLY A 1 329 ? -13.190 13.950 -10.390 1.00 78.44 329 GLY A CA 1
ATOM 2658 C C . GLY A 1 329 ? -12.018 13.982 -11.373 1.00 78.44 329 GLY A C 1
ATOM 2659 O O . GLY A 1 329 ? -10.870 13.924 -10.950 1.00 78.44 329 GLY A O 1
ATOM 2660 N N . VAL A 1 330 ? -12.298 14.099 -12.678 1.00 72.38 330 VAL A N 1
ATOM 2661 C CA . VAL A 1 330 ? -11.278 14.270 -13.737 1.00 72.38 330 VAL A CA 1
ATOM 2662 C C . VAL A 1 330 ? -11.336 15.658 -14.376 1.00 72.38 330 VAL A C 1
ATOM 2664 O O . VAL A 1 330 ? -10.347 16.124 -14.939 1.00 72.38 330 VAL A O 1
ATOM 2667 N N . SER A 1 331 ? -12.476 16.352 -14.309 1.00 55.03 331 SER A N 1
ATOM 2668 C CA . SER A 1 331 ? -12.667 17.652 -14.956 1.00 55.03 331 SER A CA 1
ATOM 2669 C C . SER A 1 331 ? -11.980 18.784 -14.186 1.00 55.03 331 SER A C 1
ATOM 2671 O O . SER A 1 331 ? -12.622 19.641 -13.585 1.00 55.03 331 SER A O 1
ATOM 2673 N N . SER A 1 332 ? -10.649 18.769 -14.274 1.00 41.81 332 SER A N 1
ATOM 2674 C CA . SER A 1 332 ? -9.782 19.900 -14.596 1.00 41.81 332 SER A CA 1
ATOM 2675 C C . SER A 1 332 ? -8.921 19.656 -15.860 1.00 41.81 332 SER A C 1
ATOM 2677 O O . SER A 1 332 ? -8.072 20.498 -16.133 1.00 41.81 332 SER A O 1
ATOM 2679 N N . ARG A 1 333 ? -9.125 18.588 -16.673 1.00 41.28 333 ARG A N 1
ATOM 2680 C CA . ARG A 1 333 ? -8.522 18.426 -18.032 1.00 41.28 333 ARG A CA 1
ATOM 2681 C C . ARG A 1 333 ? -9.248 17.404 -18.964 1.00 41.28 333 ARG A C 1
ATOM 2683 O O . ARG A 1 333 ? -9.346 16.236 -18.620 1.00 41.28 333 ARG A O 1
ATOM 2690 N N . ALA A 1 334 ? -9.662 17.886 -20.155 1.00 34.34 334 ALA A N 1
ATOM 2691 C CA . ALA A 1 334 ? -9.979 17.265 -21.477 1.00 34.34 334 ALA A CA 1
ATOM 2692 C C . ALA A 1 334 ? -10.943 16.044 -21.656 1.00 34.34 334 ALA A C 1
ATOM 2694 O O . ALA A 1 334 ? -10.821 15.016 -21.000 1.00 34.34 334 ALA A O 1
ATOM 2695 N N . LYS A 1 335 ? -11.849 16.142 -22.658 1.00 33.03 335 LYS A N 1
ATOM 2696 C CA . LYS A 1 335 ? -12.791 15.107 -23.178 1.00 33.03 335 LYS A CA 1
ATOM 2697 C C . LYS A 1 335 ? -12.310 14.508 -24.524 1.00 33.03 335 LYS A C 1
ATOM 2699 O O . LYS A 1 335 ? -11.724 15.263 -25.294 1.00 33.03 335 LYS A O 1
ATOM 2704 N N . PRO A 1 336 ? -12.686 13.261 -24.891 1.00 35.41 336 PRO A N 1
ATOM 2705 C CA . PRO A 1 336 ? -12.718 12.810 -26.292 1.00 35.41 336 PRO A CA 1
ATOM 2706 C C . PRO A 1 336 ? -14.130 12.433 -26.815 1.00 35.41 336 PRO A C 1
ATOM 2708 O O . PRO A 1 336 ? -15.030 12.121 -26.033 1.00 35.41 336 PRO A O 1
ATOM 2711 N N . SER A 1 337 ? -14.300 12.493 -28.146 1.00 33.03 337 SER A N 1
ATOM 2712 C CA . SER A 1 337 ? -15.526 12.311 -28.957 1.00 33.03 337 SER A CA 1
ATOM 2713 C C . SER A 1 337 ? -15.712 10.883 -29.523 1.00 33.03 337 SER A C 1
ATOM 2715 O O . SER A 1 337 ? -14.793 10.070 -29.491 1.00 33.03 337 SER A O 1
ATOM 2717 N N . ALA A 1 338 ? -16.924 10.577 -30.015 1.00 36.03 338 ALA A N 1
ATOM 2718 C CA . ALA A 1 338 ? -17.407 9.243 -30.414 1.00 36.03 338 ALA A CA 1
ATOM 2719 C C . ALA A 1 338 ? -17.405 8.989 -31.942 1.00 36.03 338 ALA A C 1
ATOM 2721 O O . ALA A 1 338 ? -17.583 9.927 -32.716 1.00 36.03 338 ALA A O 1
ATOM 2722 N N . GLY A 1 339 ? -17.297 7.715 -32.359 1.00 29.84 339 GLY A N 1
ATOM 2723 C CA . GLY A 1 339 ? -17.455 7.249 -33.750 1.00 29.84 339 GLY A CA 1
ATOM 2724 C C . GLY A 1 339 ? -17.974 5.797 -33.853 1.00 29.84 339 GLY A C 1
ATOM 2725 O O . GLY A 1 339 ? -17.642 4.968 -33.011 1.00 29.84 339 GLY A O 1
ATOM 2726 N N . ASN A 1 340 ? -18.823 5.542 -34.862 1.00 32.94 340 ASN A N 1
ATOM 2727 C CA . ASN A 1 340 ? -19.744 4.399 -35.062 1.00 32.94 340 ASN A CA 1
ATOM 2728 C C . ASN A 1 340 ? -19.117 3.049 -35.488 1.00 32.94 340 ASN A C 1
ATOM 2730 O O . ASN A 1 340 ? -18.074 2.999 -36.132 1.00 32.94 340 ASN A O 1
ATOM 2734 N N . THR A 1 341 ? -19.842 1.954 -35.212 1.00 31.27 341 THR A N 1
ATOM 2735 C CA . THR A 1 341 ? -19.474 0.537 -35.414 1.00 31.27 341 THR A CA 1
ATOM 2736 C C . THR A 1 341 ? -20.299 -0.168 -36.509 1.00 31.27 341 THR A C 1
ATOM 2738 O O . THR A 1 341 ? -21.481 0.111 -36.694 1.00 31.27 341 THR A O 1
ATOM 2741 N N . LYS A 1 342 ? -19.689 -1.151 -37.195 1.00 30.98 342 LYS A N 1
ATOM 2742 C CA . LYS A 1 342 ? -20.377 -2.253 -37.905 1.00 30.98 342 LYS A CA 1
ATOM 2743 C C . LYS A 1 342 ? -20.014 -3.593 -37.249 1.00 30.98 342 LYS A C 1
ATOM 2745 O O . LYS A 1 342 ? -18.885 -3.780 -36.800 1.00 30.98 342 LYS A O 1
ATOM 2750 N N . GLU A 1 343 ? -20.996 -4.488 -37.167 1.00 33.34 343 GLU A N 1
ATOM 2751 C CA . GLU A 1 343 ? -21.031 -5.664 -36.286 1.00 33.34 343 GLU A CA 1
ATOM 2752 C C . GLU A 1 343 ? -20.163 -6.857 -36.732 1.00 33.34 343 GLU A C 1
ATOM 2754 O O . GLU A 1 343 ? -20.216 -7.307 -37.875 1.00 33.34 343 GLU A O 1
ATOM 2759 N N . LYS A 1 344 ? -19.453 -7.451 -35.761 1.00 38.69 344 LYS A N 1
ATOM 2760 C CA . LYS A 1 344 ? -19.039 -8.865 -35.731 1.00 38.69 344 LYS A CA 1
ATOM 2761 C C . LYS A 1 344 ? -19.325 -9.446 -34.339 1.00 38.69 344 LYS A C 1
ATOM 2763 O O . LYS A 1 344 ? -19.391 -8.710 -33.355 1.0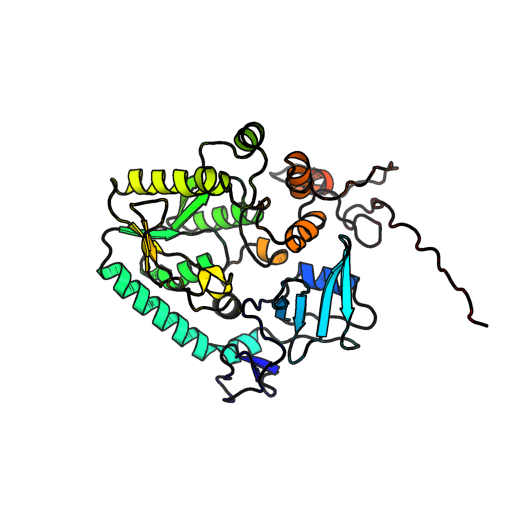0 38.69 344 LYS A O 1
ATOM 2768 N N . LYS A 1 345 ? -19.561 -10.764 -34.285 1.00 43.66 345 LYS A N 1
ATOM 2769 C CA . LYS A 1 345 ? -20.179 -11.469 -33.146 1.00 43.66 345 LYS A CA 1
ATOM 2770 C C . LYS A 1 345 ? -19.332 -11.425 -31.847 1.00 43.66 345 LYS A C 1
ATOM 2772 O O . LYS A 1 345 ? -18.111 -11.535 -31.924 1.00 43.66 345 LYS A O 1
ATOM 2777 N N . PRO A 1 346 ? -19.974 -11.285 -30.668 1.00 45.97 346 PRO A N 1
ATOM 2778 C CA . PRO A 1 346 ? -19.324 -11.001 -29.380 1.00 45.97 346 PRO A CA 1
ATOM 2779 C C . PRO A 1 346 ? -18.767 -12.242 -28.659 1.00 45.97 346 PRO A C 1
ATOM 2781 O O . PRO A 1 346 ? -19.320 -13.332 -28.787 1.00 45.97 346 PRO A O 1
ATOM 2784 N N . CYS A 1 347 ? -17.722 -12.058 -27.838 1.00 55.62 347 CYS A N 1
ATOM 2785 C CA . CYS A 1 347 ? -17.265 -13.077 -26.883 1.00 55.62 347 CYS A CA 1
ATOM 2786 C C . CYS A 1 347 ? -18.118 -13.068 -25.594 1.00 55.62 347 CYS A C 1
ATOM 2788 O O . CYS A 1 347 ? -18.653 -12.023 -25.200 1.00 55.62 347 CYS A O 1
ATOM 2790 N N . MET A 1 348 ? -18.265 -14.239 -24.965 1.00 58.19 348 MET A N 1
ATOM 2791 C CA . MET A 1 348 ? -19.195 -14.494 -23.857 1.00 58.19 348 MET A CA 1
ATOM 2792 C C . MET A 1 348 ? -18.454 -15.015 -22.609 1.00 58.19 348 MET A C 1
ATOM 2794 O O . MET A 1 348 ? -17.472 -15.744 -22.733 1.00 58.19 348 MET A O 1
ATOM 2798 N N . THR A 1 349 ? -18.942 -14.679 -21.413 1.00 53.06 349 THR A N 1
ATOM 2799 C CA . THR A 1 349 ? -18.455 -15.153 -20.102 1.00 53.06 349 THR A CA 1
ATOM 2800 C C . THR A 1 349 ? -19.647 -15.509 -19.218 1.00 53.06 349 THR A C 1
ATOM 2802 O O . THR A 1 349 ? -20.689 -14.866 -19.312 1.00 53.06 349 THR A O 1
ATOM 2805 N N . GLU A 1 350 ? -19.505 -16.517 -18.364 1.00 56.59 350 GLU A N 1
ATOM 2806 C CA . GLU A 1 350 ? -20.551 -16.941 -17.434 1.00 56.59 350 GLU A CA 1
ATOM 2807 C C . GLU A 1 350 ? -20.506 -16.138 -16.124 1.00 56.59 350 GLU A C 1
ATOM 2809 O O . GLU A 1 350 ? -19.448 -15.992 -15.513 1.00 56.59 350 GLU A O 1
ATOM 2814 N N . LEU A 1 351 ? -21.655 -15.609 -15.701 1.00 49.38 351 LEU A N 1
ATOM 2815 C CA . LEU A 1 351 ? -21.872 -14.928 -14.422 1.00 49.38 351 LEU A CA 1
ATOM 2816 C C . LEU A 1 351 ? -23.173 -15.446 -13.810 1.00 49.38 351 LEU A C 1
ATOM 2818 O O . LEU A 1 351 ? -24.217 -15.393 -14.461 1.00 49.38 351 LEU A O 1
ATOM 2822 N N . ASP A 1 352 ? -23.102 -15.957 -12.580 1.00 53.59 352 ASP A N 1
ATOM 2823 C CA . ASP A 1 352 ? -24.237 -16.521 -11.832 1.00 53.59 352 ASP A CA 1
ATOM 2824 C C . ASP A 1 352 ? -25.068 -17.539 -12.647 1.00 53.59 352 ASP A C 1
ATOM 2826 O O . ASP A 1 352 ? -26.300 -17.499 -12.665 1.00 53.59 352 ASP A O 1
ATOM 2830 N N . GLY A 1 353 ? -24.390 -18.432 -13.380 1.00 56.19 353 GLY A N 1
ATOM 2831 C CA . GLY A 1 353 ? -25.028 -19.467 -14.207 1.00 56.19 353 GLY A CA 1
ATOM 2832 C C . GLY A 1 353 ? -25.590 -18.975 -15.549 1.00 56.19 353 GLY A C 1
ATOM 2833 O O . GLY A 1 353 ? -26.335 -19.700 -16.209 1.00 56.19 353 GLY A O 1
ATOM 2834 N N . LYS A 1 354 ? -25.298 -17.730 -15.959 1.00 51.50 354 LYS A N 1
ATOM 2835 C CA . LYS A 1 354 ? -25.775 -17.140 -17.221 1.00 51.50 354 LYS A CA 1
ATOM 2836 C C . LYS A 1 354 ? -24.622 -16.666 -18.098 1.00 51.50 354 LYS A C 1
ATOM 2838 O O . LYS A 1 354 ? -23.767 -15.901 -17.662 1.00 51.50 354 LYS A O 1
ATOM 2843 N N . MET A 1 355 ? -24.653 -17.042 -19.377 1.00 56.53 355 MET A N 1
ATOM 2844 C CA . MET A 1 355 ? -23.713 -16.533 -20.379 1.00 56.53 355 MET A CA 1
ATOM 2845 C C . MET A 1 355 ? -24.070 -15.094 -20.761 1.00 56.53 355 MET A C 1
ATOM 2847 O O . MET A 1 355 ? -25.102 -14.835 -21.381 1.00 56.53 355 MET A O 1
ATOM 2851 N N . VAL A 1 356 ? -23.192 -14.153 -20.428 1.00 60.62 356 VAL A N 1
ATOM 2852 C CA . VAL A 1 356 ? -23.321 -12.724 -20.734 1.00 60.62 356 VAL A CA 1
ATOM 2853 C C . VAL A 1 356 ? -22.174 -12.266 -21.632 1.00 60.62 356 VAL A C 1
ATOM 2855 O O . VAL A 1 356 ? -21.084 -12.837 -21.607 1.00 60.62 356 VAL A O 1
ATOM 2858 N N . LYS A 1 357 ? -22.387 -11.230 -22.453 1.00 57.38 357 LYS A N 1
ATOM 2859 C CA . LYS A 1 357 ? -21.300 -10.675 -23.272 1.00 57.38 357 LYS A CA 1
ATOM 2860 C C . LYS A 1 357 ? -20.248 -10.079 -22.346 1.00 57.38 357 LYS A C 1
ATOM 2862 O O . LYS A 1 357 ? -20.527 -9.150 -21.586 1.00 57.38 357 LYS A O 1
ATOM 2867 N N . THR A 1 358 ? -19.016 -10.564 -22.440 1.00 58.91 358 THR A N 1
ATOM 2868 C CA . THR A 1 358 ? -17.916 -10.138 -21.565 1.00 58.91 358 THR A CA 1
ATOM 2869 C C . THR A 1 358 ? -17.680 -8.625 -21.662 1.00 58.91 358 THR A C 1
ATOM 2871 O O . THR A 1 358 ? -17.379 -7.969 -20.667 1.00 58.91 358 THR A O 1
ATOM 2874 N N . CYS A 1 359 ? -17.870 -8.035 -22.845 1.00 59.06 359 CYS A N 1
ATOM 2875 C CA . CYS A 1 359 ? -17.756 -6.589 -23.049 1.00 59.06 359 CYS A CA 1
ATOM 2876 C C . CYS A 1 359 ? -18.915 -5.777 -22.444 1.00 59.06 359 CYS A C 1
ATOM 2878 O O . CYS A 1 359 ? -18.694 -4.632 -22.057 1.00 59.06 359 CYS A O 1
ATOM 2880 N N . ASP A 1 360 ? -20.110 -6.345 -22.274 1.00 54.75 360 ASP A N 1
ATOM 2881 C CA . ASP A 1 360 ? -21.234 -5.637 -21.640 1.00 54.75 360 ASP A CA 1
ATOM 2882 C C . ASP A 1 360 ? -21.010 -5.523 -20.124 1.00 54.75 360 ASP A C 1
ATOM 2884 O O . ASP A 1 360 ? -21.311 -4.502 -19.494 1.00 54.75 360 ASP A O 1
ATOM 2888 N N . VAL A 1 361 ? -20.378 -6.542 -19.536 1.00 51.75 361 VAL A N 1
ATOM 2889 C CA . VAL A 1 361 ? -20.030 -6.572 -18.111 1.00 51.75 361 VAL A CA 1
ATOM 2890 C C . VAL A 1 361 ? -18.777 -5.750 -17.819 1.00 51.75 361 VAL A C 1
ATOM 2892 O O . VAL A 1 361 ? -18.794 -4.922 -16.906 1.00 51.75 361 VAL A O 1
ATOM 2895 N N . TYR A 1 362 ? -17.719 -5.899 -18.618 1.00 53.22 362 TYR A N 1
ATOM 2896 C CA . TYR A 1 362 ? -16.391 -5.357 -18.299 1.00 53.22 362 TYR A CA 1
ATOM 2897 C C . TYR A 1 362 ? -15.934 -4.195 -19.200 1.00 53.22 362 TYR A C 1
ATOM 2899 O O . TYR A 1 362 ? -14.952 -3.529 -18.883 1.00 53.22 362 TYR A O 1
ATOM 2907 N N . GLY A 1 363 ? -16.660 -3.884 -20.276 1.00 44.81 363 GLY A N 1
ATOM 2908 C CA . GLY A 1 363 ? -16.246 -2.909 -21.291 1.00 44.81 363 GLY A CA 1
ATOM 2909 C C . GLY A 1 363 ? -15.314 -3.499 -22.358 1.00 44.81 363 GLY A C 1
ATOM 2910 O O . GLY A 1 363 ? -14.904 -4.661 -22.295 1.00 44.81 363 GLY A O 1
ATOM 2911 N N . HIS A 1 364 ? -14.992 -2.693 -23.372 1.00 57.34 364 HIS A N 1
ATOM 2912 C CA . HIS A 1 364 ? -14.031 -3.058 -24.417 1.00 57.34 364 HIS A CA 1
ATOM 2913 C C . HIS A 1 364 ? -12.593 -2.796 -23.950 1.00 57.34 364 HIS A C 1
ATOM 2915 O O . HIS A 1 364 ? -12.318 -1.791 -23.298 1.00 57.34 364 HIS A O 1
ATOM 2921 N N . PHE A 1 365 ? -11.680 -3.699 -24.303 1.00 55.00 365 PHE A N 1
ATOM 2922 C CA . PHE A 1 365 ? -10.263 -3.656 -23.940 1.00 55.00 365 PHE A CA 1
ATOM 2923 C C . PHE A 1 365 ? -9.442 -3.627 -25.230 1.00 55.00 365 PHE A C 1
ATOM 2925 O O . PHE A 1 365 ? -9.421 -4.634 -25.925 1.00 55.00 365 PHE A O 1
ATOM 2932 N N . PHE A 1 366 ? -8.830 -2.497 -25.595 1.00 51.28 366 PHE A N 1
ATOM 2933 C CA . PHE A 1 366 ? -8.196 -2.311 -26.910 1.00 51.28 366 PHE A CA 1
ATOM 2934 C C . PHE A 1 366 ? -6.680 -2.563 -26.885 1.00 51.28 366 PHE A C 1
ATOM 2936 O O . PHE A 1 366 ? -5.967 -1.954 -26.093 1.00 51.28 366 PHE A O 1
ATOM 2943 N N . VAL A 1 367 ? -6.200 -3.417 -27.792 1.00 44.88 367 VAL A N 1
ATOM 2944 C CA . VAL A 1 367 ? -4.793 -3.740 -28.079 1.00 44.88 367 VAL A CA 1
ATOM 2945 C C . VAL A 1 367 ? -4.607 -3.650 -29.601 1.00 44.88 367 VAL A C 1
ATOM 2947 O O . VAL A 1 367 ? -5.422 -4.181 -30.351 1.00 44.88 367 VAL A O 1
ATOM 2950 N N . ASN A 1 368 ? -3.575 -2.950 -30.083 1.00 43.66 368 ASN A N 1
ATOM 2951 C CA . ASN A 1 368 ? -3.315 -2.741 -31.522 1.00 43.66 368 ASN A CA 1
ATOM 2952 C C . ASN A 1 368 ? -4.508 -2.167 -32.315 1.00 43.66 368 ASN A C 1
ATOM 2954 O O . ASN A 1 368 ? -4.799 -2.597 -33.427 1.00 43.66 368 ASN A O 1
ATOM 2958 N N . GLY A 1 369 ? -5.243 -1.216 -31.733 1.00 51.19 369 GLY A N 1
ATOM 2959 C CA . G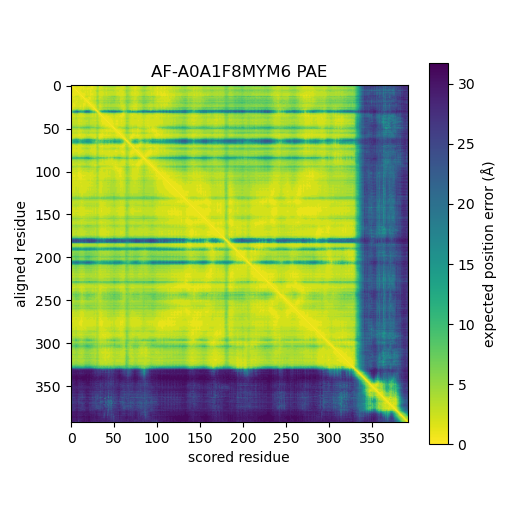LY A 1 369 ? -6.384 -0.584 -32.405 1.00 51.19 369 GLY A CA 1
ATOM 2960 C C . GLY A 1 369 ? -7.630 -1.468 -32.519 1.00 51.19 369 GLY A C 1
ATOM 2961 O O . GLY A 1 369 ? -8.605 -1.033 -33.119 1.00 51.19 369 GLY A O 1
ATOM 2962 N N . ALA A 1 370 ? -7.650 -2.658 -31.911 1.00 52.53 370 ALA A N 1
ATOM 2963 C CA . ALA A 1 370 ? -8.812 -3.542 -31.848 1.00 52.53 370 ALA A CA 1
ATOM 2964 C C . ALA A 1 370 ? -9.048 -4.055 -30.426 1.00 52.53 370 ALA A C 1
ATOM 2966 O O . ALA A 1 370 ? -8.135 -4.167 -29.620 1.00 52.53 370 ALA A O 1
ATOM 2967 N N . CYS A 1 371 ? -10.288 -4.369 -30.075 1.00 54.91 371 CYS A N 1
ATOM 2968 C CA . CYS A 1 371 ? -10.630 -4.921 -28.782 1.00 54.91 371 CYS A CA 1
ATOM 2969 C C . CYS A 1 371 ? -10.006 -6.312 -28.714 1.00 54.91 371 CYS A C 1
ATOM 2971 O O . CYS A 1 371 ? -10.439 -7.210 -29.425 1.00 54.91 371 CYS A O 1
ATOM 2973 N N . PHE A 1 372 ? -9.030 -6.512 -27.843 1.00 51.88 372 PHE A N 1
ATOM 2974 C CA . PHE A 1 372 ? -8.333 -7.777 -27.628 1.00 51.88 372 PHE A CA 1
ATOM 2975 C C . PHE A 1 372 ? -9.287 -8.955 -27.376 1.00 51.88 372 PHE A C 1
ATOM 2977 O O . PHE A 1 372 ? -8.951 -10.095 -27.667 1.00 51.88 372 PHE A O 1
ATOM 2984 N N . ARG A 1 373 ? -10.496 -8.689 -26.859 1.00 55.38 373 ARG A N 1
ATOM 2985 C CA . ARG A 1 373 ? -11.506 -9.718 -26.565 1.00 55.38 373 ARG A CA 1
ATOM 2986 C C . ARG A 1 373 ? -12.486 -9.991 -27.708 1.00 55.38 373 ARG A C 1
ATOM 2988 O O . ARG A 1 373 ? -12.866 -11.138 -27.902 1.00 55.38 373 ARG A O 1
ATOM 2995 N N . CYS A 1 374 ? -12.946 -8.961 -28.422 1.00 56.34 374 CYS A N 1
ATOM 2996 C CA . CYS A 1 374 ? -14.014 -9.101 -29.430 1.00 56.34 374 CYS A CA 1
ATOM 2997 C C . CYS A 1 374 ? -13.651 -8.585 -30.830 1.00 56.34 374 CYS A C 1
ATOM 2999 O O . CYS A 1 374 ? -14.501 -8.557 -31.714 1.00 56.34 374 CYS A O 1
ATOM 3001 N N . GLY A 1 375 ? -12.419 -8.127 -31.035 1.00 50.72 375 GLY A N 1
ATOM 3002 C CA . GLY A 1 375 ? -11.932 -7.567 -32.296 1.00 50.72 375 GLY A CA 1
ATOM 3003 C C . GLY A 1 375 ? -12.509 -6.197 -32.673 1.00 50.72 375 GLY A C 1
ATOM 3004 O O . GLY A 1 375 ? -12.138 -5.669 -33.715 1.00 50.72 375 GLY A O 1
ATOM 3005 N N . MET A 1 376 ? -13.398 -5.599 -31.865 1.00 55.53 376 MET A N 1
ATOM 3006 C CA . MET A 1 376 ? -13.978 -4.274 -32.143 1.00 55.53 376 MET A CA 1
ATOM 3007 C C . MET A 1 376 ? -12.879 -3.217 -32.270 1.00 55.53 376 MET A C 1
ATOM 3009 O O . MET A 1 376 ? -12.158 -2.996 -31.307 1.00 55.53 376 MET A O 1
ATOM 3013 N N . LEU A 1 377 ? -12.771 -2.535 -33.410 1.00 53.66 377 LEU A N 1
ATOM 3014 C CA . LEU A 1 377 ? -11.787 -1.464 -33.581 1.00 53.66 377 LEU A CA 1
ATOM 3015 C C . LEU A 1 377 ? -11.969 -0.369 -32.516 1.00 53.66 377 LEU A C 1
ATOM 3017 O O . LEU A 1 377 ? -13.088 0.056 -32.228 1.00 53.66 377 LEU A O 1
ATOM 3021 N N . GLY A 1 378 ? -10.865 0.031 -31.890 1.00 55.16 378 GLY A N 1
ATOM 3022 C CA . GLY A 1 378 ? -10.823 1.122 -30.924 1.00 55.16 378 GLY A CA 1
ATOM 3023 C C . GLY A 1 378 ? -10.843 2.485 -31.605 1.00 55.16 378 GLY A C 1
ATOM 3024 O O . GLY A 1 378 ? -10.611 2.569 -32.810 1.00 55.16 378 GLY A O 1
ATOM 3025 N N . PRO A 1 379 ? -11.117 3.568 -30.856 1.00 47.25 379 PRO A N 1
ATOM 3026 C CA . PRO A 1 379 ? -11.022 4.919 -31.399 1.00 47.25 379 PRO A CA 1
ATOM 3027 C C . PRO A 1 379 ? -9.615 5.139 -31.980 1.00 47.25 379 PRO A C 1
ATOM 3029 O O . PRO A 1 379 ? -8.621 4.931 -31.284 1.00 47.25 379 PRO A O 1
ATOM 3032 N N . SER A 1 380 ? -9.540 5.500 -33.266 1.00 45.34 380 SER A N 1
ATOM 3033 C CA . SER A 1 380 ? -8.287 5.638 -34.016 1.00 45.34 380 SER A CA 1
ATOM 3034 C C . SER A 1 380 ? -7.357 6.659 -33.361 1.00 45.34 380 SER A C 1
ATOM 3036 O O . SER A 1 380 ? -7.751 7.805 -33.131 1.00 45.34 380 SER A O 1
ATOM 3038 N N . THR A 1 381 ? -6.108 6.273 -33.101 1.00 39.00 381 THR A N 1
ATOM 3039 C CA . THR A 1 381 ? -5.024 7.226 -32.846 1.00 39.00 381 THR A CA 1
ATOM 3040 C C . THR A 1 381 ? -4.767 8.015 -34.126 1.00 39.00 381 THR A C 1
ATOM 3042 O O . THR A 1 381 ? -4.621 7.424 -35.192 1.00 39.00 381 THR A O 1
ATOM 3045 N N . VAL A 1 382 ? -4.755 9.341 -34.010 1.00 35.25 382 VAL A N 1
ATOM 3046 C CA . VAL A 1 382 ? -4.452 10.304 -35.077 1.00 35.25 382 VAL A CA 1
ATOM 3047 C C . VAL A 1 382 ? -3.200 9.874 -35.852 1.00 35.25 382 VAL A C 1
ATOM 3049 O O . VAL A 1 382 ? -2.172 9.581 -35.241 1.00 35.25 382 VAL A O 1
ATOM 3052 N N . GLU A 1 383 ? -3.289 9.849 -37.185 1.00 30.95 383 GLU A N 1
ATOM 3053 C CA . GLU A 1 383 ? -2.130 9.755 -38.077 1.00 30.95 383 GLU A CA 1
ATOM 3054 C C . GLU A 1 383 ? -1.146 10.882 -37.741 1.00 30.95 383 GLU A C 1
ATOM 3056 O O . GLU A 1 383 ? -1.450 12.067 -37.892 1.00 30.95 383 GLU A O 1
ATOM 3061 N N . VAL A 1 384 ? 0.046 10.527 -37.266 1.00 31.17 384 VAL A N 1
ATOM 3062 C CA . VAL A 1 384 ? 1.145 11.485 -37.162 1.00 31.17 384 VAL A CA 1
ATOM 3063 C C . VAL A 1 384 ? 1.678 11.686 -38.574 1.00 31.17 384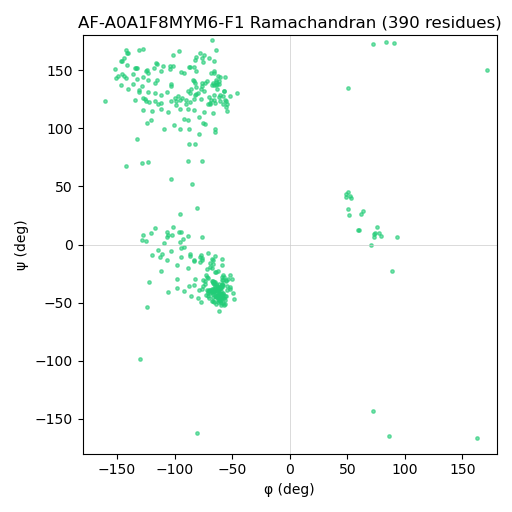 VAL A C 1
ATOM 3065 O O . VAL A 1 384 ? 2.365 10.819 -39.110 1.00 31.17 384 VAL A O 1
ATOM 3068 N N . ALA A 1 385 ? 1.351 12.824 -39.186 1.00 28.00 385 ALA A N 1
ATOM 3069 C CA . ALA A 1 385 ? 1.988 13.252 -40.422 1.00 28.00 385 ALA A CA 1
ATOM 3070 C C . ALA A 1 385 ? 3.511 13.304 -40.207 1.00 28.00 385 ALA A C 1
ATOM 3072 O O . ALA A 1 385 ? 4.013 14.049 -39.361 1.00 28.00 385 ALA A O 1
ATOM 3073 N N . SER A 1 386 ? 4.248 12.493 -40.963 1.00 31.11 386 SER A N 1
ATOM 3074 C CA . SER A 1 386 ? 5.703 12.541 -41.032 1.00 31.11 386 SER A CA 1
ATOM 3075 C C . SER A 1 386 ? 6.134 13.870 -41.655 1.00 31.11 386 SER A C 1
ATOM 3077 O O . SER A 1 386 ? 6.120 14.026 -42.875 1.00 31.11 386 SER A O 1
ATOM 3079 N N . ALA A 1 387 ? 6.526 14.842 -40.834 1.00 29.41 387 ALA A N 1
ATOM 3080 C CA . ALA A 1 387 ? 7.210 16.033 -41.319 1.00 29.41 387 ALA A CA 1
ATOM 3081 C C . ALA A 1 387 ? 8.703 15.718 -41.496 1.00 29.41 387 ALA A C 1
ATOM 3083 O O . ALA A 1 387 ? 9.515 15.926 -40.598 1.00 29.41 387 ALA A O 1
ATOM 3084 N N . SER A 1 388 ? 9.059 15.191 -42.666 1.00 31.62 388 SER A N 1
ATOM 3085 C CA . SER A 1 388 ? 10.417 15.269 -43.200 1.00 31.62 388 SER A CA 1
ATOM 3086 C C . SER A 1 388 ? 10.592 16.621 -43.893 1.00 31.62 388 SER A C 1
ATOM 3088 O O . SER A 1 388 ? 9.949 16.873 -44.911 1.00 31.62 388 SER A O 1
ATOM 3090 N N . ALA A 1 389 ? 11.480 17.469 -43.384 1.00 27.53 389 ALA A N 1
ATOM 3091 C CA . ALA A 1 389 ? 12.054 18.568 -44.154 1.00 27.53 389 ALA A CA 1
ATOM 3092 C C . ALA A 1 389 ? 13.587 18.450 -44.082 1.00 27.53 389 ALA A C 1
ATOM 3094 O O . ALA A 1 389 ? 14.124 18.366 -42.975 1.00 27.53 389 ALA A O 1
ATOM 3095 N N . PRO A 1 390 ? 14.300 18.397 -45.220 1.00 34.09 390 PRO A N 1
ATOM 3096 C CA . PRO A 1 390 ? 15.754 18.384 -45.225 1.00 34.09 390 PRO A CA 1
ATOM 3097 C C . PRO A 1 390 ? 16.289 19.795 -44.957 1.00 34.09 390 PRO A C 1
ATOM 3099 O O . PRO A 1 390 ? 15.842 20.768 -45.565 1.00 34.09 390 PRO A O 1
ATOM 3102 N N . LEU A 1 391 ? 17.267 19.891 -44.058 1.00 32.56 391 LEU A N 1
ATOM 3103 C CA . LEU A 1 391 ? 18.132 21.061 -43.944 1.00 32.56 391 LEU A CA 1
ATOM 3104 C C . LEU A 1 391 ? 19.011 21.126 -45.204 1.00 32.56 391 LEU A C 1
ATOM 3106 O O . LEU A 1 391 ? 19.680 20.146 -45.537 1.00 32.56 391 LEU A O 1
ATOM 3110 N N . ARG A 1 392 ? 18.955 22.261 -45.906 1.00 33.09 392 ARG A N 1
ATOM 3111 C CA . ARG A 1 392 ? 20.010 22.709 -46.820 1.00 33.09 392 ARG A CA 1
ATOM 3112 C C . ARG A 1 392 ? 21.063 23.469 -46.036 1.00 33.09 392 ARG A C 1
ATOM 3114 O O . ARG A 1 392 ? 20.655 24.181 -45.089 1.00 33.09 392 ARG A O 1
#

Sequence (392 aa):
MLGWCEKCRAVAIDGMCSRHGTTKPLSHVSAVDVHPLSSFEKAFFNDRLVDMRLGDGLFLIYSDRNFRKKVITLDCPLAEVKLVRNEIVVTPLVKGIVKGMEVQSFLDVNNSHLDRLTEITKAFAVWELEHSKNAVISFSGGKDSVVLADILAEFELTKVFIDTRLEFPETYAFIRNSSGNGAMLDVARAESSFFRLCKQNGFPKHGHRWCCKTQKFEPFAGYLNGKYGGEQVSVFSGERRWEGLYRMTQPLRKAHKHIPTQQTIQPLLDWFALDIWCYIWGRKLPVNHVYDFFDRCGCWLCPFGLEYRIFLLRFTHPKLYASLLKVGGVSSRAKPSAGNTKEKKPCMTELDGKMVKTCDVYGHFFVNGACFRCGMLGPSTVEVASASAPLR

Solvent-accessible surface area (backbone atoms only — not comparable to full-atom values): 22409 Å² total; per-residue (Å²): 89,44,8,33,30,80,88,63,54,23,58,9,69,74,20,43,26,71,86,73,44,78,33,52,70,38,77,86,62,84,50,60,55,36,34,74,58,30,68,46,54,50,53,62,44,44,78,50,36,66,72,30,38,79,48,89,38,52,39,36,31,32,45,47,100,78,69,64,33,39,38,34,32,80,85,52,77,40,33,41,37,33,75,53,97,92,40,83,47,51,45,58,69,52,72,46,78,44,51,59,26,54,66,65,38,31,41,61,24,32,45,67,61,51,51,51,53,50,50,52,31,46,55,53,49,51,59,53,50,80,77,39,94,33,65,34,32,50,32,74,54,28,72,45,25,47,51,50,50,61,73,46,47,91,70,70,54,44,28,34,30,63,40,51,88,39,61,42,72,43,38,57,52,42,45,54,60,55,44,71,75,81,45,64,62,47,76,25,52,35,87,66,56,64,72,61,51,31,74,76,71,44,60,60,46,94,96,48,58,60,56,54,45,54,25,45,48,51,22,42,42,50,46,49,34,71,75,50,77,61,47,65,30,39,33,37,34,47,52,37,26,52,80,40,80,89,35,65,81,61,67,58,61,42,76,38,94,89,34,87,39,35,34,40,33,27,68,41,29,88,47,42,52,50,54,52,50,46,48,36,63,76,69,65,54,90,73,37,62,50,47,41,74,36,99,68,74,58,52,74,74,46,77,83,55,55,70,66,58,59,56,48,30,56,76,78,36,46,68,59,39,53,50,32,48,75,57,48,72,47,70,90,62,92,87,89,88,89,86,91,87,83,93,73,80,78,44,72,40,77,55,97,94,38,82,40,50,43,45,79,78,70,45,85,52,68,52,96,58,18,13,72,75,53,61,50,70,41,87,78,78,78,82,77,78,83,82,83,76,84,86,127

Nearest PDB structures (foldseek):
  7lhu-assembly1_A  TM=7.730E-01  e=4.416E-09  Mycobacterium tuberculosis
  7lhs-assembly2_B  TM=8.062E-01  e=9.424E-09  Mycobacterium tuberculosis
  2goy-assembly2_E  TM=7.849E-01  e=7.041E-09  Pseudomonas aeruginosa
  7lhs-assembly1_A  TM=7.269E-01  e=1.688E-08  Mycobacterium tuberculosis
  1ct9-assembly1_A  TM=4.725E-01  e=1.901E-02  Escherichia coli

pLDDT: mean 83.84, std 18.96, range [27.53, 98.69]

Radius of gyration: 23.09 Å; Cα contacts (8 Å, |Δi|>4): 646; chains: 1; bounding box: 54×42×75 Å